Protein AF-A0A2V9PM78-F1 (afdb_monomer_lite)

Radius of gyration: 35.85 Å; chains: 1; bounding box: 99×99×58 Å

Sequence (639 aa):
MLAQASLWPNIEKPFFEDLTWLNQTCGPWDFIMFSGDLVQKGDPREFVKLNDTLKRLYEHLNSLGSDPVLLVVPGNHDLKRPASSDTLQRLQRFHEDKSVSTEFWDDRGSPLRQLIKTSFAPFVKWHKNHQFQKPRQFQQGILPGDFSATIEKGDIRVGFVGLNSTFLQLTDGDYTGKLALSTRQLISVCGEHFTDWFDRHTVCFLMTHHPPSWLASNSRAALHNDIALPGRFVTHLCGHMHEALQEASFTGGDLEARRVWQGRALFGLEFYGDSQQFERHHGYSSGVLDINNEAALVRVWPRQAVKLQSGKWRFLEDRSATLEPDFGTAPEKVSSRYEQDRIIPTEQQKYEILLLATDQDLGNARKIVAEHLRRSLGVTVSETHQLKDHKYDLAVLVQAWWWDEGNCAHAWESCDAPKAAFIIDEDAEWPPRKLVEFHADNAVREFRSSIPEARFFKNPAHLPELIGKAVTKLMHAHSGDLDIGLRDWERSYLESRLPAWRSGRTAKSRPHLFDAEQLDELYEPDLYVPMHGVSLDWEGGADGYPRKKKKKSRQRNTESLPTVEGAKRVSLAKWLAVPQIPRLALVGAPGGGKTIFLTRIAAALAHSCLGRHLDFEPELDVERLRYNSSLPIPIVLEA

Foldseek 3Di:
DVVQVVPCVQVVVQVLVVVLVCCVPFDDEAADEDLAPLAAALDLVRLVVSLVSVVVVQVSSVVSVHQYAYAYAYDLRNWHQDDDDPLLVLLLCCVVDVVSVCCCLPPLPDPNLVVQCNRNVSVLVSVVDRPGHHAPDKAAFSGRRFIWGWDDDPPAIEIETEDEQNSSSSDDDQQFQPTADAVNSQCRHQNPPNVVVLLSHFAYEYHHADDLRSHHPVRNCRCDPPNQDFQSHPAYEYEDVLDWDWDWDDPPPDPGTHIYTYHHAQDDPQADDPVSPDGRKHWGKDKDFDDDLPFTWIKIFTWTWDQDPVRRIHIDTDVVADADPSRMHPIDTGRTSSVVVVPPPPDDPAQEEEEEEADPVCVVLSVVLQLLCCLLVVHHYDPDLDDDVDAHQEYEYEYELADDPPSRVVSQVPHPHHYAYEYEDPPAPPPPPDCPDPVRNVVVVVVVVVDPHYHYDRDSVCCNVVVNVVVVVVVVVVVPPPPDDDDPVSVVVVVQPVPPPDDDDDDDDDDDDDDPPCPVVVPDDPDDDDDDDDPPFWDADPVGDIDGHDDDDDDDDDDDDDDDDDPDDDDPPPPRDPPRDDDDADDDDDDDPSVVVVVVVVVVVQCVSVVDDDDDDPDDPVVVVVVPDPDSHPHDDDD

Secondary structure (DSSP, 8-state):
-HHHHHHHHHHHHHHHHHHHHHHHHH-S-SEEEE-S--SSS--HHHHHHHHHHHHHHHHHHHHTT--PEEEE---TTSS-PPPP-HHHHHHHTTTT-HHHHHHHHH-TT-HHHHHHHHHTHHHHHHHHH--S---SEEEE-SSTT-EEEEEEETTEEEEEEE----TT--SSS--TTTB---HHHHHHHH-TTHHHHHHTSSEEEEE-SS-GGGB-HHHHHHIIIIIS-TTTSS-EEE-SS-S-EEEEE--TT-SSPEEEEEPPBSS--SEESTT--EEPPBEEEEEEEEE-SS-EEEEEEEEEEEE-TTS-EEEEE-TTS---TTSSPPPEEE--HHHHTT-PPTT----EEEEEES-GGGHHHHHHHHHHHHHHH--EEE--S---S---SEEEEEE-S---TTHHHHHHHH--S-EEEEEE-TT---S------THHHHHHHHHHHH-TTPEEES-GGGHHHHHHHHHHHHHHHHT-SS--S--HHHHHHHHHHGGG------------PPPTT-GGGS----S-PPP----TTEEE-TTS-EEEPPP--------PPPP---S-----------TTS----B---S-TTHHHHHHHHHHHHHHHHH-------SS--HHHHHHH---SS---B--

Structure (mmCIF, N/CA/C/O backbone):
data_AF-A0A2V9PM78-F1
#
_entry.id   AF-A0A2V9PM78-F1
#
loop_
_atom_site.group_PDB
_atom_site.id
_atom_site.type_symbol
_atom_site.label_atom_id
_atom_site.label_alt_id
_atom_site.label_comp_id
_atom_site.label_asym_id
_atom_site.label_entity_id
_atom_site.label_seq_id
_atom_site.pdbx_PDB_ins_code
_atom_site.Cartn_x
_atom_site.Cartn_y
_atom_site.Cartn_z
_atom_site.occupancy
_atom_site.B_iso_or_equiv
_atom_site.auth_seq_id
_atom_site.auth_comp_id
_atom_site.auth_asym_id
_atom_site.auth_atom_id
_atom_site.pdbx_PDB_model_num
ATOM 1 N N . MET A 1 1 ? 22.990 -21.154 -9.864 1.00 38.53 1 MET A N 1
ATOM 2 C CA . MET A 1 1 ? 21.850 -22.059 -10.160 1.00 38.53 1 MET A CA 1
ATOM 3 C C . MET A 1 1 ? 21.868 -23.350 -9.335 1.00 38.53 1 MET A C 1
ATOM 5 O O . MET A 1 1 ? 20.853 -23.623 -8.714 1.00 38.53 1 MET A O 1
ATOM 9 N N . LEU A 1 2 ? 22.971 -24.117 -9.260 1.00 37.44 2 LEU A N 1
ATOM 10 C CA . LEU A 1 2 ? 23.017 -25.362 -8.460 1.00 37.44 2 LEU A CA 1
ATOM 11 C C . LEU A 1 2 ? 22.807 -25.145 -6.945 1.00 37.44 2 LEU A C 1
ATOM 13 O O . LEU A 1 2 ? 22.035 -25.879 -6.342 1.00 37.44 2 LEU A O 1
ATOM 17 N N . ALA A 1 3 ? 23.397 -24.097 -6.356 1.00 48.84 3 ALA A N 1
ATOM 18 C CA . ALA A 1 3 ? 23.268 -23.804 -4.920 1.00 48.84 3 ALA A CA 1
ATOM 19 C C . ALA A 1 3 ? 21.822 -23.496 -4.466 1.00 48.84 3 ALA A C 1
ATOM 21 O O . ALA A 1 3 ? 21.401 -23.911 -3.391 1.00 48.84 3 ALA A O 1
ATOM 22 N N . GLN A 1 4 ? 21.026 -22.824 -5.308 1.00 51.78 4 GLN A N 1
ATOM 23 C CA . GLN A 1 4 ? 19.638 -22.457 -4.991 1.00 51.78 4 GLN A CA 1
ATOM 24 C C . GLN A 1 4 ? 18.680 -23.650 -5.113 1.00 51.78 4 GLN A C 1
ATOM 26 O O . GLN A 1 4 ? 17.751 -23.778 -4.319 1.00 51.78 4 GLN A O 1
ATOM 31 N N . ALA A 1 5 ? 18.936 -24.553 -6.069 1.00 57.53 5 ALA A N 1
ATOM 32 C CA . ALA A 1 5 ? 18.156 -25.779 -6.241 1.00 57.53 5 ALA A CA 1
ATOM 33 C C . ALA A 1 5 ? 18.265 -26.712 -5.022 1.00 57.53 5 ALA A C 1
ATOM 35 O O . ALA A 1 5 ? 17.300 -27.396 -4.694 1.00 57.53 5 ALA A O 1
ATOM 36 N N . SER A 1 6 ? 19.407 -26.710 -4.327 1.00 61.97 6 SER A N 1
ATOM 37 C CA . SER A 1 6 ? 19.583 -27.433 -3.063 1.00 61.97 6 SER A CA 1
ATOM 38 C C . SER A 1 6 ? 19.083 -26.673 -1.833 1.00 61.97 6 SER A C 1
ATOM 40 O O . SER A 1 6 ? 18.858 -27.298 -0.803 1.00 61.97 6 SER A O 1
ATOM 42 N N . LEU A 1 7 ? 18.920 -25.347 -1.896 1.00 73.88 7 LEU A N 1
ATOM 43 C CA . LEU A 1 7 ? 18.614 -24.539 -0.713 1.00 73.88 7 LEU A CA 1
ATOM 44 C C . LEU A 1 7 ? 17.138 -24.637 -0.302 1.00 73.88 7 LEU A C 1
ATOM 46 O O . LEU A 1 7 ? 16.860 -25.014 0.834 1.00 73.88 7 LEU A O 1
ATOM 50 N N . TRP A 1 8 ? 16.195 -24.361 -1.216 1.00 81.19 8 TRP A N 1
ATOM 51 C CA . TRP A 1 8 ? 14.757 -24.373 -0.892 1.00 81.19 8 TRP A CA 1
ATOM 52 C C . TRP A 1 8 ? 14.280 -25.700 -0.276 1.00 81.19 8 TRP A C 1
ATOM 54 O O . TRP A 1 8 ? 13.668 -25.647 0.788 1.00 81.19 8 TRP A O 1
ATOM 64 N N . PRO A 1 9 ? 14.629 -26.888 -0.818 1.00 82.25 9 PRO A N 1
ATOM 65 C CA . PRO A 1 9 ? 14.234 -28.160 -0.204 1.00 82.25 9 PRO A CA 1
ATOM 66 C C . PRO A 1 9 ? 14.711 -28.343 1.247 1.00 82.25 9 PRO A C 1
ATOM 68 O O . PRO A 1 9 ? 14.085 -29.075 2.008 1.00 82.25 9 PRO A O 1
ATOM 71 N N . ASN A 1 10 ? 15.805 -27.681 1.644 1.00 83.81 10 ASN A N 1
ATOM 72 C CA . ASN A 1 10 ? 16.340 -27.727 3.008 1.00 83.81 10 ASN A CA 1
ATOM 73 C C . ASN A 1 10 ? 15.736 -26.662 3.944 1.00 83.81 10 ASN A C 1
ATOM 75 O O . ASN A 1 10 ? 15.878 -26.789 5.160 1.00 83.81 10 ASN A O 1
ATOM 79 N N . ILE A 1 11 ? 15.085 -25.626 3.403 1.00 87.75 11 ILE A N 1
ATOM 80 C CA . ILE A 1 11 ? 14.470 -24.518 4.159 1.00 87.75 11 ILE A CA 1
ATOM 81 C C . ILE A 1 11 ? 12.950 -24.680 4.273 1.00 87.75 11 ILE A C 1
ATOM 83 O O . ILE A 1 11 ? 12.370 -24.306 5.288 1.00 87.75 11 ILE A O 1
ATOM 87 N N . GLU A 1 12 ? 12.305 -25.275 3.271 1.00 91.38 12 GLU A N 1
ATOM 88 C CA . GLU A 1 12 ? 10.848 -25.400 3.175 1.00 91.38 12 GLU A CA 1
ATOM 89 C C . GLU A 1 12 ? 10.231 -26.110 4.385 1.00 91.38 12 GLU A C 1
ATOM 91 O O . GLU A 1 12 ? 9.268 -25.621 4.970 1.00 91.38 12 GLU A O 1
ATOM 96 N N . LYS A 1 13 ? 10.807 -27.240 4.810 1.00 92.75 13 LYS A N 1
ATOM 97 C CA . LYS A 1 13 ? 10.301 -27.961 5.983 1.00 92.75 13 LYS A CA 1
ATOM 98 C C . LYS A 1 13 ? 10.435 -27.127 7.273 1.00 92.75 13 LYS A C 1
ATOM 100 O O . LYS A 1 13 ? 9.419 -26.960 7.942 1.00 92.75 13 LYS A O 1
ATOM 105 N N . PRO A 1 14 ? 11.611 -26.557 7.613 1.00 94.00 14 PRO A N 1
ATOM 106 C CA . PRO A 1 14 ? 11.727 -25.614 8.728 1.00 94.00 14 PRO A CA 1
ATOM 107 C C . PRO A 1 14 ? 10.767 -24.419 8.656 1.00 94.00 14 PRO A C 1
ATOM 109 O O . PRO A 1 14 ? 10.277 -23.976 9.688 1.00 94.00 14 PRO A O 1
ATOM 112 N N . PHE A 1 15 ? 10.490 -23.899 7.458 1.00 95.38 15 PHE A N 1
ATOM 113 C CA . PHE A 1 15 ? 9.519 -22.822 7.256 1.00 95.38 15 PHE A CA 1
ATOM 114 C C . PHE A 1 15 ? 8.099 -23.265 7.628 1.00 95.38 15 PHE A C 1
ATOM 116 O O . PHE A 1 15 ? 7.410 -22.574 8.371 1.00 95.38 15 PHE A O 1
ATOM 123 N N . PHE A 1 16 ? 7.668 -24.442 7.173 1.00 96.44 16 PHE A N 1
ATOM 124 C CA . PHE A 1 16 ? 6.344 -24.981 7.499 1.00 96.44 16 PHE A CA 1
ATOM 125 C C . PHE A 1 16 ? 6.203 -25.338 8.986 1.00 96.44 16 PHE A C 1
ATOM 127 O O . PHE A 1 16 ? 5.140 -25.128 9.577 1.00 96.44 16 PHE A O 1
ATOM 134 N N . GLU A 1 17 ? 7.268 -25.836 9.618 1.00 96.25 17 GLU A N 1
ATOM 135 C CA . GLU A 1 17 ? 7.312 -26.049 11.072 1.00 96.25 17 GLU A CA 1
ATOM 136 C C . GLU A 1 17 ? 7.122 -24.723 11.830 1.00 96.25 17 GLU A C 1
ATOM 138 O O . GLU A 1 17 ? 6.318 -24.661 12.759 1.00 96.25 17 GLU A O 1
ATOM 143 N N . ASP A 1 18 ? 7.784 -23.649 11.391 1.00 96.75 18 ASP A N 1
ATOM 144 C CA . ASP A 1 18 ? 7.655 -22.317 11.995 1.00 96.75 18 ASP A CA 1
ATOM 145 C C . ASP A 1 18 ? 6.257 -21.711 11.788 1.00 96.75 18 ASP A C 1
ATOM 147 O O . ASP A 1 18 ? 5.676 -21.182 12.732 1.00 96.75 18 ASP A O 1
ATOM 151 N N . LEU A 1 19 ? 5.656 -21.875 10.602 1.00 97.44 19 LEU A N 1
ATOM 152 C CA . LEU A 1 19 ? 4.253 -21.509 10.364 1.00 97.44 19 LEU A CA 1
ATOM 153 C C . LEU A 1 19 ? 3.294 -22.299 11.262 1.00 97.44 19 LEU A C 1
ATOM 155 O O . LEU A 1 19 ? 2.329 -21.744 11.772 1.00 97.44 19 LEU A O 1
ATOM 159 N N . THR A 1 20 ? 3.551 -23.587 11.495 1.00 97.38 20 THR A N 1
ATOM 160 C CA . THR A 1 20 ? 2.718 -24.396 12.405 1.00 97.38 20 THR A CA 1
ATOM 161 C C . THR A 1 20 ? 2.753 -23.834 13.823 1.00 97.38 20 THR A C 1
ATOM 163 O O . THR A 1 20 ? 1.719 -23.756 14.482 1.00 97.38 20 THR A O 1
ATOM 166 N N . TRP A 1 21 ? 3.932 -23.407 14.282 1.00 95.75 21 TRP A N 1
ATOM 167 C CA . TRP A 1 21 ? 4.082 -22.755 15.578 1.00 95.75 21 TRP A CA 1
ATOM 168 C C . TRP A 1 21 ? 3.386 -21.385 15.606 1.00 95.75 21 TRP A C 1
ATOM 170 O O . TRP A 1 21 ? 2.582 -21.132 16.499 1.00 95.75 21 TRP A O 1
ATOM 180 N N . LEU A 1 22 ? 3.607 -20.532 14.599 1.00 96.50 22 LEU A N 1
ATOM 181 C CA . LEU A 1 22 ? 2.986 -19.205 14.525 1.00 96.50 22 LEU A CA 1
ATOM 182 C C . LEU A 1 22 ? 1.463 -19.255 14.412 1.00 96.50 22 LEU A C 1
ATOM 184 O O . LEU A 1 22 ? 0.797 -18.360 14.920 1.00 96.50 22 LEU A O 1
ATOM 188 N N . ASN A 1 23 ? 0.893 -20.283 13.783 1.00 96.69 23 ASN A N 1
ATOM 189 C CA . ASN A 1 23 ? -0.556 -20.422 13.662 1.00 96.69 23 ASN A CA 1
ATOM 190 C C . ASN A 1 23 ? -1.251 -20.483 15.032 1.00 96.69 23 ASN A C 1
ATOM 192 O O . ASN A 1 23 ? -2.349 -19.955 15.172 1.00 96.69 23 ASN A O 1
ATOM 196 N N . GLN A 1 24 ? -0.585 -21.039 16.050 1.00 93.75 24 GLN A N 1
ATOM 197 C CA . GLN A 1 24 ? -1.094 -21.084 17.426 1.00 93.75 24 GLN A CA 1
ATOM 198 C C . GLN A 1 24 ? -1.115 -19.704 18.103 1.00 93.75 24 GLN A C 1
ATOM 200 O O . GLN A 1 24 ? -1.823 -19.524 19.091 1.00 93.75 24 GLN A O 1
ATOM 205 N N . THR A 1 25 ? -0.349 -18.742 17.580 1.00 91.00 25 THR A N 1
ATOM 206 C CA . THR A 1 25 ? -0.164 -17.407 18.166 1.00 91.00 25 THR A CA 1
ATOM 207 C C . THR A 1 25 ? -0.911 -16.324 17.388 1.00 91.00 25 THR A C 1
ATOM 209 O O . THR A 1 25 ? -1.543 -15.456 17.982 1.00 91.00 25 THR A O 1
ATOM 212 N N . CYS A 1 26 ? -0.821 -16.348 16.058 1.00 93.06 26 CYS A N 1
ATOM 213 C CA . CYS A 1 26 ? -1.308 -15.291 15.170 1.00 93.06 26 CYS A CA 1
ATOM 214 C C . CYS A 1 26 ? -2.027 -15.814 13.917 1.00 93.06 26 CYS A C 1
ATOM 216 O O . CYS A 1 26 ? -2.229 -15.056 12.971 1.00 93.06 26 CYS A O 1
ATOM 218 N N . GLY A 1 27 ? -2.394 -17.099 13.897 1.00 91.31 27 GLY A N 1
ATOM 219 C CA . GLY A 1 27 ? -3.277 -17.670 12.883 1.00 91.31 27 GLY A CA 1
ATOM 220 C C . GLY A 1 27 ? -4.742 -17.732 13.344 1.00 91.31 27 GLY A C 1
ATOM 221 O O . GLY A 1 27 ? -5.042 -17.454 14.506 1.00 91.31 27 GLY A O 1
ATOM 222 N N . PRO A 1 28 ? -5.668 -18.140 12.459 1.00 95.75 28 PRO A N 1
ATOM 223 C CA . PRO A 1 28 ? -5.475 -18.371 11.025 1.00 95.75 28 PRO A CA 1
ATOM 224 C C . PRO A 1 28 ? -5.270 -17.063 10.240 1.00 95.75 28 PRO A C 1
ATOM 226 O O . PRO A 1 28 ? -5.688 -15.995 10.678 1.00 95.75 28 PRO A O 1
ATOM 229 N N . TRP A 1 29 ? -4.641 -17.149 9.065 1.00 96.94 29 TRP A N 1
ATOM 230 C CA . TRP A 1 29 ? -4.323 -15.983 8.230 1.00 96.94 29 TRP A CA 1
ATOM 231 C C . TRP A 1 29 ? -5.331 -15.754 7.107 1.00 96.94 29 TRP A C 1
ATOM 233 O O . TRP A 1 29 ? -5.714 -16.690 6.405 1.00 96.94 29 TRP A O 1
ATOM 243 N N . ASP A 1 30 ? -5.686 -14.485 6.894 1.00 96.38 30 ASP A N 1
ATOM 244 C CA . ASP A 1 30 ? -6.670 -14.058 5.890 1.00 96.38 30 ASP A CA 1
ATOM 245 C C . ASP A 1 30 ? -6.046 -13.678 4.535 1.00 96.38 30 ASP A C 1
ATOM 247 O O . ASP A 1 30 ? -6.703 -13.753 3.494 1.00 96.38 30 ASP A O 1
ATOM 251 N N . PHE A 1 31 ? -4.776 -13.267 4.515 1.00 96.56 31 PHE A N 1
ATOM 252 C CA . PHE A 1 31 ? -4.075 -12.857 3.297 1.00 96.56 31 PHE A CA 1
ATOM 253 C C . PHE A 1 31 ? -2.564 -13.104 3.376 1.00 96.56 31 PHE A C 1
ATOM 255 O O . PHE A 1 31 ? -1.965 -13.082 4.450 1.00 96.56 31 PHE A O 1
ATOM 262 N N . ILE A 1 32 ? -1.948 -13.318 2.212 1.00 96.75 32 ILE A N 1
ATOM 263 C CA . ILE A 1 32 ? -0.497 -13.389 2.007 1.00 96.75 32 ILE A CA 1
ATOM 264 C C . ILE A 1 32 ? -0.108 -12.306 1.012 1.00 96.75 32 ILE A C 1
ATOM 266 O O . ILE A 1 32 ? -0.731 -12.154 -0.039 1.00 96.75 32 ILE A O 1
ATOM 270 N N . MET A 1 33 ? 0.962 -11.587 1.330 1.00 96.12 33 MET A N 1
ATOM 271 C CA . MET A 1 33 ? 1.469 -10.487 0.521 1.00 96.12 33 MET A CA 1
ATOM 272 C C . MET A 1 33 ? 2.897 -10.788 0.075 1.00 96.12 33 MET A C 1
ATOM 274 O O . MET A 1 33 ? 3.788 -10.924 0.912 1.00 96.12 33 MET A O 1
ATOM 278 N N . PHE A 1 34 ? 3.126 -10.852 -1.238 1.00 95.81 34 PHE A N 1
ATOM 279 C CA . PHE A 1 34 ? 4.475 -10.877 -1.804 1.00 95.81 34 PHE A CA 1
ATOM 280 C C . PHE A 1 34 ? 4.777 -9.559 -2.513 1.00 95.81 34 PHE A C 1
ATOM 282 O O . PHE A 1 34 ? 4.140 -9.198 -3.504 1.00 95.81 34 PHE A O 1
ATOM 289 N N . SER A 1 35 ? 5.787 -8.847 -2.023 1.00 95.38 35 SER A N 1
ATOM 290 C CA . SER A 1 35 ? 6.253 -7.577 -2.581 1.00 95.38 35 SER A CA 1
ATOM 291 C C . SER A 1 35 ? 7.235 -7.764 -3.746 1.00 95.38 35 SER A C 1
ATOM 293 O O . SER A 1 35 ? 8.148 -6.967 -3.900 1.00 95.38 35 SER A O 1
ATOM 295 N N . GLY A 1 36 ? 7.058 -8.790 -4.584 1.00 94.00 36 GLY A N 1
ATOM 296 C CA . GLY A 1 36 ? 7.859 -9.028 -5.794 1.00 94.00 36 GLY A CA 1
ATOM 297 C C . GLY A 1 36 ? 9.038 -9.986 -5.632 1.00 94.00 36 GLY A C 1
ATOM 298 O O . GLY A 1 36 ? 9.214 -10.599 -4.582 1.00 94.00 36 GLY A O 1
ATOM 299 N N . ASP A 1 37 ? 9.817 -10.118 -6.708 1.00 93.44 37 ASP A N 1
ATOM 300 C CA . ASP A 1 37 ? 10.947 -11.048 -6.862 1.00 93.44 37 ASP A CA 1
ATOM 301 C C . ASP A 1 37 ? 10.559 -12.506 -6.590 1.00 93.44 37 ASP A C 1
ATOM 303 O O . ASP A 1 37 ? 11.216 -13.260 -5.870 1.00 93.44 37 ASP A O 1
ATOM 307 N N . LEU A 1 38 ? 9.450 -12.906 -7.202 1.00 92.06 38 LEU A N 1
ATOM 308 C CA . LEU A 1 38 ? 8.881 -14.245 -7.092 1.00 92.06 38 LEU A CA 1
ATOM 309 C C . LEU A 1 38 ? 9.679 -15.264 -7.907 1.00 92.06 38 LEU A C 1
ATOM 311 O O . LEU A 1 38 ? 9.733 -16.450 -7.574 1.00 92.06 38 LEU A O 1
ATOM 315 N N . VAL A 1 39 ? 10.248 -14.805 -9.020 1.00 91.62 39 VAL A N 1
ATOM 316 C CA . VAL A 1 39 ? 11.094 -15.591 -9.921 1.00 91.62 39 VAL A CA 1
ATOM 317 C C . VAL A 1 39 ? 12.443 -14.901 -10.123 1.00 91.62 39 VAL A C 1
ATOM 319 O O . VAL A 1 39 ? 12.720 -13.881 -9.507 1.00 91.62 39 VAL A O 1
ATOM 322 N N . GLN A 1 40 ? 13.336 -15.480 -10.930 1.00 87.38 40 GLN A N 1
ATOM 323 C CA . GLN A 1 40 ? 14.716 -14.990 -11.055 1.00 87.38 40 GLN A CA 1
ATOM 324 C C . GLN A 1 40 ? 14.936 -14.111 -12.288 1.00 87.38 40 GLN A C 1
ATOM 326 O O . GLN A 1 40 ? 15.811 -13.244 -12.277 1.00 87.38 40 GLN A O 1
ATOM 331 N N . LYS A 1 41 ? 14.202 -14.355 -13.376 1.00 90.38 41 LYS A N 1
ATOM 332 C CA . LYS A 1 41 ? 14.405 -13.645 -14.655 1.00 90.38 41 LYS A CA 1
ATOM 333 C C . LYS A 1 41 ? 13.134 -13.507 -15.498 1.00 90.38 41 LYS A C 1
ATOM 335 O O . LYS A 1 41 ? 13.213 -13.403 -16.726 1.00 90.38 41 LYS A O 1
ATOM 340 N N . GLY A 1 42 ? 11.967 -13.623 -14.870 1.00 92.75 42 GLY A N 1
ATOM 341 C CA . GLY A 1 42 ? 10.676 -13.529 -15.548 1.00 92.75 42 GLY A CA 1
ATOM 342 C C . GLY A 1 42 ? 10.424 -14.619 -16.599 1.00 92.75 42 GLY A C 1
ATOM 343 O O . GLY A 1 42 ? 9.615 -14.417 -17.507 1.00 92.75 42 GLY A O 1
ATOM 344 N N . ASP A 1 43 ? 11.115 -15.766 -16.544 1.00 93.12 43 ASP A N 1
ATOM 345 C CA . ASP A 1 43 ? 10.883 -16.859 -17.498 1.00 93.12 43 ASP A CA 1
ATOM 346 C C . ASP A 1 43 ? 9.549 -17.554 -17.170 1.00 93.12 43 ASP A C 1
ATOM 348 O O . ASP A 1 43 ? 9.341 -17.952 -16.022 1.00 93.12 43 ASP A O 1
ATOM 352 N N . PRO A 1 44 ? 8.645 -17.774 -18.146 1.00 95.19 44 PRO A N 1
ATOM 353 C CA . PRO A 1 44 ? 7.376 -18.464 -17.905 1.00 95.19 44 PRO A CA 1
ATOM 354 C C . PRO A 1 44 ? 7.507 -19.809 -17.173 1.00 95.19 44 PRO A C 1
ATOM 356 O O . PRO A 1 44 ? 6.610 -20.187 -16.424 1.00 95.19 44 PRO A O 1
ATOM 359 N N . ARG A 1 45 ? 8.619 -20.533 -17.357 1.00 94.19 45 ARG A N 1
ATOM 360 C CA . ARG A 1 45 ? 8.879 -21.813 -16.674 1.00 94.19 45 ARG A CA 1
ATOM 361 C C . ARG A 1 45 ? 9.161 -21.643 -15.182 1.00 94.19 45 ARG A C 1
ATOM 363 O O . ARG A 1 45 ? 8.913 -22.569 -14.417 1.00 94.19 45 ARG A O 1
ATOM 370 N N . GLU A 1 46 ? 9.686 -20.495 -14.763 1.00 92.81 46 GLU A N 1
ATOM 371 C CA . GLU A 1 46 ? 9.924 -20.197 -13.346 1.00 92.81 46 GLU A CA 1
ATOM 372 C C . GLU A 1 46 ? 8.603 -19.953 -12.617 1.00 92.81 46 GLU A C 1
ATOM 374 O O . GLU A 1 46 ? 8.414 -20.476 -11.525 1.00 92.81 46 GLU A O 1
ATOM 379 N N . PHE A 1 47 ? 7.642 -19.291 -13.265 1.00 94.50 47 PHE A N 1
ATOM 380 C CA . PHE A 1 47 ? 6.290 -19.121 -12.724 1.00 94.50 47 PHE A CA 1
ATOM 381 C C . PHE A 1 47 ? 5.522 -20.446 -12.581 1.00 94.50 47 PHE A C 1
ATOM 383 O O . PHE A 1 47 ? 4.705 -20.595 -11.676 1.00 94.50 47 PHE A O 1
ATOM 390 N N . VAL A 1 48 ? 5.794 -21.437 -13.440 1.00 93.25 48 VAL A N 1
ATOM 391 C CA . VAL A 1 48 ? 5.247 -22.796 -13.264 1.00 93.25 48 VAL A CA 1
ATOM 392 C C . VAL A 1 48 ? 5.811 -23.441 -11.996 1.00 93.25 48 VAL A C 1
ATOM 394 O O . VAL A 1 48 ? 5.044 -23.952 -11.191 1.00 93.25 48 VAL A O 1
ATOM 397 N N . LYS A 1 49 ? 7.125 -23.349 -11.764 1.00 90.69 49 LYS A N 1
ATOM 398 C CA . LYS A 1 49 ? 7.744 -23.867 -10.530 1.00 90.69 49 LYS A CA 1
ATOM 399 C C . LYS A 1 49 ? 7.258 -23.131 -9.282 1.00 90.69 49 LYS A C 1
ATOM 401 O O . LYS A 1 49 ? 7.053 -23.754 -8.247 1.00 90.69 49 LYS A O 1
ATOM 406 N N . LEU A 1 50 ? 7.047 -21.819 -9.387 1.00 92.19 50 LEU A N 1
ATOM 407 C CA . LEU A 1 50 ? 6.452 -21.022 -8.320 1.00 92.19 50 LEU A CA 1
ATOM 408 C C . LEU A 1 50 ? 5.065 -21.557 -7.937 1.00 92.19 50 LEU A C 1
ATOM 410 O O . LEU A 1 50 ? 4.773 -21.654 -6.750 1.00 92.19 50 LEU A O 1
ATOM 414 N N . ASN A 1 51 ? 4.235 -21.962 -8.907 1.00 94.56 51 ASN A N 1
ATOM 415 C CA . ASN A 1 51 ? 2.943 -22.588 -8.607 1.00 94.56 51 ASN A CA 1
ATOM 416 C C . ASN A 1 51 ? 3.093 -23.881 -7.803 1.00 94.56 51 ASN A C 1
ATOM 418 O O . ASN A 1 51 ? 2.296 -24.104 -6.897 1.00 94.56 51 ASN A O 1
ATOM 422 N N . ASP A 1 52 ? 4.092 -24.711 -8.101 1.00 92.00 52 ASP A N 1
ATOM 423 C CA . ASP A 1 52 ? 4.324 -25.947 -7.348 1.00 92.00 52 ASP A CA 1
ATOM 424 C C . ASP A 1 52 ? 4.694 -25.640 -5.888 1.00 92.00 52 ASP A C 1
ATOM 426 O O . ASP A 1 52 ? 4.135 -26.234 -4.966 1.00 92.00 52 ASP A O 1
ATOM 430 N N . THR A 1 53 ? 5.575 -24.659 -5.664 1.00 91.69 53 THR A N 1
ATOM 431 C CA . THR A 1 53 ? 5.943 -24.199 -4.315 1.00 91.69 53 THR A CA 1
ATOM 432 C C . THR A 1 53 ? 4.747 -23.606 -3.570 1.00 91.69 53 THR A C 1
ATOM 434 O O . THR A 1 53 ? 4.480 -23.972 -2.426 1.00 91.69 53 THR A O 1
ATOM 437 N N . LEU A 1 54 ? 3.988 -22.718 -4.218 1.00 95.25 54 LEU A N 1
ATOM 438 C CA . LEU A 1 54 ? 2.806 -22.101 -3.619 1.00 95.25 54 LEU A CA 1
ATOM 439 C C . LEU A 1 54 ? 1.717 -23.133 -3.327 1.00 95.25 54 LEU A C 1
ATOM 441 O O . LEU A 1 54 ? 1.069 -23.038 -2.295 1.00 95.25 54 LEU A O 1
ATOM 445 N N . LYS A 1 55 ? 1.544 -24.158 -4.168 1.00 96.81 55 LYS A N 1
ATOM 446 C CA . LYS A 1 55 ? 0.600 -25.250 -3.903 1.00 96.81 55 LYS A CA 1
ATOM 447 C C . LYS A 1 55 ? 0.921 -25.953 -2.588 1.00 96.81 55 LYS A C 1
ATOM 449 O O . LYS A 1 55 ? 0.020 -26.135 -1.781 1.00 96.81 55 LYS A O 1
ATOM 454 N N . ARG A 1 56 ? 2.193 -26.271 -2.344 1.00 95.94 56 ARG A N 1
ATOM 455 C CA . ARG A 1 56 ? 2.633 -26.905 -1.091 1.00 95.94 56 ARG A CA 1
ATOM 456 C C . ARG A 1 56 ? 2.445 -25.990 0.117 1.00 95.94 56 ARG A C 1
ATOM 458 O O . ARG A 1 56 ? 2.032 -26.459 1.172 1.00 95.94 56 ARG A O 1
ATOM 465 N N . LEU A 1 57 ? 2.712 -24.691 -0.043 1.00 96.31 57 LEU A N 1
ATOM 466 C CA . LEU A 1 57 ? 2.443 -23.694 0.996 1.00 96.31 57 LEU A CA 1
ATOM 467 C C . LEU A 1 57 ? 0.945 -23.624 1.325 1.00 96.31 57 LEU A C 1
ATOM 469 O O . LEU A 1 57 ? 0.582 -23.707 2.491 1.00 96.31 57 LEU A O 1
ATOM 473 N N . TYR A 1 58 ? 0.078 -23.523 0.317 1.00 97.94 58 TYR A N 1
ATOM 474 C CA . TYR A 1 58 ? -1.374 -23.489 0.509 1.00 97.94 58 TYR A CA 1
ATOM 475 C C . TYR A 1 58 ? -1.914 -24.795 1.099 1.00 97.94 58 TYR A C 1
ATOM 477 O O . TYR A 1 58 ? -2.747 -24.747 1.990 1.00 97.94 58 TYR A O 1
ATOM 485 N N . GLU A 1 59 ? -1.422 -25.961 0.675 1.00 98.12 59 GLU A N 1
ATOM 486 C CA . GLU A 1 59 ? -1.777 -27.246 1.299 1.00 98.12 59 GLU A CA 1
ATOM 487 C C . GLU A 1 59 ? -1.442 -27.251 2.798 1.00 98.12 59 GLU A C 1
ATOM 489 O O . GLU A 1 59 ? -2.270 -27.659 3.615 1.00 98.12 59 GLU A O 1
ATOM 494 N N . HIS A 1 60 ? -0.261 -26.743 3.168 1.00 98.12 60 HIS A N 1
ATOM 495 C CA . HIS A 1 60 ? 0.151 -26.621 4.565 1.00 98.12 60 HIS A CA 1
ATOM 496 C C . HIS A 1 60 ? -0.721 -25.623 5.337 1.00 98.12 60 HIS A C 1
ATOM 498 O O . HIS A 1 60 ? -1.255 -25.967 6.387 1.00 98.12 60 HIS A O 1
ATOM 504 N N . LEU A 1 61 ? -0.944 -24.420 4.807 1.00 98.06 61 LEU A N 1
ATOM 505 C CA . LEU A 1 61 ? -1.782 -23.395 5.442 1.00 98.06 61 LEU A CA 1
ATOM 506 C C . LEU A 1 61 ? -3.238 -23.844 5.609 1.00 98.06 61 LEU A C 1
ATOM 508 O O . LEU A 1 61 ? -3.806 -23.672 6.689 1.00 98.06 61 LEU A O 1
ATOM 512 N N . ASN A 1 62 ? -3.808 -24.503 4.599 1.00 97.88 62 ASN A N 1
ATOM 513 C CA . ASN A 1 62 ? -5.163 -25.045 4.655 1.00 97.88 62 ASN A CA 1
ATOM 514 C C . ASN A 1 62 ? -5.278 -26.119 5.744 1.00 97.88 62 ASN A C 1
ATOM 516 O O . ASN A 1 62 ? -6.293 -26.181 6.438 1.00 97.88 62 ASN A O 1
ATOM 520 N N . SER A 1 63 ? -4.231 -26.930 5.950 1.00 98.00 63 SER A N 1
ATOM 521 C CA . SER A 1 63 ? -4.191 -27.906 7.049 1.00 98.00 63 SER A CA 1
ATOM 522 C C . SER A 1 63 ? -4.180 -27.257 8.441 1.00 98.00 63 SER A C 1
ATOM 524 O O . SER A 1 63 ? -4.634 -27.868 9.406 1.00 98.00 63 SER A O 1
ATOM 526 N N . LEU A 1 64 ? -3.725 -26.002 8.530 1.00 97.75 64 LEU A N 1
ATOM 527 C CA . LEU A 1 64 ? -3.747 -25.159 9.729 1.00 97.75 64 LEU A CA 1
ATOM 528 C C . LEU A 1 64 ? -5.020 -24.289 9.823 1.00 97.75 64 LEU A C 1
ATOM 530 O O . LEU A 1 64 ? -5.099 -23.386 10.656 1.00 97.75 64 LEU A O 1
ATOM 534 N N . GLY A 1 65 ? -6.005 -24.506 8.945 1.00 97.19 65 GLY A N 1
ATOM 535 C CA . GLY A 1 65 ? -7.260 -23.750 8.914 1.00 97.19 65 GLY A CA 1
ATOM 536 C C . GLY A 1 65 ? -7.164 -22.351 8.296 1.00 97.19 65 GLY A C 1
ATOM 537 O O . GLY A 1 65 ? -8.064 -21.542 8.506 1.00 97.19 65 GLY A O 1
ATOM 538 N N . SER A 1 66 ? -6.095 -22.043 7.556 1.00 97.06 66 SER A N 1
ATOM 539 C CA . SER A 1 66 ? -5.924 -20.766 6.843 1.00 97.06 66 SER A CA 1
ATOM 540 C C . SER A 1 66 ? -6.075 -20.966 5.336 1.00 97.06 66 SER A C 1
ATOM 542 O O . SER A 1 66 ? -5.341 -21.766 4.774 1.00 97.06 66 SER A O 1
ATOM 544 N N . ASP A 1 67 ? -6.948 -20.203 4.675 1.00 96.00 67 ASP A N 1
ATOM 545 C CA . ASP A 1 67 ? -7.080 -20.177 3.204 1.00 96.00 67 ASP A CA 1
ATOM 546 C C . ASP A 1 67 ? -6.931 -18.732 2.681 1.00 96.00 67 ASP A C 1
ATOM 548 O O . ASP A 1 67 ? -7.911 -18.090 2.291 1.00 96.00 67 ASP A O 1
ATOM 552 N N . PRO A 1 68 ? -5.717 -18.158 2.770 1.00 97.38 68 PRO A N 1
ATOM 553 C CA . PRO A 1 68 ? -5.517 -16.724 2.619 1.00 97.38 68 PRO A CA 1
ATOM 554 C C . PRO A 1 68 ? -5.557 -16.254 1.164 1.00 97.38 68 PRO A C 1
ATOM 556 O O . PRO A 1 68 ? -5.038 -16.911 0.258 1.00 97.38 68 PRO A O 1
ATOM 559 N N . VAL A 1 69 ? -6.061 -15.042 0.943 1.00 98.06 69 VAL A N 1
ATOM 560 C CA . VAL A 1 69 ? -5.999 -14.362 -0.360 1.00 98.06 69 VAL A CA 1
ATOM 561 C C . VAL A 1 69 ? -4.554 -14.008 -0.727 1.00 98.06 69 VAL A C 1
ATOM 563 O O . VAL A 1 69 ? -3.830 -13.424 0.077 1.00 98.06 69 VAL A O 1
ATOM 566 N N . LEU A 1 70 ? -4.145 -14.314 -1.961 1.00 98.00 70 LEU A N 1
ATOM 567 C CA . LEU A 1 70 ? -2.826 -13.967 -2.488 1.00 98.00 70 LEU A CA 1
ATOM 568 C C . LEU A 1 70 ? -2.828 -12.559 -3.100 1.00 98.00 70 LEU A C 1
ATOM 570 O O . LEU A 1 70 ? -3.577 -12.289 -4.041 1.00 98.00 70 LEU A O 1
ATOM 574 N N . LEU A 1 71 ? -1.951 -11.684 -2.610 1.00 98.19 71 LEU A N 1
ATOM 575 C CA . LEU A 1 71 ? -1.748 -10.322 -3.111 1.00 98.19 71 LEU A CA 1
ATOM 576 C C . LEU A 1 71 ? -0.286 -10.123 -3.509 1.00 98.19 71 LEU A C 1
ATOM 578 O O . LEU A 1 71 ? 0.626 -10.438 -2.741 1.00 98.19 71 LEU A O 1
ATOM 582 N N . VAL A 1 72 ? -0.048 -9.621 -4.723 1.00 97.25 72 VAL A N 1
ATOM 583 C CA . VAL A 1 72 ? 1.298 -9.615 -5.307 1.00 97.25 72 VAL A CA 1
ATOM 584 C C . VAL A 1 72 ? 1.540 -8.391 -6.181 1.00 97.25 72 VAL A C 1
ATOM 586 O O . VAL A 1 72 ? 0.763 -8.109 -7.090 1.00 97.25 72 VAL A O 1
ATOM 589 N N . VAL A 1 73 ? 2.671 -7.721 -5.964 1.00 98.12 73 VAL A N 1
ATOM 590 C CA . VAL A 1 73 ? 3.246 -6.736 -6.900 1.00 98.12 73 VAL A CA 1
ATOM 591 C C . VAL A 1 73 ? 4.531 -7.300 -7.513 1.00 98.12 73 VAL A C 1
ATOM 593 O O . VAL A 1 73 ? 5.177 -8.123 -6.870 1.00 98.12 73 VAL A O 1
ATOM 596 N N . PRO A 1 74 ? 4.922 -6.912 -8.739 1.00 97.81 74 PRO A N 1
ATOM 597 C CA . PRO A 1 74 ? 6.115 -7.462 -9.371 1.00 97.81 74 PRO A CA 1
ATOM 598 C C . PRO A 1 74 ? 7.404 -6.764 -8.911 1.00 97.81 74 PRO A C 1
ATOM 600 O O . PRO A 1 74 ? 7.465 -5.533 -8.818 1.00 97.81 74 PRO A O 1
ATOM 603 N N . GLY A 1 75 ? 8.457 -7.551 -8.713 1.00 95.94 75 GLY A N 1
ATOM 604 C CA . GLY A 1 75 ? 9.828 -7.088 -8.492 1.00 95.94 75 GLY A CA 1
ATOM 605 C C . GLY A 1 75 ? 10.673 -7.085 -9.761 1.00 95.94 75 GLY A C 1
ATOM 606 O O . GLY A 1 75 ? 10.207 -7.474 -10.841 1.00 95.94 75 GLY A O 1
ATOM 607 N N . ASN A 1 76 ? 11.911 -6.599 -9.663 1.00 94.69 76 ASN A N 1
ATOM 608 C CA . ASN A 1 76 ? 12.795 -6.419 -10.822 1.00 94.69 76 ASN A CA 1
ATOM 609 C C . ASN A 1 76 ? 13.235 -7.737 -11.464 1.00 94.69 76 ASN A C 1
ATOM 611 O O . ASN A 1 76 ? 13.637 -7.739 -12.630 1.00 94.69 76 ASN A O 1
ATOM 615 N N . HIS A 1 77 ? 13.098 -8.859 -10.761 1.00 93.44 77 HIS A N 1
ATOM 616 C CA . HIS A 1 77 ? 13.343 -10.190 -11.308 1.00 93.44 77 HIS A CA 1
ATOM 617 C C . HIS A 1 77 ? 12.114 -10.842 -11.963 1.00 93.44 77 HIS A C 1
ATOM 619 O O . HIS A 1 77 ? 12.253 -11.847 -12.666 1.00 93.44 77 HIS A O 1
ATOM 625 N N . ASP A 1 78 ? 10.919 -10.265 -11.806 1.00 96.06 78 ASP A N 1
ATOM 626 C CA . ASP A 1 78 ? 9.669 -10.826 -12.344 1.00 96.06 78 ASP A CA 1
ATOM 627 C C . ASP A 1 78 ? 9.402 -10.445 -13.809 1.00 96.06 78 ASP A C 1
ATOM 629 O O . ASP A 1 78 ? 8.438 -10.915 -14.422 1.00 96.06 78 ASP A O 1
ATOM 633 N N . LEU A 1 79 ? 10.264 -9.614 -14.397 1.00 95.94 79 LEU A N 1
ATOM 634 C CA . LEU A 1 79 ? 10.197 -9.215 -15.798 1.00 95.94 79 LEU A CA 1
ATOM 635 C C . LEU A 1 79 ? 11.215 -9.969 -16.652 1.00 95.94 79 LEU A C 1
ATOM 637 O O . LEU A 1 79 ? 12.334 -10.270 -16.234 1.00 95.94 79 LEU A O 1
ATOM 641 N N . LYS A 1 80 ? 10.847 -10.223 -17.906 1.00 96.31 80 LYS A N 1
ATOM 642 C CA . LYS A 1 80 ? 11.807 -10.655 -18.915 1.00 96.31 80 LYS A CA 1
ATOM 643 C C . LYS A 1 80 ? 12.525 -9.419 -19.442 1.00 96.31 80 LYS A C 1
ATOM 645 O O . LYS A 1 80 ? 11.919 -8.628 -20.164 1.00 96.31 80 LYS A O 1
ATOM 650 N N . ARG A 1 81 ? 13.803 -9.258 -19.083 1.00 94.75 81 ARG A N 1
ATOM 651 C CA . ARG A 1 81 ? 14.608 -8.103 -19.511 1.00 94.75 81 ARG A CA 1
ATOM 652 C C . ARG A 1 81 ? 14.581 -7.970 -21.044 1.00 94.75 81 ARG A C 1
ATOM 654 O O . ARG A 1 81 ? 14.859 -8.958 -21.735 1.00 94.75 81 ARG A O 1
ATOM 661 N N . PRO A 1 82 ? 14.207 -6.798 -21.589 1.00 95.75 82 PRO A N 1
ATOM 662 C CA . PRO A 1 82 ? 14.160 -6.596 -23.029 1.00 95.75 82 PRO A CA 1
ATOM 663 C C . PRO A 1 82 ? 15.572 -6.513 -23.621 1.00 95.75 82 PRO A C 1
ATOM 665 O O . PRO A 1 82 ? 16.530 -6.147 -22.943 1.00 95.75 82 PRO A O 1
ATOM 668 N N . ALA A 1 83 ? 15.695 -6.823 -24.912 1.00 94.25 83 ALA A N 1
ATOM 669 C CA . ALA A 1 83 ? 16.918 -6.534 -25.653 1.00 94.25 83 ALA A CA 1
ATOM 670 C C . ALA A 1 83 ? 17.130 -5.014 -25.780 1.00 94.25 83 ALA A C 1
ATOM 672 O O . ALA A 1 83 ? 16.173 -4.232 -25.733 1.00 94.25 83 ALA A O 1
ATOM 673 N N . SER A 1 84 ? 18.384 -4.605 -25.986 1.00 94.06 84 SER A N 1
ATOM 674 C CA . SER A 1 84 ? 18.708 -3.205 -26.269 1.00 94.06 84 SER A CA 1
ATOM 675 C C . SER A 1 84 ? 17.939 -2.708 -27.498 1.00 94.06 84 SER A C 1
ATOM 677 O O . SER A 1 84 ? 17.845 -3.407 -28.507 1.00 94.06 84 SER A O 1
ATOM 679 N N . SER A 1 85 ? 17.355 -1.516 -27.394 1.00 96.12 85 SER A N 1
ATOM 680 C CA . SER A 1 85 ? 16.580 -0.863 -28.452 1.00 96.12 85 SER A CA 1
ATOM 681 C C . SER A 1 85 ? 16.519 0.646 -28.219 1.00 96.12 85 SER A C 1
ATOM 683 O O . SER A 1 85 ? 16.669 1.101 -27.083 1.00 96.12 85 SER A O 1
ATOM 685 N N . ASP A 1 86 ? 16.209 1.419 -29.260 1.00 96.12 86 ASP A N 1
ATOM 686 C CA . ASP A 1 86 ? 16.026 2.873 -29.147 1.00 96.12 86 ASP A CA 1
ATOM 687 C C . ASP A 1 86 ? 14.913 3.234 -28.153 1.00 96.12 86 ASP A C 1
ATOM 689 O O . ASP A 1 86 ? 15.017 4.206 -27.411 1.00 96.12 86 ASP A O 1
ATOM 693 N N . THR A 1 87 ? 13.856 2.417 -28.080 1.00 97.00 87 THR A N 1
ATOM 694 C CA . THR A 1 87 ? 12.755 2.619 -27.121 1.00 97.00 87 THR A CA 1
ATOM 695 C C . THR A 1 87 ? 13.239 2.460 -25.680 1.00 97.00 87 THR A C 1
ATOM 697 O O . THR A 1 87 ? 12.883 3.268 -24.824 1.00 97.00 87 THR A O 1
ATOM 700 N N . LEU A 1 88 ? 14.086 1.460 -25.411 1.00 96.94 88 LEU A N 1
ATOM 701 C CA . LEU A 1 88 ? 14.689 1.263 -24.093 1.00 96.94 88 LEU A CA 1
ATOM 702 C C . LEU A 1 88 ? 15.619 2.429 -23.724 1.00 96.94 88 LEU A C 1
ATOM 704 O O . LEU A 1 88 ? 15.527 2.948 -22.615 1.00 96.94 88 LEU A O 1
ATOM 708 N N . GLN A 1 89 ? 16.460 2.879 -24.660 1.00 95.81 89 GLN A N 1
ATOM 709 C CA . GLN A 1 89 ? 17.362 4.018 -24.444 1.00 95.81 89 GLN A CA 1
ATOM 710 C C . GLN A 1 89 ? 16.596 5.324 -24.189 1.00 95.81 89 GLN A C 1
ATOM 712 O O . GLN A 1 89 ? 16.971 6.102 -23.315 1.00 95.81 89 GLN A O 1
ATOM 717 N N . ARG A 1 90 ? 15.485 5.558 -24.904 1.00 96.81 90 ARG A N 1
ATOM 718 C CA . ARG A 1 90 ? 14.586 6.694 -24.638 1.00 96.81 90 ARG A CA 1
ATOM 719 C C . ARG A 1 90 ? 13.993 6.610 -23.236 1.00 96.81 90 ARG A C 1
ATOM 721 O O . ARG A 1 90 ? 13.995 7.606 -22.522 1.00 96.81 90 ARG A O 1
ATOM 728 N N . LEU A 1 91 ? 13.527 5.430 -22.826 1.00 95.69 91 LEU A N 1
ATOM 729 C CA . LEU A 1 91 ? 12.931 5.237 -21.507 1.00 95.69 91 LEU A CA 1
ATOM 730 C C . LEU A 1 91 ? 13.933 5.463 -20.362 1.00 95.69 91 LEU A C 1
ATOM 732 O O . LEU A 1 91 ? 13.535 5.934 -19.306 1.00 95.69 91 LEU A O 1
ATOM 736 N N . GLN A 1 92 ? 15.230 5.213 -20.560 1.00 93.62 92 GLN A N 1
ATOM 737 C CA . GLN A 1 92 ? 16.258 5.535 -19.556 1.00 93.62 92 GLN A CA 1
ATOM 738 C C . GLN A 1 92 ? 16.345 7.040 -19.246 1.00 93.62 92 GLN A C 1
ATOM 740 O O . GLN A 1 92 ? 16.752 7.411 -18.150 1.00 93.62 92 GLN A O 1
ATOM 745 N N . ARG A 1 93 ? 15.883 7.905 -20.159 1.00 95.00 93 ARG A N 1
ATOM 746 C CA . ARG A 1 93 ? 15.806 9.363 -19.974 1.00 95.00 93 ARG A CA 1
ATOM 747 C C . ARG A 1 93 ? 14.480 9.826 -19.364 1.00 95.00 93 ARG A C 1
ATOM 749 O O . ARG A 1 93 ? 14.147 11.001 -19.458 1.00 95.00 93 ARG A O 1
ATOM 756 N N . PHE A 1 94 ? 13.707 8.931 -18.741 1.00 96.69 94 PHE A N 1
ATOM 757 C CA . PHE A 1 94 ? 12.361 9.217 -18.218 1.00 96.69 94 PHE A CA 1
ATOM 758 C C . PHE A 1 94 ? 12.282 10.471 -17.332 1.00 96.69 94 PHE A C 1
ATOM 760 O O . PHE A 1 94 ? 11.324 11.240 -17.427 1.00 96.69 94 PHE A O 1
ATOM 767 N N . HIS A 1 95 ? 13.285 10.668 -16.472 1.00 94.56 95 HIS A N 1
ATOM 768 C CA . HIS A 1 95 ? 13.365 11.811 -15.559 1.00 94.56 95 HIS A CA 1
ATOM 769 C C . HIS A 1 95 ? 14.047 13.041 -16.177 1.00 94.56 95 HIS A C 1
ATOM 771 O O . HIS A 1 95 ? 13.812 14.156 -15.718 1.00 94.56 95 HIS A O 1
ATOM 777 N N . GLU A 1 96 ? 14.871 12.847 -17.206 1.00 94.81 96 GLU A N 1
ATOM 778 C CA . GLU A 1 96 ? 15.665 13.898 -17.857 1.00 94.81 96 GLU A CA 1
ATOM 779 C C . GLU A 1 96 ? 14.874 14.603 -18.964 1.00 94.81 96 GLU A C 1
ATOM 781 O O . GLU A 1 96 ? 14.995 15.811 -19.158 1.00 94.81 96 GLU A O 1
ATOM 786 N N . ASP A 1 97 ? 14.033 13.852 -19.676 1.00 95.06 97 ASP A N 1
ATOM 787 C CA . ASP A 1 97 ? 13.230 14.336 -20.787 1.00 95.06 97 ASP A CA 1
ATOM 788 C C . ASP A 1 97 ? 11.737 14.259 -20.445 1.00 95.06 97 ASP A C 1
ATOM 790 O O . ASP A 1 97 ? 11.100 13.200 -20.446 1.00 95.06 97 ASP A O 1
ATOM 794 N N . LYS A 1 98 ? 11.146 15.428 -20.183 1.00 94.12 98 LYS A N 1
ATOM 795 C CA . LYS A 1 98 ? 9.719 15.552 -19.866 1.00 94.12 98 LYS A CA 1
ATOM 796 C C . LYS A 1 98 ? 8.820 15.038 -20.994 1.00 94.12 98 LYS A C 1
ATOM 798 O O . LYS A 1 98 ? 7.714 14.580 -20.709 1.00 94.12 98 LYS A O 1
ATOM 803 N N . SER A 1 99 ? 9.259 15.091 -22.253 1.00 96.69 99 SER A N 1
ATOM 804 C CA . SER A 1 99 ? 8.469 14.566 -23.373 1.00 96.69 99 SER A CA 1
ATOM 805 C C . SER A 1 99 ? 8.312 13.045 -23.287 1.00 96.69 99 SER A C 1
ATOM 807 O O . SER A 1 99 ? 7.221 12.540 -23.539 1.00 96.69 99 SER A O 1
ATOM 809 N N . VAL A 1 100 ? 9.342 12.331 -22.813 1.00 97.38 100 VAL A N 1
ATOM 810 C CA . VAL A 1 100 ? 9.324 10.872 -22.617 1.00 97.38 100 VAL A CA 1
ATOM 811 C C . VAL A 1 100 ? 8.330 10.479 -21.529 1.00 97.38 100 VAL A C 1
ATOM 813 O O . VAL A 1 100 ? 7.488 9.609 -21.748 1.00 97.38 100 VAL A O 1
ATOM 816 N N . SER A 1 101 ? 8.388 11.120 -20.359 1.00 95.94 101 SER A N 1
ATOM 817 C CA . SER A 1 101 ? 7.449 10.819 -19.268 1.00 95.94 101 SER A CA 1
ATOM 818 C C . SER A 1 101 ? 6.015 11.240 -19.600 1.00 95.94 101 SER A C 1
ATOM 820 O O . SER A 1 101 ? 5.076 10.523 -19.256 1.00 95.94 101 SER A O 1
ATOM 822 N N . THR A 1 102 ? 5.829 12.351 -20.318 1.00 96.12 102 THR A N 1
ATOM 823 C CA . THR A 1 102 ? 4.509 12.792 -20.802 1.00 96.12 102 THR A CA 1
ATOM 824 C C . THR A 1 102 ? 3.925 11.780 -21.791 1.00 96.12 102 THR A C 1
ATOM 826 O O . THR A 1 102 ? 2.821 11.291 -21.568 1.00 96.12 102 THR A O 1
ATOM 829 N N . GLU A 1 103 ? 4.682 11.371 -22.817 1.00 97.00 103 GLU A N 1
ATOM 830 C CA . GLU A 1 103 ? 4.275 10.316 -23.761 1.00 97.00 103 GLU A CA 1
ATOM 831 C C . GLU A 1 103 ? 3.934 9.014 -23.022 1.00 97.00 103 GLU A C 1
ATOM 833 O O . GLU A 1 103 ? 2.884 8.409 -23.257 1.00 97.00 103 GLU A O 1
ATOM 838 N N . PHE A 1 104 ? 4.789 8.597 -22.083 1.00 97.56 104 PHE A N 1
ATOM 839 C CA . PHE A 1 104 ? 4.572 7.382 -21.307 1.00 97.56 104 PHE A CA 1
ATOM 840 C C . PHE A 1 104 ? 3.260 7.420 -20.519 1.00 97.56 104 PHE A C 1
ATOM 842 O O . PHE A 1 104 ? 2.542 6.424 -20.513 1.00 97.56 104 PHE A O 1
ATOM 849 N N . TRP A 1 105 ? 2.920 8.534 -19.866 1.00 95.50 105 TRP A N 1
ATOM 850 C CA . TRP A 1 105 ? 1.715 8.617 -19.036 1.00 95.50 105 TRP A CA 1
ATOM 851 C C . TRP A 1 105 ? 0.439 8.970 -19.806 1.00 95.50 105 TRP A C 1
ATOM 853 O O . TRP A 1 105 ? -0.634 8.480 -19.430 1.00 95.50 105 TRP A O 1
ATOM 863 N N . ASP A 1 106 ? 0.524 9.739 -20.890 1.00 94.62 106 ASP A N 1
ATOM 864 C CA . ASP A 1 106 ? -0.640 10.239 -21.636 1.00 94.62 106 ASP A CA 1
ATOM 865 C C . ASP A 1 106 ? -1.043 9.311 -22.793 1.00 94.62 106 ASP A C 1
ATOM 867 O O . ASP A 1 106 ? -2.222 8.987 -22.935 1.00 94.62 106 ASP A O 1
ATOM 871 N N . ASP A 1 107 ? -0.084 8.766 -23.550 1.00 94.69 107 ASP A N 1
ATOM 872 C CA . ASP A 1 107 ? -0.384 7.893 -24.693 1.00 94.69 107 ASP A CA 1
ATOM 873 C C . ASP A 1 107 ? -0.390 6.403 -24.313 1.00 94.69 107 ASP A C 1
ATOM 875 O O . ASP A 1 107 ? 0.653 5.793 -24.050 1.00 94.69 107 ASP A O 1
ATOM 879 N N . ARG A 1 108 ? -1.588 5.800 -24.260 1.00 91.62 108 ARG A N 1
ATOM 880 C CA . ARG A 1 108 ? -1.800 4.373 -23.937 1.00 91.62 108 ARG A CA 1
ATOM 881 C C . ARG A 1 108 ? -1.170 3.425 -24.961 1.00 91.62 108 ARG A C 1
ATOM 883 O O . ARG A 1 108 ? -0.898 2.270 -24.609 1.00 91.62 108 ARG A O 1
ATOM 890 N N . GLY A 1 109 ? -0.989 3.894 -26.193 1.00 92.94 109 GLY A N 1
ATOM 891 C CA . GLY A 1 109 ? -0.398 3.170 -27.311 1.00 92.94 109 GLY A CA 1
ATOM 892 C C . GLY A 1 109 ? 1.111 3.358 -27.447 1.00 92.94 109 GLY A C 1
ATOM 893 O O . GLY A 1 109 ? 1.691 2.724 -28.328 1.00 92.94 109 GLY A O 1
ATOM 894 N N . SER A 1 110 ? 1.745 4.164 -26.585 1.00 96.19 110 SER A N 1
ATOM 895 C CA . SER A 1 110 ? 3.152 4.519 -26.757 1.00 96.19 110 SER A CA 1
ATOM 896 C C . SER A 1 110 ? 4.059 3.283 -26.811 1.00 96.19 110 SER A C 1
ATOM 898 O O . SER A 1 110 ? 3.873 2.330 -26.035 1.00 96.19 110 SER A O 1
ATOM 900 N N . PRO A 1 111 ? 5.089 3.283 -27.679 1.00 97.25 111 PRO A N 1
ATOM 901 C CA . PRO A 1 111 ? 6.090 2.219 -27.715 1.00 97.25 111 PRO A CA 1
ATOM 902 C C . PRO A 1 111 ? 6.741 1.981 -26.346 1.00 97.25 111 PRO A C 1
ATOM 904 O O . PRO A 1 111 ? 7.025 0.838 -25.987 1.00 97.25 111 PRO A O 1
ATOM 907 N N . LEU A 1 112 ? 6.896 3.045 -25.547 1.00 97.50 112 LEU A N 1
ATOM 908 C CA . LEU A 1 112 ? 7.400 2.984 -24.175 1.00 97.50 112 LEU A CA 1
ATOM 909 C C . LEU A 1 112 ? 6.502 2.103 -23.288 1.00 97.50 112 LEU A C 1
ATOM 911 O O . LEU A 1 112 ? 6.994 1.178 -22.641 1.00 97.50 112 LEU A O 1
ATOM 915 N N . ARG A 1 113 ? 5.174 2.316 -23.298 1.00 96.12 113 ARG A N 1
ATOM 916 C CA . ARG A 1 113 ? 4.231 1.467 -22.546 1.00 96.12 113 ARG A CA 1
ATOM 917 C C . ARG A 1 113 ? 4.162 0.043 -23.086 1.00 96.12 113 ARG A C 1
ATOM 919 O O . ARG A 1 113 ? 4.013 -0.893 -22.297 1.00 96.12 113 ARG A O 1
ATOM 926 N N . GLN A 1 114 ? 4.278 -0.146 -24.398 1.00 97.56 114 GLN A N 1
ATOM 927 C CA . GLN A 1 114 ? 4.287 -1.487 -24.989 1.00 97.56 114 GLN A CA 1
ATOM 928 C C . GLN A 1 114 ? 5.527 -2.295 -24.597 1.00 97.56 114 GLN A C 1
ATOM 930 O O . GLN A 1 114 ? 5.411 -3.494 -24.323 1.00 97.56 114 GLN A O 1
ATOM 935 N N . LEU A 1 115 ? 6.691 -1.649 -24.489 1.00 98.19 115 LEU A N 1
ATOM 936 C CA . LEU A 1 115 ? 7.907 -2.283 -23.982 1.00 98.19 115 LEU A CA 1
ATOM 937 C C . LEU A 1 115 ? 7.714 -2.797 -22.546 1.00 98.19 115 LEU A C 1
ATOM 939 O O . LEU A 1 115 ? 8.066 -3.943 -22.255 1.00 98.19 115 LEU A O 1
ATOM 943 N N . ILE A 1 116 ? 7.093 -1.999 -21.667 1.00 98.06 116 ILE A N 1
ATOM 944 C CA . ILE A 1 116 ? 6.772 -2.421 -20.291 1.00 98.06 116 ILE A CA 1
ATOM 945 C C . ILE A 1 116 ? 5.804 -3.601 -20.290 1.00 98.06 116 ILE A C 1
ATOM 947 O O . ILE A 1 116 ? 6.085 -4.634 -19.683 1.00 98.06 116 ILE A O 1
ATOM 951 N N . LYS A 1 117 ? 4.684 -3.490 -21.012 1.00 97.69 117 LYS A N 1
ATOM 952 C CA . LYS A 1 117 ? 3.683 -4.565 -21.099 1.00 97.69 117 LYS A CA 1
ATOM 953 C C . LYS A 1 117 ? 4.295 -5.878 -21.583 1.00 97.69 117 LYS A C 1
ATOM 955 O O . LYS A 1 117 ? 3.987 -6.930 -21.031 1.00 97.69 117 LYS A O 1
ATOM 960 N N . THR A 1 118 ? 5.181 -5.811 -22.573 1.00 97.88 118 THR A N 1
ATOM 961 C CA . THR A 1 118 ? 5.856 -6.990 -23.129 1.00 97.88 118 THR A CA 1
ATOM 962 C C . THR A 1 118 ? 6.829 -7.606 -22.124 1.00 97.88 118 THR A C 1
ATOM 964 O O . THR A 1 118 ? 6.812 -8.823 -21.935 1.00 97.88 118 THR A O 1
ATOM 967 N N . SER A 1 119 ? 7.627 -6.785 -21.434 1.00 98.12 119 SER A N 1
ATOM 968 C CA . SER A 1 119 ? 8.597 -7.252 -20.431 1.00 98.12 119 SER A CA 1
ATOM 969 C C . SER A 1 119 ? 7.922 -7.972 -19.255 1.00 98.12 119 SER A C 1
ATOM 971 O O . SER A 1 119 ? 8.407 -9.010 -18.809 1.00 98.12 119 SER A O 1
ATOM 973 N N . PHE A 1 120 ? 6.765 -7.484 -18.791 1.00 98.50 120 PHE A N 1
ATOM 974 C CA . PHE A 1 120 ? 6.000 -8.088 -17.687 1.00 98.50 120 PHE A CA 1
ATOM 975 C C . PHE A 1 120 ? 4.936 -9.105 -18.139 1.00 98.50 120 PHE A C 1
ATOM 977 O O . PHE A 1 120 ? 4.198 -9.633 -17.306 1.00 98.50 120 PHE A O 1
ATOM 984 N N . ALA A 1 121 ? 4.829 -9.417 -19.435 1.00 98.38 121 ALA A N 1
ATOM 985 C CA . ALA A 1 121 ? 3.798 -10.328 -19.941 1.00 98.38 121 ALA A CA 1
ATOM 986 C C . ALA A 1 121 ? 3.792 -11.714 -19.252 1.00 98.38 121 ALA A C 1
ATOM 988 O O . ALA A 1 121 ? 2.699 -12.210 -18.962 1.00 98.38 121 ALA A O 1
ATOM 989 N N . PRO A 1 122 ? 4.948 -12.342 -18.935 1.00 98.31 122 PRO A N 1
ATOM 990 C CA . PRO A 1 122 ? 4.978 -13.590 -18.170 1.00 98.31 122 PRO A CA 1
ATOM 991 C C . PRO A 1 122 ? 4.345 -13.461 -16.778 1.00 98.31 122 PRO A C 1
ATOM 993 O O . PRO A 1 122 ? 3.472 -14.261 -16.441 1.00 98.31 122 PRO A O 1
ATOM 996 N N . PHE A 1 123 ? 4.715 -12.420 -16.023 1.00 98.25 123 PHE A N 1
ATOM 997 C CA . PHE A 1 123 ? 4.147 -12.119 -14.708 1.00 98.25 123 PHE A CA 1
ATOM 998 C C . PHE A 1 123 ? 2.633 -11.900 -14.788 1.00 98.25 123 PHE A C 1
ATOM 1000 O O . PHE A 1 123 ? 1.879 -12.558 -14.078 1.00 98.25 123 PHE A O 1
ATOM 1007 N N . VAL A 1 124 ? 2.161 -11.047 -15.706 1.00 98.19 124 VAL A N 1
ATOM 1008 C CA . VAL A 1 124 ? 0.722 -10.759 -15.868 1.00 98.19 124 VAL A CA 1
ATOM 1009 C C . VAL A 1 124 ? -0.057 -12.022 -16.225 1.00 98.19 124 VAL A C 1
ATOM 1011 O O . VAL A 1 124 ? -1.147 -12.260 -15.695 1.00 98.19 124 VAL A O 1
ATOM 1014 N N . LYS A 1 125 ? 0.499 -12.860 -17.108 1.00 98.19 125 LYS A N 1
ATOM 1015 C CA . LYS A 1 125 ? -0.112 -14.137 -17.481 1.00 98.19 125 LYS A CA 1
ATOM 1016 C C . LYS A 1 125 ? -0.205 -15.076 -16.281 1.00 98.19 125 LYS A C 1
ATOM 1018 O O . LYS A 1 125 ? -1.239 -15.719 -16.119 1.00 98.19 125 LYS A O 1
ATOM 1023 N N . TRP A 1 126 ? 0.835 -15.172 -15.461 1.00 98.00 126 TRP A N 1
ATOM 1024 C CA . TRP A 1 126 ? 0.807 -15.983 -14.246 1.00 98.00 126 TRP A CA 1
ATOM 1025 C C . TRP A 1 126 ? -0.196 -15.433 -13.221 1.00 98.00 126 TRP A C 1
ATOM 1027 O O . TRP A 1 126 ? -1.097 -16.164 -12.809 1.00 98.00 126 TRP A O 1
ATOM 1037 N N . HIS A 1 127 ? -0.125 -14.137 -12.908 1.00 96.81 127 HIS A N 1
ATOM 1038 C CA . HIS A 1 127 ? -0.988 -13.466 -11.934 1.00 96.81 127 HIS A CA 1
ATOM 1039 C C . HIS A 1 127 ? -2.480 -13.638 -12.273 1.00 96.81 127 HIS A C 1
ATOM 1041 O O . HIS A 1 127 ? -3.307 -13.954 -11.423 1.00 96.81 127 HIS A O 1
ATOM 1047 N N . LYS A 1 128 ? -2.841 -13.538 -13.558 1.00 95.56 128 LYS A N 1
ATOM 1048 C CA . LYS A 1 128 ? -4.222 -13.769 -14.004 1.00 95.56 128 LYS A CA 1
ATOM 1049 C C . LYS A 1 128 ? -4.687 -15.217 -13.800 1.00 95.56 128 LYS A C 1
ATOM 1051 O O . LYS A 1 128 ? -5.857 -15.434 -13.485 1.00 95.56 128 LYS A O 1
ATOM 1056 N N . ASN A 1 129 ? -3.804 -16.198 -13.982 1.00 96.25 129 ASN A N 1
ATOM 1057 C CA . ASN A 1 129 ? -4.177 -17.606 -14.155 1.00 96.25 129 ASN A CA 1
ATOM 1058 C C . ASN A 1 129 ? -3.826 -18.524 -12.975 1.00 96.25 129 ASN A C 1
ATOM 1060 O O . ASN A 1 129 ? -4.184 -19.698 -13.027 1.00 96.25 129 ASN A O 1
ATOM 1064 N N . HIS A 1 130 ? -3.146 -18.046 -11.927 1.00 95.19 130 HIS A N 1
ATOM 1065 C CA . HIS A 1 130 ? -2.891 -18.885 -10.753 1.00 95.19 130 HIS A CA 1
ATOM 1066 C C . HIS A 1 130 ? -4.204 -19.355 -10.103 1.00 95.19 130 HIS A C 1
ATOM 1068 O O . HIS A 1 130 ? -5.239 -18.689 -10.214 1.00 95.19 130 HIS A O 1
ATOM 1074 N N . GLN A 1 131 ? -4.138 -20.495 -9.416 1.00 95.38 131 GLN A N 1
ATOM 1075 C CA . GLN A 1 131 ? -5.291 -21.183 -8.817 1.00 95.38 131 GLN A CA 1
ATOM 1076 C C . GLN A 1 131 ? -5.545 -20.828 -7.342 1.00 95.38 131 GLN A C 1
ATOM 1078 O O . GLN A 1 131 ? -6.556 -21.234 -6.786 1.00 95.38 131 GLN A O 1
ATOM 1083 N N . PHE A 1 132 ? -4.623 -20.098 -6.710 1.00 96.38 132 PHE A N 1
ATOM 1084 C CA . PHE A 1 132 ? -4.738 -19.652 -5.315 1.00 96.38 132 PHE A CA 1
ATOM 1085 C C . PHE A 1 132 ? -5.848 -18.617 -5.122 1.00 96.38 132 PHE A C 1
ATOM 1087 O O . PHE A 1 132 ? -6.241 -17.964 -6.095 1.00 96.38 132 PHE A O 1
ATOM 1094 N N . GLN A 1 133 ? -6.306 -18.451 -3.877 1.00 96.25 133 GLN A N 1
ATOM 1095 C CA . GLN A 1 133 ? -7.375 -17.515 -3.531 1.00 96.25 133 GLN A CA 1
ATOM 1096 C C . GLN A 1 133 ? -7.077 -16.103 -4.032 1.00 96.25 133 GLN A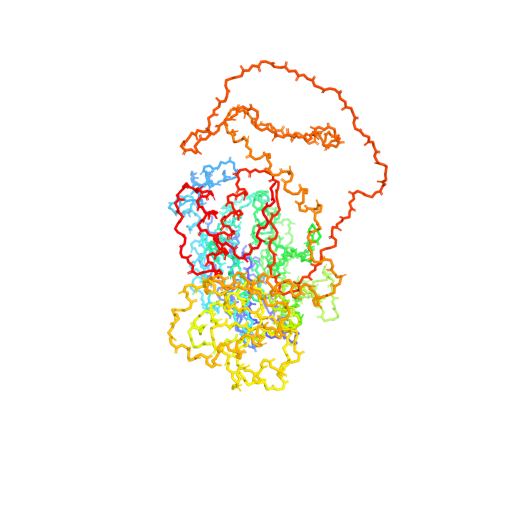 C 1
ATOM 1098 O O . GLN A 1 133 ? -5.971 -15.581 -3.875 1.00 96.25 133 GLN A O 1
ATOM 1103 N N . LYS A 1 134 ? -8.092 -15.486 -4.637 1.00 94.44 134 LYS A N 1
ATOM 1104 C CA . LYS A 1 134 ? -8.038 -14.136 -5.201 1.00 94.44 134 LYS A CA 1
ATOM 1105 C C . LYS A 1 134 ? -9.044 -13.242 -4.486 1.00 94.44 134 LYS A C 1
ATOM 1107 O O . LYS A 1 134 ? -10.103 -13.726 -4.080 1.00 94.44 134 LYS A O 1
ATOM 1112 N N . PRO A 1 135 ? -8.763 -11.938 -4.375 1.00 93.50 135 PRO A N 1
ATOM 1113 C CA . PRO A 1 135 ? -9.745 -11.000 -3.855 1.00 93.50 135 PRO A CA 1
ATOM 1114 C C . PRO A 1 135 ? -10.970 -10.959 -4.777 1.00 93.50 135 PRO A C 1
ATOM 1116 O O . PRO A 1 135 ? -10.846 -10.975 -6.004 1.00 93.50 135 PRO A O 1
ATOM 1119 N N . ARG A 1 136 ? -12.169 -10.902 -4.184 1.00 87.69 136 ARG A N 1
ATOM 1120 C CA . ARG A 1 136 ? -13.435 -10.843 -4.939 1.00 87.69 136 ARG A CA 1
ATOM 1121 C C . ARG A 1 136 ? -13.591 -9.524 -5.690 1.00 87.69 136 ARG A C 1
ATOM 1123 O O . ARG A 1 136 ? -14.091 -9.509 -6.810 1.00 87.69 136 ARG A O 1
ATOM 1130 N N . GLN A 1 137 ? -13.174 -8.429 -5.062 1.00 93.25 137 GLN A N 1
ATOM 1131 C CA . GLN A 1 137 ? -13.152 -7.095 -5.652 1.00 93.25 137 GLN A CA 1
ATOM 1132 C C . GLN A 1 137 ? -11.700 -6.774 -5.994 1.00 93.25 137 GLN A C 1
ATOM 1134 O O . GLN A 1 137 ? -10.865 -6.665 -5.098 1.00 93.25 137 GLN A O 1
ATOM 1139 N N . PHE A 1 138 ? -11.397 -6.681 -7.289 1.00 96.19 138 PHE A N 1
ATOM 1140 C CA . PHE A 1 138 ? -10.045 -6.476 -7.798 1.00 96.19 138 PHE A CA 1
ATOM 1141 C C . PHE A 1 138 ? -10.073 -5.601 -9.049 1.00 96.19 138 PHE A C 1
ATOM 1143 O O . PHE A 1 138 ? -10.750 -5.935 -10.023 1.00 96.19 138 PHE A O 1
ATOM 1150 N N . GLN A 1 139 ? -9.306 -4.516 -9.044 1.00 97.19 139 GLN A N 1
ATOM 1151 C CA . GLN A 1 139 ? -9.177 -3.595 -10.168 1.00 9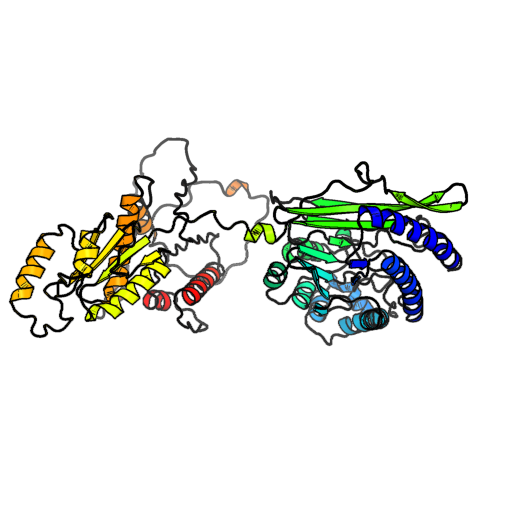7.19 139 GLN A CA 1
ATOM 1152 C C . GLN A 1 139 ? -7.714 -3.515 -10.589 1.00 97.19 139 GLN A C 1
ATOM 1154 O O . GLN A 1 139 ? -6.856 -3.204 -9.774 1.00 97.19 139 GLN A O 1
ATOM 1159 N N . GLN A 1 140 ? -7.425 -3.763 -11.867 1.00 97.38 140 GLN A N 1
ATOM 1160 C CA . GLN A 1 140 ? -6.082 -3.576 -12.429 1.00 97.38 140 GLN A CA 1
ATOM 1161 C C . GLN A 1 140 ? -5.848 -2.118 -12.826 1.00 97.38 140 GLN A C 1
ATOM 1163 O O . GLN A 1 140 ? -6.770 -1.442 -13.289 1.00 97.38 140 GLN A O 1
ATOM 1168 N N . GLY A 1 141 ? -4.610 -1.656 -12.675 1.00 96.75 141 GLY A N 1
ATOM 1169 C CA . GLY A 1 141 ? -4.207 -0.297 -13.022 1.00 96.75 141 GLY A CA 1
ATOM 1170 C C . GLY A 1 141 ? -3.586 -0.158 -14.409 1.00 96.75 141 GLY A C 1
ATOM 1171 O O . GLY A 1 141 ? -3.694 -1.027 -15.279 1.00 96.75 141 GLY A O 1
ATOM 1172 N N . ILE A 1 142 ? -2.926 0.980 -14.619 1.00 96.31 142 ILE A N 1
ATOM 1173 C CA . ILE A 1 142 ? -2.276 1.314 -15.893 1.00 96.31 142 ILE A CA 1
ATOM 1174 C C . ILE A 1 142 ? -1.011 0.498 -16.179 1.00 96.31 142 ILE A C 1
ATOM 1176 O O . ILE A 1 142 ? -0.741 0.230 -17.357 1.00 96.31 142 ILE A O 1
ATOM 1180 N N . LEU A 1 143 ? -0.230 0.128 -15.159 1.00 98.19 143 LEU A N 1
ATOM 1181 C CA . LEU A 1 143 ? 0.978 -0.679 -15.326 1.00 98.19 143 LEU A CA 1
ATOM 1182 C C . LEU A 1 143 ? 0.730 -2.151 -14.969 1.00 98.19 143 LEU A C 1
ATOM 1184 O O . LEU A 1 143 ? -0.111 -2.463 -14.126 1.00 98.19 143 LEU A O 1
ATOM 1188 N N . PRO A 1 144 ? 1.480 -3.085 -15.582 1.00 98.19 144 PRO A N 1
ATOM 1189 C CA . PRO A 1 144 ? 1.480 -4.486 -15.175 1.00 98.19 144 PRO A CA 1
ATOM 1190 C C . PRO A 1 144 ? 1.696 -4.645 -13.666 1.00 98.19 144 PRO A C 1
ATOM 1192 O O . PRO A 1 144 ? 2.734 -4.243 -13.156 1.00 98.19 144 PRO A O 1
ATOM 1195 N N . GLY A 1 145 ? 0.737 -5.247 -12.963 1.00 97.44 145 GLY A N 1
ATOM 1196 C CA . GLY A 1 145 ? 0.825 -5.454 -11.515 1.00 97.44 145 GLY A CA 1
ATOM 1197 C C . GLY A 1 145 ? 0.348 -4.287 -10.649 1.00 97.44 145 GLY A C 1
ATOM 1198 O O . GLY A 1 145 ? 0.310 -4.457 -9.437 1.00 97.44 145 GLY A O 1
ATOM 1199 N N . ASP A 1 146 ? -0.058 -3.153 -11.232 1.00 98.69 146 ASP A N 1
ATOM 1200 C CA . ASP A 1 146 ? -0.854 -2.173 -10.489 1.00 98.69 146 ASP A CA 1
ATOM 1201 C C . ASP A 1 146 ? -2.223 -2.784 -10.163 1.00 98.69 146 ASP A C 1
ATOM 1203 O O . ASP A 1 146 ? -2.883 -3.339 -11.055 1.00 98.69 146 ASP A O 1
ATOM 1207 N N . PHE A 1 147 ? -2.681 -2.647 -8.920 1.00 98.69 147 PHE A N 1
ATOM 1208 C CA . PHE A 1 147 ? -4.026 -3.047 -8.533 1.00 98.69 147 PHE A CA 1
ATOM 1209 C C . PHE A 1 147 ? -4.592 -2.286 -7.331 1.00 98.69 147 PHE A C 1
ATOM 1211 O O . PHE A 1 147 ? -3.854 -1.739 -6.512 1.00 98.69 147 PHE A O 1
ATOM 1218 N N . SER A 1 148 ? -5.916 -2.330 -7.195 1.00 98.62 148 SER A N 1
ATOM 1219 C CA . SER A 1 148 ? -6.607 -2.191 -5.915 1.00 98.62 148 SER A CA 1
ATOM 1220 C C . SER A 1 148 ? -7.435 -3.445 -5.640 1.00 98.62 148 SER A C 1
ATOM 1222 O O . SER A 1 148 ? -7.887 -4.125 -6.569 1.00 98.62 148 SER A O 1
ATOM 1224 N N . ALA A 1 149 ? -7.590 -3.796 -4.369 1.00 98.31 149 ALA A N 1
ATOM 1225 C CA . ALA A 1 149 ? -8.359 -4.956 -3.947 1.00 98.31 149 ALA A CA 1
ATOM 1226 C C . ALA A 1 149 ? -9.087 -4.697 -2.629 1.00 98.31 149 ALA A C 1
ATOM 1228 O O . ALA A 1 149 ? -8.574 -3.979 -1.772 1.00 98.31 149 ALA A O 1
ATOM 1229 N N . THR A 1 150 ? -10.239 -5.340 -2.455 1.00 97.06 150 THR A N 1
ATOM 1230 C CA . THR A 1 150 ? -10.984 -5.340 -1.190 1.00 97.06 150 THR A CA 1
ATOM 1231 C C . THR A 1 150 ? -11.141 -6.769 -0.694 1.00 97.06 150 THR A C 1
ATOM 1233 O O . THR A 1 150 ? -11.611 -7.646 -1.430 1.00 97.06 150 THR A O 1
ATOM 1236 N N . ILE A 1 151 ? -10.759 -6.993 0.562 1.00 95.25 151 ILE A N 1
ATOM 1237 C CA . ILE A 1 151 ? -11.016 -8.231 1.301 1.00 95.25 151 ILE A CA 1
ATOM 1238 C C . ILE A 1 151 ? -12.001 -7.906 2.422 1.00 95.25 151 ILE A C 1
ATOM 1240 O O . ILE A 1 151 ? -11.821 -6.932 3.150 1.00 95.25 151 ILE A O 1
ATOM 1244 N N . GLU A 1 152 ? -13.050 -8.714 2.539 1.00 91.88 152 GLU A N 1
ATOM 1245 C CA . GLU A 1 152 ? -14.133 -8.517 3.504 1.00 91.88 152 GLU A CA 1
ATOM 1246 C C . GLU A 1 152 ? -14.165 -9.692 4.484 1.00 91.88 152 GLU A C 1
ATOM 1248 O O . GLU A 1 152 ? -14.125 -10.853 4.063 1.00 91.88 152 GLU A O 1
ATOM 1253 N N . LYS A 1 153 ? -14.249 -9.391 5.782 1.00 86.94 153 LYS A N 1
ATOM 1254 C CA . LYS A 1 153 ? -14.396 -10.379 6.858 1.00 86.94 153 LYS A CA 1
ATOM 1255 C C . LYS A 1 153 ? -15.393 -9.849 7.886 1.00 86.94 153 LYS A C 1
ATOM 1257 O O . LYS A 1 153 ? -15.061 -8.994 8.701 1.00 86.94 153 LYS A O 1
ATOM 1262 N N . GLY A 1 154 ? -16.630 -10.343 7.817 1.00 84.69 154 GLY A N 1
ATOM 1263 C CA . GLY A 1 154 ? -17.748 -9.719 8.529 1.00 84.69 154 GLY A CA 1
ATOM 1264 C C . GLY A 1 154 ? -17.965 -8.292 8.021 1.00 84.69 154 GLY A C 1
ATOM 1265 O O . GLY A 1 154 ? -17.999 -8.079 6.811 1.00 84.69 154 GLY A O 1
ATOM 1266 N N . ASP A 1 155 ? -18.042 -7.331 8.939 1.00 82.75 155 ASP A N 1
ATOM 1267 C CA . ASP A 1 155 ? -18.225 -5.908 8.617 1.00 82.75 155 ASP A CA 1
ATOM 1268 C C . ASP A 1 155 ? -16.903 -5.171 8.323 1.00 82.75 155 ASP A C 1
ATOM 1270 O O . ASP A 1 155 ? -16.906 -4.015 7.900 1.00 82.75 155 ASP A O 1
ATOM 1274 N N . ILE A 1 156 ? -15.757 -5.836 8.509 1.00 89.25 156 ILE A N 1
ATOM 1275 C CA . ILE A 1 156 ? -14.439 -5.250 8.258 1.00 89.25 156 ILE A CA 1
ATOM 1276 C C . ILE A 1 156 ? -14.128 -5.322 6.764 1.00 89.25 156 ILE A C 1
ATOM 1278 O O . ILE A 1 156 ? -14.106 -6.407 6.170 1.00 89.25 156 ILE A O 1
ATOM 1282 N N . ARG A 1 157 ? -13.806 -4.168 6.167 1.00 92.56 157 ARG A N 1
ATOM 1283 C CA . ARG A 1 157 ? -13.361 -4.059 4.770 1.00 92.56 157 ARG A CA 1
ATOM 1284 C C . ARG A 1 157 ? -11.915 -3.586 4.732 1.00 92.56 157 ARG A C 1
ATOM 1286 O O . ARG A 1 157 ? -11.629 -2.434 5.052 1.00 92.56 157 ARG A O 1
ATOM 1293 N N . VAL A 1 158 ? -11.002 -4.459 4.322 1.00 96.19 158 VAL A N 1
ATOM 1294 C CA . VAL A 1 158 ? -9.572 -4.144 4.200 1.00 96.19 158 VAL A CA 1
ATOM 1295 C C . VAL A 1 158 ? -9.246 -3.832 2.745 1.00 96.19 158 VAL A C 1
ATOM 1297 O O . VAL A 1 158 ? -9.469 -4.661 1.858 1.00 96.19 158 VAL A O 1
ATOM 1300 N N . GLY A 1 159 ? -8.735 -2.627 2.506 1.00 97.69 159 GLY A N 1
ATOM 1301 C CA . GLY A 1 159 ? -8.284 -2.181 1.194 1.00 97.69 159 GLY A CA 1
ATOM 1302 C C . GLY A 1 159 ? -6.808 -2.497 0.965 1.00 97.69 159 GLY A C 1
ATOM 1303 O O . GLY A 1 159 ? -5.975 -2.358 1.858 1.00 97.69 159 GLY A O 1
ATOM 1304 N N . PHE A 1 160 ? -6.453 -2.876 -0.254 1.00 98.62 160 PHE A N 1
ATOM 1305 C CA . PHE A 1 160 ? -5.065 -3.051 -0.674 1.00 98.62 160 PHE A CA 1
ATOM 1306 C C . PHE A 1 160 ? -4.827 -2.278 -1.957 1.00 98.62 160 PHE A C 1
ATOM 1308 O O . PHE A 1 160 ? -5.623 -2.368 -2.888 1.00 98.62 160 PHE A O 1
ATOM 1315 N N . VAL A 1 161 ? -3.719 -1.551 -2.017 1.00 98.81 161 VAL A N 1
ATOM 1316 C CA . VAL A 1 161 ? -3.232 -0.883 -3.222 1.00 98.81 161 VAL A CA 1
ATOM 1317 C C . VAL A 1 161 ? -1.850 -1.438 -3.529 1.00 98.81 161 VAL A C 1
ATOM 1319 O O . VAL A 1 161 ? -0.936 -1.290 -2.725 1.00 98.81 161 VAL A O 1
ATOM 1322 N N . GLY A 1 162 ? -1.682 -2.069 -4.684 1.00 98.62 162 GLY A N 1
ATOM 1323 C CA . GLY A 1 162 ? -0.381 -2.486 -5.193 1.00 98.62 162 GLY A CA 1
ATOM 1324 C C . GLY A 1 162 ? 0.042 -1.599 -6.350 1.00 98.62 162 GLY A C 1
ATOM 1325 O O . GLY A 1 162 ? -0.718 -1.447 -7.301 1.00 98.62 162 GLY A O 1
ATOM 1326 N N . LEU A 1 163 ? 1.238 -1.016 -6.288 1.00 98.81 163 LEU A N 1
ATOM 1327 C CA . LEU A 1 163 ? 1.780 -0.180 -7.358 1.00 98.81 163 LEU A CA 1
ATOM 1328 C C . LEU A 1 163 ? 3.115 -0.749 -7.843 1.00 98.81 163 LEU A C 1
ATOM 1330 O O . LEU A 1 163 ? 4.039 -0.994 -7.060 1.00 98.81 163 LEU A O 1
ATOM 1334 N N . ASN A 1 164 ? 3.240 -0.930 -9.155 1.00 98.62 164 ASN A N 1
ATOM 1335 C CA . ASN A 1 164 ? 4.479 -1.353 -9.786 1.00 98.62 164 ASN A CA 1
ATOM 1336 C C . ASN A 1 164 ? 5.495 -0.200 -9.734 1.00 98.62 164 ASN A C 1
ATOM 1338 O O . ASN A 1 164 ? 5.412 0.742 -10.519 1.00 98.62 164 ASN A O 1
ATOM 1342 N N . SER A 1 165 ? 6.467 -0.290 -8.821 1.00 98.31 165 SER A N 1
ATOM 1343 C CA . SER A 1 165 ? 7.623 0.619 -8.737 1.00 98.31 165 SER A CA 1
ATOM 1344 C C . SER A 1 165 ? 8.817 0.167 -9.587 1.00 98.31 165 SER A C 1
ATOM 1346 O O . SER A 1 165 ? 9.848 0.829 -9.627 1.00 98.31 165 SER A O 1
ATOM 1348 N N . THR A 1 166 ? 8.692 -0.970 -10.264 1.00 97.12 166 THR A N 1
ATOM 1349 C CA . THR A 1 166 ? 9.761 -1.681 -10.972 1.00 97.12 166 THR A CA 1
ATOM 1350 C C . THR A 1 166 ? 9.836 -1.317 -12.453 1.00 97.12 166 THR A C 1
ATOM 1352 O O . THR A 1 166 ? 10.839 -1.576 -13.110 1.00 97.12 166 THR A O 1
ATOM 1355 N N . PHE A 1 167 ? 8.796 -0.705 -13.020 1.00 97.38 167 PHE A N 1
ATOM 1356 C CA . PHE A 1 167 ? 8.655 -0.564 -14.472 1.00 97.38 167 PHE A CA 1
ATOM 1357 C C . PHE A 1 167 ? 9.809 0.167 -15.189 1.00 97.38 167 PHE A C 1
ATOM 1359 O O . PHE A 1 167 ? 9.955 -0.015 -16.393 1.00 97.38 167 PHE A O 1
ATOM 1366 N N . LEU A 1 168 ? 10.642 0.951 -14.493 1.00 97.19 168 LEU A N 1
ATOM 1367 C CA . LEU A 1 168 ? 11.839 1.578 -15.076 1.00 97.19 168 LEU A CA 1
ATOM 1368 C C . LEU A 1 168 ? 13.128 0.741 -14.954 1.00 97.19 168 LEU A C 1
ATOM 1370 O O . LEU A 1 168 ? 14.087 1.000 -15.684 1.00 97.19 168 LEU A O 1
ATOM 1374 N N . GLN A 1 169 ? 13.169 -0.285 -14.100 1.00 96.12 169 GLN A N 1
ATOM 1375 C CA . GLN A 1 169 ? 14.349 -1.132 -13.888 1.00 96.12 169 GLN A CA 1
ATOM 1376 C C . GLN A 1 169 ? 14.415 -2.292 -14.890 1.00 96.12 169 GLN A C 1
ATOM 1378 O O . GLN A 1 169 ? 14.312 -3.470 -14.553 1.00 96.12 169 GLN A O 1
ATOM 1383 N N . LEU A 1 170 ? 14.569 -1.957 -16.168 1.00 94.69 170 LEU A N 1
ATOM 1384 C CA . LEU A 1 170 ? 14.572 -2.944 -17.252 1.00 94.69 170 LEU A CA 1
ATOM 1385 C C . LEU A 1 170 ? 15.954 -3.547 -17.524 1.00 94.69 170 LEU A C 1
ATOM 1387 O O . LEU A 1 170 ? 16.043 -4.647 -18.074 1.00 94.69 170 LEU A O 1
ATOM 1391 N N . THR A 1 171 ? 17.026 -2.870 -17.113 1.00 92.44 171 THR A N 1
ATOM 1392 C CA . THR A 1 171 ? 18.413 -3.330 -17.270 1.00 92.44 171 THR A CA 1
ATOM 1393 C C . THR A 1 171 ? 19.073 -3.566 -15.917 1.00 92.44 171 THR A C 1
ATOM 1395 O O . THR A 1 171 ? 18.492 -3.281 -14.866 1.00 92.44 171 THR A O 1
ATOM 1398 N N . ASP A 1 172 ? 20.267 -4.148 -15.940 1.00 86.81 172 ASP A N 1
ATOM 1399 C CA . ASP A 1 172 ? 21.128 -4.202 -14.762 1.00 86.81 172 ASP A CA 1
ATOM 1400 C C . ASP A 1 172 ? 21.689 -2.801 -14.446 1.00 86.81 172 ASP A C 1
ATOM 1402 O O . ASP A 1 172 ? 21.584 -1.877 -15.262 1.00 86.81 172 ASP A O 1
ATOM 1406 N N . GLY A 1 173 ? 22.262 -2.648 -13.252 1.00 86.31 173 GLY A N 1
ATOM 1407 C CA . GLY A 1 173 ? 22.818 -1.392 -12.746 1.00 86.31 173 GLY A CA 1
ATOM 1408 C C . GLY A 1 173 ? 22.085 -0.850 -11.518 1.00 86.31 173 GLY A C 1
ATOM 1409 O O . GLY A 1 173 ? 21.091 -1.412 -11.060 1.00 86.31 173 GLY A O 1
ATOM 1410 N N . ASP A 1 174 ? 22.605 0.254 -10.983 1.00 89.50 174 ASP A N 1
ATOM 1411 C CA . ASP A 1 174 ? 22.062 0.915 -9.797 1.00 89.50 174 ASP A CA 1
ATOM 1412 C C . ASP A 1 174 ? 20.935 1.893 -10.159 1.00 89.50 174 ASP A C 1
ATOM 1414 O O . ASP A 1 174 ? 21.132 2.856 -10.915 1.00 89.50 174 ASP A O 1
ATOM 1418 N N . TYR A 1 175 ? 19.762 1.649 -9.579 1.00 94.56 175 TYR A N 1
ATOM 1419 C CA . TYR A 1 175 ? 18.557 2.459 -9.738 1.00 94.56 175 TYR A CA 1
ATOM 1420 C C . TYR A 1 175 ? 18.151 3.199 -8.459 1.00 94.56 175 TYR A C 1
ATOM 1422 O O . TYR A 1 175 ? 17.072 3.794 -8.417 1.00 94.56 175 TYR A O 1
ATOM 1430 N N . THR A 1 176 ? 19.011 3.221 -7.440 1.00 95.56 176 THR A N 1
ATOM 1431 C CA . THR A 1 176 ? 18.783 3.995 -6.218 1.00 95.56 176 THR A CA 1
ATOM 1432 C C . THR A 1 176 ? 18.511 5.459 -6.570 1.00 95.56 176 THR A C 1
ATOM 1434 O O . THR A 1 176 ? 19.285 6.097 -7.284 1.00 95.56 176 THR A O 1
ATOM 1437 N N . GLY A 1 177 ? 17.380 5.993 -6.105 1.00 96.69 177 GLY A N 1
ATOM 1438 C CA . GLY A 1 177 ? 16.936 7.355 -6.403 1.00 96.69 177 GLY A CA 1
ATOM 1439 C C . GLY A 1 177 ? 16.544 7.621 -7.864 1.00 96.69 177 GLY A C 1
ATOM 1440 O O . GLY A 1 177 ? 16.509 8.785 -8.262 1.00 96.69 177 GLY A O 1
ATOM 1441 N N . LYS A 1 178 ? 16.276 6.592 -8.680 1.00 96.81 178 LYS A N 1
ATOM 1442 C CA . LYS A 1 178 ? 15.981 6.734 -10.125 1.00 96.81 178 LYS A CA 1
ATOM 1443 C C . LYS A 1 178 ? 14.652 6.122 -10.557 1.00 96.81 178 LYS A C 1
ATOM 1445 O O . LYS A 1 178 ? 14.295 6.232 -11.726 1.00 96.81 178 LYS A O 1
ATOM 1450 N N . LEU A 1 179 ? 13.939 5.442 -9.661 1.00 98.12 179 LEU A N 1
ATOM 1451 C CA . LEU A 1 179 ? 12.673 4.798 -10.000 1.00 98.12 179 LEU A CA 1
ATOM 1452 C C . LEU A 1 179 ? 11.501 5.769 -9.907 1.00 98.12 179 LEU A C 1
ATOM 1454 O O . LEU A 1 179 ? 11.519 6.740 -9.150 1.00 98.12 179 LEU A O 1
ATOM 1458 N N . ALA A 1 180 ? 10.455 5.480 -10.671 1.00 97.31 180 ALA A N 1
ATOM 1459 C CA . ALA A 1 180 ? 9.273 6.315 -10.724 1.00 97.31 180 ALA A CA 1
ATOM 1460 C C . ALA A 1 180 ? 8.089 5.667 -10.008 1.00 97.31 180 ALA A C 1
ATOM 1462 O O . ALA A 1 180 ? 7.908 4.451 -10.018 1.00 97.31 180 ALA A O 1
ATOM 1463 N N . LEU A 1 181 ? 7.262 6.524 -9.424 1.00 97.50 181 LEU A N 1
ATOM 1464 C CA . LEU A 1 181 ? 5.945 6.203 -8.897 1.00 97.50 181 LEU A CA 1
ATOM 1465 C C . LEU A 1 181 ? 5.053 7.417 -9.147 1.00 97.50 181 LEU A C 1
ATOM 1467 O O . LEU A 1 181 ? 5.507 8.555 -9.006 1.00 97.50 181 LEU A O 1
ATOM 1471 N N . SER A 1 182 ? 3.804 7.200 -9.551 1.00 96.50 182 SER A N 1
ATOM 1472 C CA . SER A 1 182 ? 2.905 8.296 -9.918 1.00 96.50 182 SER A CA 1
ATOM 1473 C C . SER A 1 182 ? 1.526 8.158 -9.292 1.00 96.50 182 SER A C 1
ATOM 1475 O O . SER A 1 182 ? 0.931 7.082 -9.308 1.00 96.50 182 SER A O 1
ATOM 1477 N N . THR A 1 183 ? 0.952 9.285 -8.868 1.00 96.06 183 THR A N 1
ATOM 1478 C CA . THR A 1 183 ? -0.456 9.412 -8.453 1.00 96.06 183 THR A CA 1
ATOM 1479 C C . THR A 1 183 ? -1.419 8.931 -9.543 1.00 96.06 183 THR A C 1
ATOM 1481 O O . THR A 1 183 ? -2.503 8.440 -9.245 1.00 96.06 183 THR A O 1
ATOM 1484 N N . ARG A 1 184 ? -1.005 8.966 -10.819 1.00 96.81 184 ARG A N 1
ATOM 1485 C CA . ARG A 1 184 ? -1.770 8.391 -11.939 1.00 96.81 184 ARG A CA 1
ATOM 1486 C C . ARG A 1 184 ? -1.988 6.882 -11.796 1.00 96.81 184 ARG A C 1
ATOM 1488 O O . ARG A 1 184 ? -3.036 6.396 -12.210 1.00 96.81 184 ARG A O 1
ATOM 1495 N N . GLN A 1 185 ? -1.036 6.148 -11.209 1.00 98.06 185 GLN A N 1
ATOM 1496 C CA . GLN A 1 185 ? -1.208 4.720 -10.923 1.00 98.06 185 GLN A CA 1
ATOM 1497 C C . GLN A 1 185 ? -2.300 4.523 -9.865 1.00 98.06 185 GLN A C 1
ATOM 1499 O O . GLN A 1 185 ? -3.220 3.743 -10.098 1.00 98.06 185 GLN A O 1
ATOM 1504 N N . LEU A 1 186 ? -2.273 5.302 -8.775 1.00 97.62 186 LEU A N 1
ATOM 1505 C CA . LEU A 1 186 ? -3.305 5.273 -7.730 1.00 97.62 186 LEU A CA 1
ATOM 1506 C C . LEU A 1 186 ? -4.700 5.608 -8.284 1.00 97.62 186 LEU A C 1
ATOM 1508 O O . LEU A 1 186 ? -5.640 4.841 -8.096 1.00 97.62 186 LEU A O 1
ATOM 1512 N N . ILE A 1 187 ? -4.824 6.713 -9.026 1.00 96.25 187 ILE A N 1
ATOM 1513 C CA . ILE A 1 187 ? -6.083 7.124 -9.670 1.00 96.25 187 ILE A CA 1
ATOM 1514 C C . ILE A 1 187 ? -6.614 6.013 -10.583 1.00 96.25 187 ILE A C 1
ATOM 1516 O O . ILE A 1 187 ? -7.814 5.768 -10.636 1.00 96.25 187 ILE A O 1
ATOM 1520 N N . SER A 1 188 ? -5.732 5.294 -11.282 1.00 96.75 188 SER A N 1
ATOM 1521 C CA . SER A 1 188 ? -6.161 4.231 -12.195 1.00 96.75 188 SER A CA 1
ATOM 1522 C C . SER A 1 188 ? -6.784 3.017 -11.509 1.00 96.75 188 SER A C 1
ATOM 1524 O O . SER A 1 188 ? -7.569 2.313 -12.141 1.00 96.75 188 SER A O 1
ATOM 1526 N N . VAL A 1 189 ? -6.444 2.774 -10.240 1.00 97.31 189 VAL A N 1
ATOM 1527 C CA . VAL A 1 189 ? -6.948 1.627 -9.475 1.00 97.31 189 VAL A CA 1
ATOM 1528 C C . VAL A 1 189 ? -8.049 2.005 -8.486 1.00 97.31 189 VAL A C 1
ATOM 1530 O O . VAL A 1 189 ? -8.877 1.158 -8.165 1.00 97.31 189 VAL A O 1
ATOM 1533 N N . CYS A 1 190 ? -8.099 3.260 -8.035 1.00 92.81 190 CYS A N 1
ATOM 1534 C CA . CYS A 1 190 ? -9.073 3.737 -7.045 1.00 92.81 190 CYS A CA 1
ATOM 1535 C C . CYS A 1 190 ? -10.105 4.736 -7.606 1.00 92.81 190 CYS A C 1
ATOM 1537 O O . CYS A 1 190 ? -11.090 5.025 -6.934 1.00 92.81 190 CYS A O 1
ATOM 1539 N N . GLY A 1 191 ? -9.915 5.247 -8.827 1.00 87.06 191 GLY A N 1
ATOM 1540 C CA . GLY A 1 191 ? -10.757 6.275 -9.453 1.00 87.06 191 GLY A CA 1
ATOM 1541 C C . GLY A 1 191 ? -10.239 7.706 -9.256 1.00 87.06 191 GLY A C 1
ATOM 1542 O O . GLY A 1 191 ? -9.316 7.955 -8.483 1.00 87.06 191 GLY A O 1
ATOM 1543 N N . GLU A 1 192 ? -10.832 8.671 -9.971 1.00 80.62 192 GLU A N 1
ATOM 1544 C CA . GLU A 1 192 ? -10.463 10.100 -9.874 1.00 80.62 192 GLU A CA 1
ATOM 1545 C C . GLU A 1 192 ? -10.733 10.676 -8.477 1.00 80.62 192 GLU A C 1
ATOM 1547 O O . GLU A 1 192 ? -9.948 11.476 -7.972 1.00 80.62 192 GLU A O 1
ATOM 1552 N N . HIS A 1 193 ? -11.786 10.188 -7.820 1.00 79.81 193 HIS A N 1
ATOM 1553 C CA . HIS A 1 193 ? -12.115 10.459 -6.421 1.00 79.81 193 HIS A CA 1
ATOM 1554 C C . HIS A 1 193 ? -11.600 9.331 -5.519 1.00 79.81 193 HIS A C 1
ATOM 1556 O O . HIS A 1 193 ? -12.355 8.712 -4.774 1.00 79.81 193 HIS A O 1
ATOM 1562 N N . PHE A 1 194 ? -10.307 9.008 -5.616 1.00 83.69 194 PHE A N 1
ATOM 1563 C CA . PHE A 1 194 ? -9.710 7.876 -4.893 1.00 83.69 194 PHE A CA 1
ATOM 1564 C C . PHE A 1 194 ? -9.869 7.958 -3.364 1.00 83.69 194 PHE A C 1
ATOM 1566 O O . PHE A 1 194 ? -9.763 6.936 -2.692 1.00 83.69 194 PHE A O 1
ATOM 1573 N N . THR A 1 195 ? -10.116 9.146 -2.803 1.00 85.56 195 THR A N 1
ATOM 1574 C CA . THR A 1 195 ? -10.445 9.334 -1.382 1.00 85.56 195 THR A CA 1
ATOM 1575 C C . THR A 1 195 ? -11.703 8.568 -0.995 1.00 85.56 195 THR A C 1
ATOM 1577 O O . THR A 1 195 ? -11.667 7.828 -0.021 1.00 85.56 195 THR A O 1
ATOM 1580 N N . ASP A 1 196 ? -12.742 8.600 -1.830 1.00 83.75 196 ASP A N 1
ATOM 1581 C CA . ASP A 1 196 ? -13.990 7.868 -1.599 1.00 83.75 196 ASP A CA 1
ATOM 1582 C C . ASP A 1 196 ? -13.754 6.354 -1.578 1.00 83.75 196 ASP A C 1
ATOM 1584 O O . ASP A 1 196 ? -14.472 5.608 -0.914 1.00 83.75 196 ASP A O 1
ATOM 1588 N N . TRP A 1 197 ? -12.757 5.869 -2.329 1.00 89.25 197 TRP A N 1
ATOM 1589 C CA . TRP A 1 197 ? -12.356 4.468 -2.265 1.00 89.25 197 TRP A CA 1
ATOM 1590 C C . TRP A 1 197 ? -11.731 4.155 -0.907 1.00 89.25 197 TRP A C 1
ATOM 1592 O O . TRP A 1 197 ? -12.111 3.159 -0.300 1.00 89.25 197 TRP A O 1
ATOM 1602 N N . PHE A 1 198 ? -10.834 5.003 -0.397 1.00 88.62 198 PHE A N 1
ATOM 1603 C CA . PHE A 1 198 ? -10.254 4.832 0.939 1.00 88.62 198 PHE A CA 1
ATOM 1604 C C . PHE A 1 198 ? -11.316 4.892 2.045 1.00 88.62 198 PHE A C 1
ATOM 1606 O O . PHE A 1 198 ? -11.283 4.060 2.946 1.00 88.62 198 PHE A O 1
ATOM 1613 N N . ASP A 1 199 ? -12.294 5.792 1.936 1.00 83.81 199 ASP A N 1
ATOM 1614 C CA . ASP A 1 199 ? -13.352 5.981 2.941 1.00 83.81 199 ASP A CA 1
ATOM 1615 C C . ASP A 1 199 ? -14.325 4.793 3.027 1.00 83.81 199 ASP A C 1
ATOM 1617 O O . ASP A 1 199 ? -14.985 4.585 4.039 1.00 83.81 199 ASP A O 1
ATOM 1621 N N . ARG A 1 200 ? -14.384 3.952 1.988 1.00 86.75 200 ARG A N 1
ATOM 1622 C CA . ARG A 1 200 ? -15.176 2.706 1.977 1.00 86.75 200 ARG A CA 1
ATOM 1623 C C . ARG A 1 200 ? -14.475 1.518 2.638 1.00 86.75 200 ARG A C 1
ATOM 1625 O O . ARG A 1 200 ? -15.044 0.420 2.637 1.00 86.75 200 ARG A O 1
ATOM 1632 N N . HIS A 1 201 ? -13.254 1.709 3.131 1.00 91.38 201 HIS A N 1
ATOM 1633 C CA . HIS A 1 201 ? -12.454 0.683 3.786 1.00 91.38 201 HIS A CA 1
ATOM 1634 C C . HIS A 1 201 ? -12.158 1.077 5.225 1.00 91.38 201 HIS A C 1
ATOM 1636 O O . HIS A 1 201 ? -11.827 2.217 5.534 1.00 91.38 201 HIS A O 1
ATOM 1642 N N . THR A 1 202 ? -12.205 0.091 6.109 1.00 91.94 202 THR A N 1
ATOM 1643 C CA . THR A 1 202 ? -11.848 0.253 7.514 1.00 91.94 202 THR A CA 1
ATOM 1644 C C . THR A 1 202 ? -10.392 0.686 7.667 1.00 91.94 202 THR A C 1
ATOM 1646 O O . THR A 1 202 ? -10.077 1.561 8.471 1.00 91.94 202 THR A O 1
ATOM 1649 N N . VAL A 1 203 ? -9.514 0.055 6.891 1.00 94.50 203 VAL A N 1
ATOM 1650 C CA . VAL A 1 203 ? -8.059 0.228 6.880 1.00 94.50 203 VAL A CA 1
ATOM 1651 C C . VAL A 1 203 ? -7.527 -0.151 5.502 1.00 94.50 203 VAL A C 1
ATOM 1653 O O . VAL A 1 203 ? -8.138 -0.964 4.803 1.00 94.50 203 VAL A O 1
ATOM 1656 N N . CYS A 1 204 ? -6.384 0.413 5.113 1.00 97.19 204 CYS A N 1
ATOM 1657 C CA . CYS A 1 204 ? -5.759 0.129 3.824 1.00 97.19 204 CYS A CA 1
ATOM 1658 C C . CYS A 1 204 ? -4.272 -0.226 3.949 1.00 97.19 204 CYS A C 1
ATOM 1660 O O . CYS A 1 204 ? -3.581 0.290 4.821 1.00 97.19 204 CYS A O 1
ATOM 1662 N N . PHE A 1 205 ? -3.751 -1.032 3.025 1.00 98.12 205 PHE A N 1
ATOM 1663 C CA . PHE A 1 205 ? -2.319 -1.308 2.858 1.00 98.12 205 PHE A CA 1
ATOM 1664 C C . PHE A 1 205 ? -1.817 -0.818 1.499 1.00 98.12 205 PHE A C 1
ATOM 1666 O O . PHE A 1 205 ? -2.539 -0.892 0.501 1.00 98.12 205 PHE A O 1
ATOM 1673 N N . LEU A 1 206 ? -0.567 -0.357 1.454 1.00 98.69 206 LEU A N 1
ATOM 1674 C CA . LEU A 1 206 ? 0.143 -0.043 0.213 1.00 98.69 206 LEU A CA 1
ATOM 1675 C C . LEU A 1 206 ? 1.243 -1.078 -0.020 1.00 98.69 206 LEU A C 1
ATOM 1677 O O . LEU A 1 206 ? 1.992 -1.387 0.899 1.00 98.69 206 LEU A O 1
ATOM 1681 N N . MET A 1 207 ? 1.381 -1.574 -1.246 1.00 98.62 207 MET A N 1
ATOM 1682 C CA . MET A 1 207 ? 2.428 -2.509 -1.650 1.00 98.62 207 MET A CA 1
ATOM 1683 C C . MET A 1 207 ? 3.231 -1.946 -2.823 1.00 98.62 207 MET A C 1
ATOM 1685 O O . MET A 1 207 ? 2.666 -1.549 -3.843 1.00 98.62 207 MET A O 1
ATOM 1689 N N . THR A 1 208 ? 4.555 -1.975 -2.707 1.00 98.56 208 THR A N 1
ATOM 1690 C CA . THR A 1 208 ? 5.496 -1.796 -3.825 1.00 98.56 208 THR A CA 1
ATOM 1691 C C . THR A 1 208 ? 6.613 -2.826 -3.703 1.00 98.56 208 THR A C 1
ATOM 1693 O O . THR A 1 208 ? 6.757 -3.461 -2.663 1.00 98.56 208 THR A O 1
ATOM 1696 N N . HIS A 1 209 ? 7.429 -3.004 -4.743 1.00 97.62 209 HIS A N 1
ATOM 1697 C CA . HIS A 1 209 ? 8.645 -3.804 -4.590 1.00 97.62 209 HIS A CA 1
ATOM 1698 C C . HIS A 1 209 ? 9.752 -3.000 -3.905 1.00 97.62 209 HIS A C 1
ATOM 1700 O O . HIS A 1 209 ? 10.239 -3.364 -2.839 1.00 97.62 209 HIS A O 1
ATOM 1706 N N . HIS A 1 210 ? 10.103 -1.856 -4.486 1.00 97.00 210 HIS A N 1
ATOM 1707 C CA . HIS A 1 210 ? 11.173 -0.999 -3.981 1.00 97.00 210 HIS A CA 1
ATOM 1708 C C . HIS A 1 210 ? 10.746 -0.119 -2.799 1.00 97.00 210 HIS A C 1
ATOM 1710 O O . HIS A 1 210 ? 9.607 0.368 -2.806 1.00 97.00 210 HIS A O 1
ATOM 1716 N N . PRO A 1 211 ? 11.653 0.155 -1.841 1.00 95.88 211 PRO A N 1
ATOM 1717 C CA . PRO A 1 211 ? 11.416 1.114 -0.768 1.00 95.88 211 PRO A CA 1
ATOM 1718 C C . PRO A 1 211 ? 11.486 2.571 -1.268 1.00 95.88 211 PRO A C 1
ATOM 1720 O O . PRO A 1 211 ? 12.034 2.844 -2.343 1.00 95.88 211 PRO A O 1
ATOM 1723 N N . PRO A 1 212 ? 10.994 3.550 -0.480 1.00 96.00 212 PRO A N 1
ATOM 1724 C CA . PRO A 1 212 ? 10.985 4.964 -0.871 1.00 96.00 212 PRO A CA 1
ATOM 1725 C C . PRO A 1 212 ? 12.359 5.568 -1.203 1.00 96.00 212 PRO A C 1
ATOM 1727 O O . PRO A 1 212 ? 12.426 6.581 -1.897 1.00 96.00 212 PRO A O 1
ATOM 1730 N N . SER A 1 213 ? 13.464 5.001 -0.713 1.00 95.31 213 SER A N 1
ATOM 1731 C CA . SER A 1 213 ? 14.829 5.465 -1.016 1.00 95.31 213 SER A CA 1
ATOM 1732 C C . SER A 1 213 ? 15.245 5.232 -2.475 1.00 95.31 213 SER A C 1
ATOM 1734 O O . SER A 1 213 ? 16.110 5.940 -2.984 1.00 95.31 213 SER A O 1
ATOM 1736 N N . TRP A 1 214 ? 14.604 4.295 -3.179 1.00 97.12 214 TRP A N 1
ATOM 1737 C CA . TRP A 1 214 ? 14.892 3.991 -4.586 1.00 97.12 214 TRP A CA 1
ATOM 1738 C C . TRP A 1 214 ? 14.139 4.882 -5.574 1.00 97.12 214 TRP A C 1
ATOM 1740 O O . TRP A 1 214 ? 14.478 4.947 -6.756 1.00 97.12 214 TRP A O 1
ATOM 1750 N N . LEU A 1 215 ? 13.117 5.585 -5.095 1.00 98.00 215 LEU A N 1
ATOM 1751 C CA . LEU A 1 215 ? 12.329 6.487 -5.915 1.00 98.00 215 LEU A CA 1
ATOM 1752 C C . LEU A 1 215 ? 13.096 7.793 -6.169 1.00 98.00 215 LEU A C 1
ATOM 1754 O O . LEU A 1 215 ? 13.713 8.357 -5.263 1.00 98.00 215 LEU A O 1
ATOM 1758 N N . ALA A 1 216 ? 13.002 8.315 -7.389 1.00 97.62 216 ALA A N 1
ATOM 1759 C CA . ALA A 1 216 ? 13.457 9.656 -7.729 1.00 97.62 216 ALA A CA 1
ATOM 1760 C C . ALA A 1 216 ? 12.760 10.710 -6.860 1.00 97.62 216 ALA A C 1
ATOM 1762 O O . ALA A 1 216 ? 11.633 10.513 -6.402 1.00 97.62 216 ALA A O 1
ATOM 1763 N N . SER A 1 217 ? 13.411 11.855 -6.645 1.00 96.31 217 SER A N 1
ATOM 1764 C CA . SER A 1 217 ? 12.943 12.898 -5.718 1.00 96.31 217 SER A CA 1
ATOM 1765 C C . SER A 1 217 ? 11.496 13.343 -5.971 1.00 96.31 217 SER A C 1
ATOM 1767 O O . SER A 1 217 ? 10.707 13.448 -5.034 1.00 96.31 217 SER A O 1
ATOM 1769 N N . ASN A 1 218 ? 11.111 13.522 -7.236 1.00 93.69 218 ASN A N 1
ATOM 1770 C CA . ASN A 1 218 ? 9.744 13.865 -7.629 1.00 93.69 218 ASN A CA 1
ATOM 1771 C C . ASN A 1 218 ? 8.733 12.740 -7.336 1.00 93.69 218 ASN A C 1
ATOM 1773 O O . ASN A 1 218 ? 7.593 13.008 -6.968 1.00 93.69 218 ASN A O 1
ATOM 1777 N N . SER A 1 219 ? 9.151 11.483 -7.469 1.00 97.06 219 SER A N 1
ATOM 1778 C CA . SER A 1 219 ? 8.315 10.307 -7.211 1.00 97.06 219 SER A CA 1
ATOM 1779 C C . SER A 1 219 ? 8.179 10.028 -5.716 1.00 97.06 219 SER A C 1
ATOM 1781 O O . SER A 1 219 ? 7.105 9.649 -5.260 1.00 97.06 219 SER A O 1
ATOM 1783 N N . ARG A 1 220 ? 9.227 10.298 -4.929 1.00 96.12 220 ARG A N 1
ATOM 1784 C CA . ARG A 1 220 ? 9.152 10.351 -3.461 1.00 96.12 220 ARG A CA 1
ATOM 1785 C C . ARG A 1 220 ? 8.177 11.423 -2.997 1.00 96.12 220 ARG A C 1
ATOM 1787 O O . ARG A 1 220 ? 7.377 11.162 -2.108 1.00 96.12 220 ARG A O 1
ATOM 1794 N N . ALA A 1 221 ? 8.217 12.606 -3.611 1.00 93.00 221 ALA A N 1
ATOM 1795 C CA . ALA A 1 221 ? 7.266 13.670 -3.310 1.00 93.00 221 ALA A CA 1
ATOM 1796 C C . ALA A 1 221 ? 5.827 13.240 -3.635 1.00 93.00 221 ALA A C 1
ATOM 1798 O O . ALA A 1 221 ? 4.961 13.391 -2.784 1.00 93.00 221 ALA A O 1
ATOM 1799 N N . ALA A 1 222 ? 5.579 12.621 -4.795 1.00 94.06 222 ALA A N 1
ATOM 1800 C CA . ALA A 1 222 ? 4.260 12.071 -5.129 1.00 94.06 222 ALA A CA 1
ATOM 1801 C C . ALA A 1 222 ? 3.814 10.986 -4.130 1.00 94.06 222 ALA A C 1
ATOM 1803 O O . ALA A 1 222 ? 2.682 11.005 -3.647 1.00 94.06 222 ALA A O 1
ATOM 1804 N N . LEU A 1 223 ? 4.716 10.069 -3.754 1.00 96.56 223 LEU A N 1
ATOM 1805 C CA . LEU A 1 223 ? 4.438 9.068 -2.724 1.00 96.56 223 LEU A CA 1
ATOM 1806 C C . LEU A 1 223 ? 4.014 9.734 -1.413 1.00 96.56 223 LEU A C 1
ATOM 1808 O O . LEU A 1 223 ? 3.020 9.337 -0.823 1.00 96.56 223 LEU A O 1
ATOM 1812 N N . HIS A 1 224 ? 4.756 10.733 -0.953 1.00 92.31 224 HIS A N 1
ATOM 1813 C CA . HIS A 1 224 ? 4.552 11.338 0.358 1.00 92.31 224 HIS A CA 1
ATOM 1814 C C . HIS A 1 224 ? 3.398 12.339 0.421 1.00 92.31 224 HIS A C 1
ATOM 1816 O O . HIS A 1 224 ? 2.741 12.410 1.454 1.00 92.31 224 HIS A O 1
ATOM 1822 N N . ASN A 1 225 ? 3.156 13.086 -0.655 1.00 88.38 225 ASN A N 1
ATOM 1823 C CA . ASN A 1 225 ? 2.189 14.183 -0.677 1.00 88.38 225 ASN A CA 1
ATOM 1824 C C . ASN A 1 225 ? 0.829 13.756 -1.235 1.00 88.38 225 ASN A C 1
ATOM 1826 O O . ASN A 1 225 ? -0.182 14.345 -0.868 1.00 88.38 225 ASN A O 1
ATOM 1830 N N . ASP A 1 226 ? 0.793 12.734 -2.097 1.00 89.00 226 ASP A N 1
ATOM 1831 C CA . ASP A 1 226 ? -0.428 12.382 -2.823 1.00 89.00 226 ASP A CA 1
ATOM 1832 C C . ASP A 1 226 ? -0.886 10.948 -2.576 1.00 89.00 226 ASP A C 1
ATOM 1834 O O . ASP A 1 226 ? -2.091 10.704 -2.568 1.00 89.00 226 ASP A O 1
ATOM 1838 N N . ILE A 1 227 ? 0.035 9.991 -2.404 1.00 95.88 227 ILE A N 1
ATOM 1839 C CA . ILE A 1 227 ? -0.299 8.558 -2.350 1.00 95.88 227 ILE A CA 1
ATOM 1840 C C . ILE A 1 227 ? -0.423 8.071 -0.910 1.00 95.88 227 ILE A C 1
ATOM 1842 O O . ILE A 1 227 ? -1.493 7.612 -0.533 1.00 95.88 227 ILE A O 1
ATOM 1846 N N . ALA A 1 228 ? 0.638 8.175 -0.115 1.00 95.00 228 ALA A N 1
ATOM 1847 C CA . ALA A 1 228 ? 0.781 7.642 1.236 1.00 95.00 228 ALA A CA 1
ATOM 1848 C C . ALA A 1 228 ? 0.850 8.775 2.266 1.00 95.00 228 ALA A C 1
ATOM 1850 O O . ALA A 1 228 ? 1.862 8.957 2.948 1.00 95.00 228 ALA A O 1
ATOM 1851 N N . LEU A 1 229 ? -0.240 9.542 2.354 1.00 90.81 229 LEU A N 1
ATOM 1852 C CA . LEU A 1 229 ? -0.432 10.499 3.442 1.00 90.81 229 LEU A CA 1
ATOM 1853 C C . LEU A 1 229 ? -0.408 9.784 4.806 1.00 90.81 229 LEU A C 1
ATOM 1855 O O . LEU A 1 229 ? -0.773 8.601 4.869 1.00 90.81 229 LEU A O 1
ATOM 1859 N N . PRO A 1 230 ? -0.006 10.479 5.887 1.00 89.94 230 PRO A N 1
ATOM 1860 C CA . PRO A 1 230 ? -0.138 9.959 7.245 1.00 89.94 230 PRO A CA 1
ATOM 1861 C C . PRO A 1 230 ? -1.533 9.371 7.509 1.00 89.94 230 PRO A C 1
ATOM 1863 O O . PRO A 1 230 ? -2.530 9.894 7.015 1.00 89.94 230 PRO A O 1
ATOM 1866 N N . GLY A 1 231 ? -1.573 8.203 8.162 1.00 88.50 231 GLY A N 1
ATOM 1867 C CA . GLY A 1 231 ? -2.803 7.484 8.534 1.00 88.50 231 GLY A CA 1
ATOM 1868 C C . GLY A 1 231 ? -3.700 6.969 7.402 1.00 88.50 231 GLY A C 1
ATOM 1869 O O . GLY A 1 231 ? -4.706 6.308 7.663 1.00 88.50 231 GLY A O 1
ATOM 1870 N N . ARG A 1 232 ? -3.347 7.189 6.129 1.00 91.62 232 ARG A N 1
ATOM 1871 C CA . ARG A 1 232 ? -4.087 6.608 4.995 1.00 91.62 232 ARG A CA 1
ATOM 1872 C C . ARG A 1 232 ? -3.889 5.100 4.871 1.00 91.62 232 ARG A C 1
ATOM 1874 O O . ARG A 1 232 ? -4.803 4.388 4.463 1.00 91.62 232 ARG A O 1
ATOM 1881 N N . PHE A 1 233 ? -2.691 4.626 5.192 1.00 96.12 233 PHE A N 1
ATOM 1882 C CA . PHE A 1 233 ? -2.352 3.212 5.166 1.00 96.12 233 PHE A CA 1
ATOM 1883 C C . PHE A 1 233 ? -1.889 2.760 6.547 1.00 96.12 233 PHE A C 1
ATOM 1885 O O . PHE A 1 233 ? -1.148 3.479 7.215 1.00 96.12 233 PHE A O 1
ATOM 1892 N N . VAL A 1 234 ? -2.260 1.535 6.925 1.00 95.69 234 VAL A N 1
ATOM 1893 C CA . VAL A 1 234 ? -1.682 0.811 8.067 1.00 95.69 234 VAL A CA 1
ATOM 1894 C C . VAL A 1 234 ? -0.167 0.815 7.929 1.00 95.69 234 VAL A C 1
ATOM 1896 O O . VAL A 1 234 ? 0.544 1.194 8.852 1.00 95.69 234 VAL A O 1
ATOM 1899 N N . THR A 1 235 ? 0.319 0.441 6.745 1.00 96.06 235 THR A N 1
ATOM 1900 C CA . THR A 1 235 ? 1.731 0.509 6.386 1.00 96.06 235 THR A CA 1
ATOM 1901 C C . THR A 1 235 ? 1.920 0.446 4.870 1.00 96.06 235 THR A C 1
ATOM 1903 O O . THR A 1 235 ? 1.063 -0.050 4.126 1.00 96.06 235 THR A O 1
ATOM 1906 N N . HIS A 1 236 ? 3.069 0.937 4.420 1.00 97.69 236 HIS A N 1
ATOM 1907 C CA . HIS A 1 236 ? 3.637 0.680 3.107 1.00 97.69 236 HIS A CA 1
ATOM 1908 C C . HIS A 1 236 ? 4.577 -0.532 3.185 1.00 97.69 236 HIS A C 1
ATOM 1910 O O . HIS A 1 236 ? 5.654 -0.466 3.769 1.00 97.69 236 HIS A O 1
ATOM 1916 N N . LEU A 1 237 ? 4.163 -1.639 2.574 1.00 96.75 237 LEU A N 1
ATOM 1917 C CA . LEU A 1 237 ? 4.914 -2.885 2.464 1.00 96.75 237 LEU A CA 1
ATOM 1918 C C . LEU A 1 237 ? 5.828 -2.859 1.235 1.00 96.75 237 LEU A C 1
ATOM 1920 O O . LEU A 1 237 ? 5.356 -2.692 0.105 1.00 96.75 237 LEU A O 1
ATOM 1924 N N . CYS A 1 238 ? 7.123 -3.080 1.447 1.00 96.25 238 CYS A N 1
ATOM 1925 C CA . CYS A 1 238 ? 8.116 -3.194 0.378 1.00 96.25 238 CYS A CA 1
ATOM 1926 C C . CYS A 1 238 ? 9.170 -4.275 0.662 1.00 96.25 238 CYS A C 1
ATOM 1928 O O . CYS A 1 238 ? 9.123 -4.966 1.679 1.00 96.25 238 CYS A O 1
ATOM 1930 N N . GLY A 1 239 ? 10.093 -4.483 -0.273 1.00 90.94 239 GLY A N 1
ATOM 1931 C CA . GLY A 1 239 ? 11.165 -5.475 -0.195 1.00 90.94 239 GLY A CA 1
ATOM 1932 C C . GLY A 1 239 ? 12.452 -4.949 -0.828 1.00 90.94 239 GLY A C 1
ATOM 1933 O O . GLY A 1 239 ? 12.932 -3.882 -0.450 1.00 90.94 239 GLY A O 1
ATOM 1934 N N . HIS A 1 240 ? 12.999 -5.699 -1.789 1.00 88.25 240 HIS A N 1
ATOM 1935 C CA . HIS A 1 240 ? 14.185 -5.378 -2.601 1.00 88.25 240 HIS A CA 1
ATOM 1936 C C . HIS A 1 240 ? 15.541 -5.323 -1.875 1.00 88.25 240 HIS A C 1
ATOM 1938 O O . HIS A 1 240 ? 16.531 -5.828 -2.387 1.00 88.25 240 HIS A O 1
ATOM 1944 N N . MET A 1 241 ? 15.624 -4.744 -0.677 1.00 82.12 241 MET A N 1
ATOM 1945 C CA . MET A 1 241 ? 16.905 -4.613 0.038 1.00 82.12 241 MET A CA 1
ATOM 1946 C C . MET A 1 241 ? 17.341 -5.906 0.736 1.00 82.12 241 MET A C 1
ATOM 1948 O O . MET A 1 241 ? 18.495 -6.032 1.121 1.00 82.12 241 MET A O 1
ATOM 1952 N N . HIS A 1 242 ? 16.426 -6.869 0.906 1.00 73.25 242 HIS A N 1
ATOM 1953 C CA . HIS A 1 242 ? 16.649 -8.137 1.622 1.00 73.25 242 HIS A CA 1
ATOM 1954 C C . HIS A 1 242 ? 17.033 -7.986 3.106 1.00 73.25 242 HIS A C 1
ATOM 1956 O O . HIS A 1 242 ? 17.403 -8.963 3.754 1.00 73.25 242 HIS A O 1
ATOM 1962 N N . GLU A 1 243 ? 16.850 -6.789 3.655 1.00 80.69 243 GLU A N 1
ATOM 1963 C CA . GLU A 1 243 ? 17.022 -6.446 5.063 1.00 80.69 243 GLU A CA 1
ATOM 1964 C C . GLU A 1 243 ? 15.665 -6.087 5.672 1.00 80.69 243 GLU A C 1
ATOM 1966 O O . GLU A 1 243 ? 14.823 -5.463 5.015 1.00 80.69 243 GLU A O 1
ATOM 1971 N N . ALA A 1 244 ? 15.455 -6.474 6.931 1.00 83.81 244 ALA A N 1
ATOM 1972 C CA . ALA A 1 244 ? 14.264 -6.079 7.669 1.00 83.81 244 ALA A CA 1
ATOM 1973 C C . ALA A 1 244 ? 14.395 -4.621 8.129 1.00 83.81 244 ALA A C 1
ATOM 1975 O O . ALA A 1 244 ? 15.375 -4.259 8.775 1.00 83.81 244 ALA A O 1
ATOM 1976 N N . LEU A 1 245 ? 13.385 -3.805 7.834 1.00 87.88 245 LEU A N 1
ATOM 1977 C CA . LEU A 1 245 ? 13.261 -2.443 8.352 1.00 87.88 245 LEU A CA 1
ATOM 1978 C C . LEU A 1 245 ? 11.802 -2.182 8.715 1.00 87.88 245 LEU A C 1
ATOM 1980 O O . LEU A 1 245 ? 10.899 -2.503 7.943 1.00 87.88 245 LEU A O 1
ATOM 1984 N N . GLN A 1 246 ? 11.579 -1.571 9.873 1.00 89.19 246 GLN A N 1
ATOM 1985 C CA . GLN A 1 246 ? 10.293 -0.992 10.240 1.00 89.19 246 GLN A CA 1
ATOM 1986 C C . GLN A 1 246 ? 10.530 0.462 10.634 1.00 89.19 246 GLN A C 1
ATOM 1988 O O . GLN A 1 246 ? 11.321 0.742 11.532 1.00 89.19 246 GLN A O 1
ATOM 1993 N N . GLU A 1 247 ? 9.870 1.379 9.936 1.00 90.88 247 GLU A N 1
ATOM 1994 C CA . GLU A 1 247 ? 10.000 2.816 10.155 1.00 90.88 247 GLU A CA 1
ATOM 1995 C C . GLU A 1 247 ? 8.614 3.441 10.317 1.00 90.88 247 GLU A C 1
ATOM 1997 O O . GLU A 1 247 ? 7.695 3.140 9.553 1.00 90.88 247 GLU A O 1
ATOM 2002 N N . ALA A 1 248 ? 8.481 4.338 11.292 1.00 91.06 248 ALA A N 1
ATOM 2003 C CA . ALA A 1 248 ? 7.322 5.200 11.469 1.00 91.06 248 ALA A CA 1
ATOM 2004 C C . ALA A 1 248 ? 7.792 6.658 11.507 1.00 91.06 248 ALA A C 1
ATOM 2006 O O . ALA A 1 248 ? 8.674 7.014 12.288 1.00 91.06 248 ALA A O 1
ATOM 2007 N N . SER A 1 249 ? 7.198 7.505 10.667 1.00 89.19 249 SER A N 1
ATOM 2008 C CA . SER A 1 249 ? 7.534 8.927 10.575 1.00 89.19 249 SER A CA 1
ATOM 2009 C C . SER A 1 249 ? 6.311 9.802 10.840 1.00 89.19 249 SER A C 1
ATOM 2011 O O . SER A 1 249 ? 5.272 9.658 10.193 1.00 89.19 249 SER A O 1
ATOM 2013 N N . PHE A 1 250 ? 6.458 10.734 11.781 1.00 85.94 250 PHE A N 1
ATOM 2014 C CA . PHE A 1 250 ? 5.492 11.791 12.082 1.00 85.94 250 PHE A CA 1
ATOM 2015 C C . PHE A 1 250 ? 6.010 13.096 11.479 1.00 85.94 250 PHE A C 1
ATOM 2017 O O . PHE A 1 250 ? 7.214 13.363 11.491 1.00 85.94 250 PHE A O 1
ATOM 2024 N N . THR A 1 251 ? 5.144 13.904 10.878 1.00 77.88 251 THR A N 1
ATOM 2025 C CA . THR A 1 251 ? 5.569 15.111 10.152 1.00 77.88 251 THR A CA 1
ATOM 2026 C C . THR A 1 251 ? 4.597 16.247 10.427 1.00 77.88 251 THR A C 1
ATOM 2028 O O . THR A 1 251 ? 3.393 16.038 10.418 1.00 77.88 251 THR A O 1
ATOM 2031 N N . GLY A 1 252 ? 5.109 17.453 10.687 1.00 72.81 252 GLY A N 1
ATOM 2032 C CA . GLY A 1 252 ? 4.267 18.647 10.846 1.00 72.81 252 GLY A CA 1
ATOM 2033 C C . GLY A 1 252 ? 3.337 18.640 12.066 1.00 72.81 252 GLY A C 1
ATOM 2034 O O . GLY A 1 252 ? 2.377 19.400 12.081 1.00 72.81 252 GLY A O 1
ATOM 2035 N N . GLY A 1 253 ? 3.606 17.799 13.071 1.00 75.12 253 GLY A N 1
ATOM 2036 C CA . GLY A 1 253 ? 2.741 17.643 14.247 1.00 75.12 253 GLY A CA 1
ATOM 2037 C C . GLY A 1 253 ? 1.515 16.755 14.017 1.00 75.12 253 GLY A C 1
ATOM 2038 O O . GLY A 1 253 ? 0.653 16.703 14.890 1.00 75.12 253 GLY A O 1
ATOM 2039 N N . ASP A 1 254 ? 1.438 16.067 12.873 1.00 74.56 254 ASP A N 1
ATOM 2040 C CA . ASP A 1 254 ? 0.403 15.067 12.619 1.00 74.56 254 ASP A CA 1
ATOM 2041 C C . ASP A 1 254 ? 0.464 13.952 13.677 1.00 74.56 254 ASP A C 1
ATOM 2043 O O . ASP A 1 254 ? 1.548 13.483 14.041 1.00 74.56 254 ASP A O 1
ATOM 2047 N N . LEU A 1 255 ? -0.704 13.565 14.190 1.00 80.75 255 LEU A N 1
ATOM 2048 C CA . LEU A 1 255 ? -0.850 12.493 15.176 1.00 80.75 255 LEU A CA 1
ATOM 2049 C C . LEU A 1 255 ? -0.775 11.113 14.517 1.00 80.75 255 LEU A C 1
ATOM 2051 O O . LEU A 1 255 ? -0.558 10.113 15.203 1.00 80.75 255 LEU A O 1
ATOM 2055 N N . GLU A 1 256 ? -0.948 11.050 13.198 1.00 87.56 256 GLU A N 1
ATOM 2056 C CA . GLU A 1 256 ? -0.851 9.825 12.424 1.00 87.56 256 GLU A CA 1
ATOM 2057 C C . GLU A 1 256 ? 0.558 9.679 11.832 1.00 87.56 256 GLU A C 1
ATOM 2059 O O . GLU A 1 256 ? 1.190 10.635 11.380 1.00 87.56 256 GLU A O 1
ATOM 2064 N N . ALA A 1 257 ? 1.078 8.452 11.833 1.00 90.00 257 ALA A N 1
ATOM 2065 C CA . ALA A 1 257 ? 2.374 8.148 11.239 1.00 90.00 257 ALA A CA 1
ATOM 2066 C C . ALA A 1 257 ? 2.226 7.696 9.784 1.00 90.00 257 ALA A C 1
ATOM 2068 O O . ALA A 1 257 ? 1.255 7.028 9.411 1.00 90.00 257 ALA A O 1
ATOM 2069 N N . ARG A 1 258 ? 3.260 7.950 8.981 1.00 93.00 258 ARG A N 1
ATOM 2070 C CA . ARG A 1 258 ? 3.539 7.147 7.783 1.00 93.00 258 ARG A CA 1
ATOM 2071 C C . ARG A 1 258 ? 4.446 5.996 8.178 1.00 93.00 258 ARG A C 1
ATOM 2073 O O . ARG A 1 258 ? 5.535 6.237 8.700 1.00 93.00 258 ARG A O 1
ATOM 2080 N N . ARG A 1 259 ? 4.001 4.768 7.916 1.00 94.00 259 ARG A N 1
ATOM 2081 C CA . ARG A 1 259 ? 4.748 3.545 8.228 1.00 94.00 259 ARG A CA 1
ATOM 2082 C C . ARG A 1 259 ? 5.281 2.888 6.965 1.00 94.00 259 ARG A C 1
ATOM 2084 O O . ARG A 1 259 ? 4.568 2.824 5.964 1.00 94.00 259 ARG A O 1
ATOM 2091 N N . VAL A 1 260 ? 6.510 2.392 7.032 1.00 95.44 260 VAL A N 1
ATOM 2092 C CA . VAL A 1 260 ? 7.148 1.586 5.987 1.00 95.44 260 VAL A CA 1
ATOM 2093 C C . VAL A 1 260 ? 7.682 0.316 6.625 1.00 95.44 260 VAL A C 1
ATOM 2095 O O . VAL A 1 260 ? 8.489 0.381 7.553 1.00 95.44 260 VAL A O 1
ATOM 2098 N N . TRP A 1 261 ? 7.249 -0.835 6.119 1.00 94.25 261 TRP A N 1
ATOM 2099 C CA . TRP A 1 261 ? 7.762 -2.140 6.519 1.00 94.25 261 TRP A CA 1
ATOM 2100 C C . TRP A 1 261 ? 8.421 -2.818 5.325 1.00 94.25 261 TRP A C 1
ATOM 2102 O O . TRP A 1 261 ? 7.771 -3.185 4.344 1.00 94.25 261 TRP A O 1
ATOM 2112 N N . GLN A 1 262 ? 9.730 -2.996 5.432 1.00 92.50 262 GLN A N 1
ATOM 2113 C CA . GLN A 1 262 ? 10.546 -3.672 4.444 1.00 92.50 262 GLN A CA 1
ATOM 2114 C C . GLN A 1 262 ? 10.789 -5.116 4.877 1.00 92.50 262 GLN A C 1
ATOM 2116 O O . GLN A 1 262 ? 11.362 -5.375 5.938 1.00 92.50 262 GLN A O 1
ATOM 2121 N N . GLY A 1 263 ? 10.340 -6.054 4.049 1.00 86.38 263 GLY A N 1
ATOM 2122 C CA . GLY A 1 263 ? 10.524 -7.481 4.269 1.00 86.38 263 GLY A CA 1
ATOM 2123 C C . GLY A 1 263 ? 11.857 -8.000 3.731 1.00 86.38 263 GLY A C 1
ATOM 2124 O O . GLY A 1 263 ? 12.359 -7.551 2.696 1.00 86.38 263 GLY A O 1
ATOM 2125 N N . ARG A 1 264 ? 12.392 -9.024 4.404 1.00 86.81 264 ARG A N 1
ATOM 2126 C CA . ARG A 1 264 ? 13.450 -9.883 3.855 1.00 86.81 264 ARG A CA 1
ATOM 2127 C C . ARG A 1 264 ? 12.874 -10.752 2.734 1.00 86.81 264 ARG A C 1
ATOM 2129 O O . ARG A 1 264 ? 11.671 -11.003 2.684 1.00 86.81 264 ARG A O 1
ATOM 2136 N N . ALA A 1 265 ? 13.732 -11.262 1.852 1.00 84.06 265 ALA A N 1
ATOM 2137 C CA . ALA A 1 265 ? 13.278 -12.299 0.926 1.00 84.06 265 ALA A CA 1
ATOM 2138 C C . ALA A 1 265 ? 13.061 -13.610 1.683 1.00 84.06 265 ALA A C 1
ATOM 2140 O O . ALA A 1 265 ? 13.968 -14.069 2.380 1.00 84.06 265 ALA A O 1
ATOM 2141 N N . LEU A 1 266 ? 11.908 -14.250 1.471 1.00 81.25 266 LEU A N 1
ATOM 2142 C CA . LEU A 1 266 ? 11.619 -15.568 2.042 1.00 81.25 266 LEU A CA 1
ATOM 2143 C C . LEU A 1 266 ? 12.697 -16.588 1.652 1.00 81.25 266 LEU A C 1
ATOM 2145 O O . LEU A 1 266 ? 13.158 -17.359 2.491 1.00 81.25 266 LEU A O 1
ATOM 2149 N N . PHE A 1 267 ? 13.128 -16.559 0.389 1.00 71.31 267 PHE A N 1
ATOM 2150 C CA . PHE A 1 267 ? 14.268 -17.317 -0.119 1.00 71.31 267 PHE A CA 1
ATOM 2151 C C . PHE A 1 267 ? 14.810 -16.681 -1.411 1.00 71.31 267 PHE A C 1
ATOM 2153 O O . PHE A 1 267 ? 14.094 -15.983 -2.123 1.00 71.31 267 PHE A O 1
ATOM 2160 N N . GLY A 1 268 ? 16.087 -16.908 -1.725 1.00 61.09 268 GLY A N 1
ATOM 2161 C CA . GLY A 1 268 ? 16.782 -16.299 -2.866 1.00 61.09 268 GLY A CA 1
ATOM 2162 C C . GLY A 1 268 ? 18.185 -16.883 -3.048 1.00 61.09 268 GLY A C 1
ATOM 2163 O O . GLY A 1 268 ? 18.525 -17.868 -2.401 1.00 61.09 268 GLY A O 1
ATOM 2164 N N . LEU A 1 269 ? 19.004 -16.319 -3.939 1.00 54.50 269 LEU A N 1
ATOM 2165 C CA . LEU A 1 269 ? 20.423 -16.695 -4.021 1.00 54.50 269 LEU A CA 1
ATOM 2166 C C . LEU A 1 269 ? 21.134 -16.297 -2.719 1.00 54.50 269 LEU A C 1
ATOM 2168 O O . LEU A 1 269 ? 21.011 -15.150 -2.325 1.00 54.50 269 LEU A O 1
ATOM 2172 N N . GLU A 1 270 ? 21.896 -17.201 -2.093 1.00 49.47 270 GLU A N 1
ATOM 2173 C CA . GLU A 1 270 ? 22.626 -16.950 -0.825 1.00 49.47 270 GLU A CA 1
ATOM 2174 C C . GLU A 1 270 ? 23.566 -15.732 -0.915 1.00 49.47 270 GLU A C 1
ATOM 2176 O O . GLU A 1 270 ? 23.836 -15.096 0.095 1.00 49.47 270 GLU A O 1
ATOM 2181 N N . PHE A 1 271 ? 23.976 -15.348 -2.134 1.00 49.62 271 PHE A N 1
ATOM 2182 C CA . PHE A 1 271 ? 24.779 -14.159 -2.405 1.00 49.62 271 PHE A CA 1
ATOM 2183 C C . PHE A 1 271 ? 24.177 -13.257 -3.492 1.00 49.62 271 PHE A C 1
ATOM 2185 O O . PHE A 1 271 ? 23.496 -13.738 -4.408 1.00 49.62 271 PHE A O 1
ATOM 2192 N N . TYR A 1 272 ? 24.448 -11.951 -3.418 1.00 55.69 272 TYR A N 1
ATOM 2193 C CA . TYR A 1 272 ? 24.042 -10.961 -4.426 1.00 55.69 272 TYR A CA 1
ATOM 2194 C C . TYR A 1 272 ? 25.104 -9.893 -4.715 1.00 55.69 272 TYR A C 1
ATOM 2196 O O . TYR A 1 272 ? 26.133 -9.822 -4.044 1.00 55.69 272 TYR A O 1
ATOM 2204 N N . GLY A 1 273 ? 24.852 -9.102 -5.763 1.00 48.84 273 GLY A N 1
ATOM 2205 C CA . GLY A 1 273 ? 25.813 -8.173 -6.363 1.00 48.84 273 GLY A CA 1
ATOM 2206 C C . GLY A 1 273 ? 26.680 -8.833 -7.440 1.00 48.84 273 GLY A C 1
ATOM 2207 O O . GLY A 1 273 ? 26.797 -10.061 -7.491 1.00 48.84 273 GLY A O 1
ATOM 2208 N N . ASP A 1 274 ? 27.306 -8.013 -8.288 1.00 46.28 274 ASP A N 1
ATOM 2209 C CA . ASP A 1 274 ? 28.127 -8.458 -9.431 1.00 46.28 274 ASP A CA 1
ATOM 2210 C C . ASP A 1 274 ? 29.299 -9.371 -9.019 1.00 46.28 274 ASP A C 1
ATOM 2212 O O . ASP A 1 274 ? 29.809 -10.155 -9.817 1.00 46.28 274 ASP A O 1
ATOM 2216 N N . SER A 1 275 ? 29.695 -9.302 -7.747 1.00 47.84 275 SER A N 1
ATOM 2217 C CA . SER A 1 275 ? 30.801 -10.038 -7.136 1.00 47.84 275 SER A CA 1
ATOM 2218 C C . SER A 1 275 ? 30.374 -11.130 -6.142 1.00 47.84 275 SER A C 1
ATOM 2220 O O . SER A 1 275 ? 31.251 -11.744 -5.537 1.00 47.84 275 SER A O 1
ATOM 2222 N N . GLN A 1 276 ? 29.068 -11.385 -5.945 1.00 54.38 276 GLN A N 1
ATOM 2223 C CA . GLN A 1 276 ? 28.544 -12.302 -4.908 1.00 54.38 276 GLN A CA 1
ATOM 2224 C C . GLN A 1 276 ? 29.090 -12.014 -3.492 1.00 54.38 276 GLN A C 1
ATOM 2226 O O . GLN A 1 276 ? 29.260 -12.922 -2.684 1.00 54.38 276 GLN A O 1
ATOM 2231 N N . GLN A 1 277 ? 29.396 -10.752 -3.188 1.00 46.56 277 GLN A N 1
ATOM 2232 C CA . GLN A 1 277 ? 30.049 -10.371 -1.930 1.00 46.56 277 GLN A CA 1
ATOM 2233 C C . GLN A 1 277 ? 29.092 -10.246 -0.742 1.00 46.56 277 GLN A C 1
ATOM 2235 O O . GLN A 1 277 ? 29.549 -10.269 0.397 1.00 46.56 277 GLN A O 1
ATOM 2240 N N . PHE A 1 278 ? 27.787 -10.120 -0.984 1.00 53.09 278 PHE A N 1
ATOM 2241 C CA . PHE A 1 278 ? 26.811 -9.856 0.071 1.00 53.09 278 PHE A CA 1
ATOM 2242 C C . PHE A 1 278 ? 25.982 -11.098 0.371 1.00 53.09 278 PHE A C 1
ATOM 2244 O O . PHE A 1 278 ? 25.324 -11.622 -0.527 1.00 53.09 278 PHE A O 1
ATOM 2251 N N . GLU A 1 279 ? 26.018 -11.557 1.623 1.00 59.75 279 GLU A N 1
ATOM 2252 C CA . GLU A 1 279 ? 25.189 -12.657 2.120 1.00 59.75 279 GLU A CA 1
ATOM 2253 C C . GLU A 1 279 ? 23.727 -12.200 2.209 1.00 59.75 279 GLU A C 1
ATOM 2255 O O . GLU A 1 279 ? 23.416 -11.165 2.801 1.00 59.75 279 GLU A O 1
ATOM 2260 N N . ARG A 1 280 ? 22.804 -12.952 1.602 1.00 66.12 280 ARG A N 1
ATOM 2261 C CA . ARG A 1 280 ? 21.371 -12.670 1.718 1.00 66.12 280 ARG A CA 1
ATOM 2262 C C . ARG A 1 280 ? 20.838 -13.214 3.025 1.00 66.12 280 ARG A C 1
ATOM 2264 O O . ARG A 1 280 ? 20.834 -14.420 3.262 1.00 66.12 280 ARG A O 1
ATOM 2271 N N . HIS A 1 281 ? 20.247 -12.331 3.813 1.00 75.62 281 HIS A N 1
ATOM 2272 C CA . HIS A 1 281 ? 19.463 -12.753 4.953 1.00 75.62 281 HIS A CA 1
ATOM 2273 C C . HIS A 1 281 ? 18.035 -13.120 4.530 1.00 75.62 281 HIS A C 1
ATOM 2275 O O . HIS A 1 281 ? 17.311 -12.316 3.941 1.00 75.62 281 HIS A O 1
ATOM 2281 N N . HIS A 1 282 ? 17.616 -14.347 4.842 1.00 87.12 282 HIS A N 1
ATOM 2282 C CA . HIS A 1 282 ? 16.269 -14.832 4.542 1.00 87.12 282 HIS A CA 1
ATOM 2283 C C . HIS A 1 282 ? 15.328 -14.665 5.735 1.00 87.12 282 HIS A C 1
ATOM 2285 O O . HIS A 1 282 ? 15.758 -14.722 6.890 1.00 87.12 282 HIS A O 1
ATOM 2291 N N . GLY A 1 283 ? 14.042 -14.467 5.464 1.00 91.25 283 GLY A N 1
ATOM 2292 C CA . GLY A 1 283 ? 13.047 -14.271 6.510 1.00 91.25 283 GLY A CA 1
ATOM 2293 C C . GLY A 1 283 ? 11.669 -13.922 5.975 1.00 91.25 283 GLY A C 1
ATOM 2294 O O . GLY A 1 283 ? 11.475 -13.764 4.772 1.00 91.25 283 GLY A O 1
ATOM 2295 N N . TYR A 1 284 ? 10.716 -13.805 6.887 1.00 93.88 284 TYR A N 1
ATOM 2296 C CA . TYR A 1 284 ? 9.349 -13.380 6.604 1.00 93.88 284 TYR A CA 1
ATOM 2297 C C . TYR A 1 284 ? 8.733 -12.781 7.866 1.00 93.88 284 TYR A C 1
ATOM 2299 O O . TYR A 1 284 ? 9.283 -12.926 8.954 1.00 93.88 284 TYR A O 1
ATOM 2307 N N . SER A 1 285 ? 7.583 -12.132 7.731 1.00 94.19 285 SER A N 1
ATOM 2308 C CA . SER A 1 285 ? 6.812 -11.658 8.877 1.00 94.19 285 SER A CA 1
ATOM 2309 C C . SER A 1 285 ? 5.410 -12.239 8.816 1.00 94.19 285 SER A C 1
ATOM 2311 O O . SER A 1 285 ? 4.806 -12.303 7.746 1.00 94.19 285 SER A O 1
ATOM 2313 N N . SER A 1 286 ? 4.899 -12.640 9.973 1.00 95.19 286 SER A N 1
ATOM 2314 C CA . SER A 1 286 ? 3.479 -12.915 10.192 1.00 95.19 286 SER A CA 1
ATOM 2315 C C . SER A 1 286 ? 2.880 -11.769 11.000 1.00 95.19 286 SER A C 1
ATOM 2317 O O . SER A 1 286 ? 3.604 -11.135 11.764 1.00 95.19 286 SER A O 1
ATOM 2319 N N . GLY A 1 287 ? 1.592 -11.472 10.863 1.00 93.44 287 GLY A N 1
ATOM 2320 C CA . GLY A 1 287 ? 0.987 -10.376 11.612 1.00 93.44 287 GLY A CA 1
ATOM 2321 C C . GLY A 1 287 ? -0.505 -10.528 11.831 1.00 93.44 287 GLY A C 1
ATOM 2322 O O . GLY A 1 287 ? -1.176 -11.275 11.123 1.00 93.44 287 GLY A O 1
ATOM 2323 N N . VAL A 1 288 ? -0.994 -9.787 12.821 1.00 94.62 288 VAL A N 1
ATOM 2324 C CA . VAL A 1 288 ? -2.412 -9.662 13.162 1.00 94.62 288 VAL A CA 1
ATOM 2325 C C . VAL A 1 288 ? -2.798 -8.200 13.040 1.00 94.62 288 VAL A C 1
ATOM 2327 O O . VAL A 1 288 ? -2.081 -7.313 13.508 1.00 94.62 288 VAL A O 1
ATOM 2330 N N . LEU A 1 289 ? -3.942 -7.970 12.409 1.00 93.88 289 LEU A N 1
ATOM 2331 C CA . LEU A 1 289 ? -4.655 -6.707 12.454 1.00 93.88 289 LEU A CA 1
ATOM 2332 C C . LEU A 1 289 ? -5.930 -6.947 13.258 1.00 93.88 289 LEU A C 1
ATOM 2334 O O . LEU A 1 289 ? -6.894 -7.508 12.741 1.00 93.88 289 LEU A O 1
ATOM 2338 N N . ASP A 1 290 ? -5.886 -6.584 14.534 1.00 91.56 290 ASP A N 1
ATOM 2339 C CA . ASP A 1 290 ? -7.021 -6.695 15.440 1.00 91.56 290 ASP A CA 1
ATOM 2340 C C . ASP A 1 290 ? -7.821 -5.399 15.366 1.00 91.56 290 ASP A C 1
ATOM 2342 O O . ASP A 1 290 ? -7.334 -4.327 15.730 1.00 91.56 290 ASP A O 1
ATOM 2346 N N . ILE A 1 291 ? -9.029 -5.490 14.820 1.00 88.94 291 ILE A N 1
ATOM 2347 C CA . ILE A 1 291 ? -9.934 -4.355 14.698 1.00 88.94 291 ILE A CA 1
ATOM 2348 C C . ILE A 1 291 ? -11.138 -4.654 15.558 1.00 88.94 291 ILE A C 1
ATOM 2350 O O . ILE A 1 291 ? -11.927 -5.556 15.269 1.00 88.94 291 ILE A O 1
ATOM 2354 N N . ASN A 1 292 ? -11.293 -3.846 16.592 1.00 79.31 292 ASN A N 1
ATOM 2355 C CA . ASN A 1 292 ? -12.490 -3.828 17.395 1.00 79.31 292 ASN A CA 1
ATOM 2356 C C . ASN A 1 292 ? -13.115 -2.433 17.345 1.00 79.31 292 ASN A C 1
ATOM 2358 O O . ASN A 1 292 ? -12.675 -1.523 16.647 1.00 79.31 292 ASN A O 1
ATOM 2362 N N . ASN A 1 293 ? -14.192 -2.292 18.096 1.00 66.06 293 ASN A N 1
ATOM 2363 C CA . ASN A 1 293 ? -14.939 -1.056 18.211 1.00 66.06 293 ASN A CA 1
ATOM 2364 C C . ASN A 1 293 ? -14.089 0.124 18.732 1.00 66.06 293 ASN A C 1
ATOM 2366 O O . ASN A 1 293 ? -14.358 1.270 18.390 1.00 66.06 293 ASN A O 1
ATOM 2370 N N . GLU A 1 294 ? -13.091 -0.124 19.573 1.00 69.88 294 GLU A N 1
ATOM 2371 C CA . GLU A 1 294 ? -12.311 0.907 20.265 1.00 69.88 294 GLU A CA 1
ATOM 2372 C C . GLU A 1 294 ? -11.030 1.308 19.533 1.00 69.88 294 GLU A C 1
ATOM 2374 O O . GLU A 1 294 ? -10.619 2.460 19.649 1.00 69.88 294 GLU A O 1
ATOM 2379 N N . ALA A 1 295 ? -10.394 0.380 18.816 1.00 81.56 295 ALA A N 1
ATOM 2380 C CA . ALA A 1 295 ? -9.145 0.625 18.108 1.00 81.56 295 ALA A CA 1
ATOM 2381 C C . ALA A 1 295 ? -8.905 -0.393 16.983 1.00 81.56 295 ALA A C 1
ATOM 2383 O O . ALA A 1 295 ? -9.383 -1.529 17.023 1.00 81.56 295 ALA A O 1
ATOM 2384 N N . ALA A 1 296 ? -8.067 0.003 16.024 1.00 91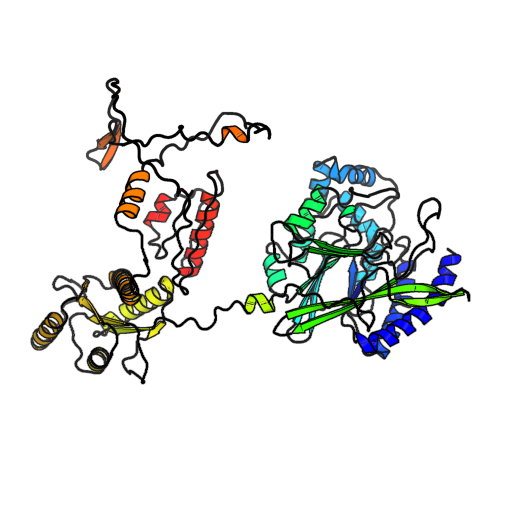.31 296 ALA A N 1
ATOM 2385 C CA . ALA A 1 296 ? -7.340 -0.929 15.173 1.00 91.31 296 ALA A CA 1
ATOM 2386 C C . ALA A 1 296 ? -5.893 -1.033 15.663 1.00 91.31 296 ALA A C 1
ATOM 2388 O O . ALA A 1 296 ? -5.177 -0.030 15.746 1.00 91.31 296 ALA A O 1
ATOM 2389 N N . LEU A 1 297 ? -5.469 -2.249 15.990 1.00 93.88 297 LEU A N 1
ATOM 2390 C CA . LEU A 1 297 ? -4.127 -2.567 16.453 1.00 93.88 297 LEU A CA 1
ATOM 2391 C C . LEU A 1 297 ? -3.455 -3.491 15.448 1.00 93.88 297 LEU A C 1
ATOM 2393 O O . LEU A 1 297 ? -4.015 -4.512 15.051 1.00 93.88 297 LEU A O 1
ATOM 2397 N N . VAL A 1 298 ? -2.236 -3.151 15.051 1.00 94.19 298 VAL A N 1
ATOM 2398 C CA . VAL A 1 298 ? -1.416 -4.000 14.193 1.00 94.19 298 VAL A CA 1
ATOM 2399 C C . VAL A 1 298 ? -0.232 -4.543 14.975 1.00 94.19 298 VAL A C 1
ATOM 2401 O O . VAL A 1 298 ? 0.364 -3.849 15.800 1.00 94.19 298 VAL A O 1
ATOM 2404 N N . ARG A 1 299 ? 0.108 -5.803 14.725 1.00 93.94 299 ARG A N 1
ATOM 2405 C CA . ARG A 1 299 ? 1.205 -6.489 15.403 1.00 93.94 299 ARG A CA 1
ATOM 2406 C C . ARG A 1 299 ? 1.887 -7.471 14.467 1.00 93.94 299 ARG A C 1
ATOM 2408 O O . ARG A 1 299 ? 1.204 -8.126 13.679 1.00 93.94 299 ARG A O 1
ATOM 2415 N N . VAL A 1 300 ? 3.210 -7.599 14.558 1.00 95.00 300 VAL A N 1
ATOM 2416 C CA . VAL A 1 300 ? 3.989 -8.484 13.680 1.00 95.00 300 VAL A CA 1
ATOM 2417 C C . VAL A 1 300 ? 4.954 -9.378 14.457 1.00 95.00 300 VAL A C 1
ATOM 2419 O O . VAL A 1 300 ? 5.534 -8.976 15.457 1.00 95.00 300 VAL A O 1
ATOM 2422 N N . TRP A 1 301 ? 5.154 -10.596 13.965 1.00 95.94 301 TRP A N 1
ATOM 2423 C CA . TRP A 1 301 ? 6.142 -11.573 14.416 1.00 95.94 301 TRP A CA 1
ATOM 2424 C C . TRP A 1 301 ? 7.189 -11.731 13.311 1.00 95.94 301 TRP A C 1
ATOM 2426 O O . TRP A 1 301 ? 6.987 -12.529 12.386 1.00 95.94 301 TRP A O 1
ATOM 2436 N N . PRO A 1 302 ? 8.281 -10.948 13.345 1.00 94.62 302 PRO A N 1
ATOM 2437 C CA . PRO A 1 302 ? 9.320 -11.023 12.330 1.00 94.62 302 PRO A CA 1
ATOM 2438 C C . PRO A 1 302 ? 10.176 -12.279 12.544 1.00 94.62 302 PRO A C 1
ATOM 2440 O O . PRO A 1 302 ? 10.571 -12.608 13.667 1.00 94.62 302 PRO A O 1
ATOM 2443 N N . ARG A 1 303 ? 10.447 -13.005 11.460 1.00 94.94 303 ARG A N 1
ATOM 2444 C CA . ARG A 1 303 ? 11.170 -14.281 11.453 1.00 94.94 303 ARG A CA 1
ATOM 2445 C C . ARG A 1 303 ? 12.397 -14.192 10.559 1.00 94.94 303 ARG A C 1
ATOM 2447 O O . ARG A 1 303 ? 12.323 -13.713 9.427 1.00 94.94 303 ARG A O 1
ATOM 2454 N N . GLN A 1 304 ? 13.507 -14.743 11.029 1.00 92.56 304 GLN A N 1
ATOM 2455 C CA . GLN A 1 304 ? 14.755 -14.864 10.286 1.00 92.56 304 GLN A CA 1
ATOM 2456 C C . GLN A 1 304 ? 15.139 -16.336 10.131 1.00 92.56 304 GLN A C 1
ATOM 2458 O O . GLN A 1 304 ? 15.106 -17.106 11.091 1.00 92.56 304 GLN A O 1
ATOM 2463 N N . ALA A 1 305 ? 15.569 -16.723 8.931 1.00 91.19 305 ALA A N 1
ATOM 2464 C CA . ALA A 1 305 ? 16.205 -18.014 8.719 1.00 91.19 305 ALA A CA 1
ATOM 2465 C C . ALA A 1 305 ? 17.649 -17.978 9.241 1.00 91.19 305 ALA A C 1
ATOM 2467 O O . ALA A 1 305 ? 18.446 -17.119 8.859 1.00 91.19 305 ALA A O 1
ATOM 2468 N N . VAL A 1 306 ? 17.996 -18.941 10.089 1.00 90.38 306 VAL A N 1
ATOM 2469 C CA . VAL A 1 306 ? 19.319 -19.096 10.692 1.00 90.38 306 VAL A CA 1
ATOM 2470 C C . VAL A 1 306 ? 19.854 -20.486 10.373 1.00 90.38 306 VAL A C 1
ATOM 2472 O O . VAL A 1 306 ? 19.188 -21.503 10.596 1.00 90.38 306 VAL A O 1
ATOM 2475 N N . LYS A 1 307 ? 21.086 -20.532 9.868 1.00 88.94 307 LYS A N 1
ATOM 2476 C CA . LYS A 1 307 ? 21.828 -21.773 9.655 1.00 88.94 307 LYS A CA 1
ATOM 2477 C C . LYS A 1 307 ? 22.562 -22.133 10.942 1.00 88.94 307 LYS A C 1
ATOM 2479 O O . LYS A 1 307 ? 23.446 -21.410 11.393 1.00 88.94 307 LYS A O 1
ATOM 2484 N N . LEU A 1 308 ? 22.177 -23.243 11.561 1.00 89.38 308 LEU A N 1
ATOM 2485 C CA . LEU A 1 308 ? 22.815 -23.736 12.780 1.00 89.38 308 LEU A CA 1
ATOM 2486 C C . LEU A 1 308 ? 24.206 -24.304 12.473 1.00 89.38 308 LEU A C 1
ATOM 2488 O O . LEU A 1 308 ? 24.486 -24.702 11.344 1.00 89.38 308 LEU A O 1
ATOM 2492 N N . GLN A 1 309 ? 25.041 -24.474 13.504 1.00 89.44 309 GLN A N 1
ATOM 2493 C CA . GLN A 1 309 ? 26.364 -25.113 13.377 1.00 89.44 309 GLN A CA 1
ATOM 2494 C C . GLN A 1 309 ? 26.306 -26.523 12.757 1.00 89.44 309 GLN A C 1
ATOM 2496 O O . GLN A 1 309 ? 27.257 -26.965 12.126 1.00 89.44 309 GLN A O 1
ATOM 2501 N N . SER A 1 310 ? 25.170 -27.218 12.893 1.00 89.62 310 SER A N 1
ATOM 2502 C CA . SER A 1 310 ? 24.926 -28.523 12.258 1.00 89.62 310 SER A CA 1
ATOM 2503 C C . SER A 1 310 ? 24.653 -28.454 10.748 1.00 89.62 310 SER A C 1
ATOM 2505 O O . SER A 1 310 ? 24.430 -29.486 10.122 1.00 89.62 310 SER A O 1
ATOM 2507 N N . GLY A 1 311 ? 24.588 -27.255 10.164 1.00 86.06 311 GLY A N 1
ATOM 2508 C CA . GLY A 1 311 ? 24.190 -27.014 8.777 1.00 86.06 311 GLY A CA 1
ATOM 2509 C C . GLY A 1 311 ? 22.676 -27.023 8.539 1.00 86.06 311 GLY A C 1
ATOM 2510 O O . GLY A 1 311 ? 22.239 -26.674 7.444 1.00 86.06 311 GLY A O 1
ATOM 2511 N N . LYS A 1 312 ? 21.865 -27.388 9.544 1.00 88.06 312 LYS A N 1
ATOM 2512 C CA . LYS A 1 312 ? 20.397 -27.332 9.466 1.00 88.06 312 LYS A CA 1
ATOM 2513 C C . LYS A 1 312 ? 19.898 -25.892 9.525 1.00 88.06 312 LYS A C 1
ATOM 2515 O O . LYS A 1 312 ? 20.403 -25.093 10.311 1.00 88.06 312 LYS A O 1
ATOM 2520 N N . TRP A 1 313 ? 18.852 -25.606 8.760 1.00 90.19 313 TRP A N 1
ATOM 2521 C CA . TRP A 1 313 ? 18.132 -24.339 8.821 1.00 90.19 313 TRP A CA 1
ATOM 2522 C C . TRP A 1 313 ? 17.018 -24.382 9.866 1.00 90.19 313 TRP A C 1
ATOM 2524 O O . TRP A 1 313 ? 16.383 -25.420 10.065 1.00 90.19 313 TRP A O 1
ATOM 2534 N N . ARG A 1 314 ? 16.778 -23.245 10.517 1.00 93.19 314 ARG A N 1
ATOM 2535 C CA . ARG A 1 314 ? 15.585 -22.966 11.325 1.00 93.19 314 ARG A CA 1
ATOM 2536 C C . ARG A 1 314 ? 15.125 -21.541 11.084 1.00 93.19 314 ARG A C 1
ATOM 2538 O O . ARG A 1 314 ? 15.960 -20.680 10.833 1.00 93.19 314 ARG A O 1
ATOM 2545 N N . PHE A 1 315 ? 13.828 -21.296 11.210 1.00 94.31 315 PHE A N 1
ATOM 2546 C CA . PHE A 1 315 ? 13.324 -19.941 11.383 1.00 94.31 315 PHE A CA 1
ATOM 2547 C C . PHE A 1 315 ? 13.237 -19.646 12.874 1.00 94.31 315 PHE A C 1
ATOM 2549 O O . PHE A 1 315 ? 12.742 -20.464 13.647 1.00 94.31 315 PHE A O 1
ATOM 2556 N N . LEU A 1 316 ? 13.804 -18.514 13.268 1.00 94.69 316 LEU A N 1
ATOM 2557 C CA . LEU A 1 316 ? 13.811 -18.000 14.631 1.00 94.69 316 LEU A CA 1
ATOM 2558 C C . LEU A 1 316 ? 13.263 -16.574 14.614 1.00 94.69 316 LEU A C 1
ATOM 2560 O O . LEU A 1 316 ? 13.113 -15.968 13.552 1.00 94.69 316 LEU A O 1
ATOM 2564 N N . GLU A 1 317 ? 12.957 -16.035 15.784 1.00 94.19 317 GLU A N 1
ATOM 2565 C CA . GLU A 1 317 ? 12.552 -14.644 15.936 1.00 94.19 317 GLU A CA 1
ATOM 2566 C C . GLU A 1 317 ? 13.658 -13.685 15.482 1.00 94.19 317 GLU A C 1
ATOM 2568 O O . GLU A 1 317 ? 14.838 -13.870 15.795 1.00 94.19 317 GLU A O 1
ATOM 2573 N N . ASP A 1 318 ? 13.279 -12.654 14.730 1.00 92.31 318 ASP A N 1
ATOM 2574 C CA . ASP A 1 318 ? 14.214 -11.623 14.297 1.00 92.31 318 ASP A CA 1
ATOM 2575 C C . ASP A 1 318 ? 14.459 -10.625 15.436 1.00 92.31 318 ASP A C 1
ATOM 2577 O O . ASP A 1 318 ? 13.718 -9.658 15.630 1.00 92.31 318 ASP A O 1
ATOM 2581 N N . ARG A 1 319 ? 15.514 -10.877 16.215 1.00 89.81 319 ARG A N 1
ATOM 2582 C CA . ARG A 1 319 ? 15.895 -10.053 17.374 1.00 89.81 319 ARG A CA 1
ATOM 2583 C C . ARG A 1 319 ? 16.535 -8.712 17.004 1.00 89.81 319 ARG A C 1
ATOM 2585 O O . ARG A 1 319 ? 16.993 -8.008 17.902 1.00 89.81 319 ARG A O 1
ATOM 2592 N N . SER A 1 320 ? 16.587 -8.341 15.721 1.00 87.44 320 SER A N 1
ATOM 2593 C CA . SER A 1 320 ? 16.876 -6.951 15.349 1.00 87.44 320 SER A CA 1
ATOM 2594 C C . SER A 1 320 ? 15.708 -6.015 15.683 1.00 87.44 320 SER A C 1
ATOM 2596 O O . SER A 1 320 ? 15.908 -4.805 15.758 1.00 87.44 320 SER A O 1
ATOM 2598 N N . ALA A 1 321 ? 14.502 -6.558 15.887 1.00 87.12 321 ALA A N 1
ATOM 2599 C CA . ALA A 1 321 ? 13.344 -5.834 16.397 1.00 87.12 321 ALA A CA 1
ATOM 2600 C C . ALA A 1 321 ? 13.221 -5.967 17.926 1.00 87.12 321 ALA A C 1
ATOM 2602 O O . ALA A 1 321 ? 13.660 -6.951 18.524 1.00 87.12 321 ALA A O 1
ATOM 2603 N N . THR A 1 322 ? 12.575 -4.990 18.562 1.00 91.50 322 THR A N 1
ATOM 2604 C CA . THR A 1 322 ? 12.130 -5.113 19.956 1.00 91.50 322 THR A CA 1
ATOM 2605 C C . THR A 1 322 ? 10.901 -6.018 20.012 1.00 91.50 322 THR A C 1
ATOM 2607 O O . THR A 1 322 ? 9.898 -5.735 19.357 1.00 91.50 322 THR A O 1
ATOM 2610 N N . LEU A 1 323 ? 10.992 -7.106 20.781 1.00 94.69 323 LEU A N 1
ATOM 2611 C CA . LEU A 1 323 ? 9.964 -8.143 20.862 1.00 94.69 323 LEU A CA 1
ATOM 2612 C C . LEU A 1 323 ? 9.448 -8.312 22.295 1.00 94.69 323 LEU A C 1
ATOM 2614 O O . LEU A 1 323 ? 10.214 -8.243 23.257 1.00 94.69 323 LEU A O 1
ATOM 2618 N N . GLU A 1 324 ? 8.156 -8.590 22.399 1.00 95.81 324 GLU A N 1
ATOM 2619 C CA . GLU A 1 324 ? 7.446 -9.014 23.603 1.00 95.81 324 GLU A CA 1
ATOM 2620 C C . GLU A 1 324 ? 7.743 -10.496 23.938 1.00 95.81 324 GLU A C 1
ATOM 2622 O O . GLU A 1 324 ? 8.344 -11.210 23.125 1.00 95.81 324 GLU A O 1
ATOM 2627 N N . PRO A 1 325 ? 7.328 -11.012 25.116 1.00 94.12 325 PRO A N 1
ATOM 2628 C CA . PRO A 1 325 ? 7.630 -12.386 25.544 1.00 94.12 325 PRO A CA 1
ATOM 2629 C C . PRO A 1 325 ? 7.132 -13.509 24.620 1.00 94.12 325 PRO A C 1
ATOM 2631 O O . PRO A 1 325 ? 7.668 -14.614 24.658 1.00 94.12 325 PRO A O 1
ATOM 2634 N N . ASP A 1 326 ? 6.118 -13.248 23.797 1.00 93.25 326 ASP A N 1
ATOM 2635 C CA . ASP A 1 326 ? 5.590 -14.165 22.776 1.00 93.25 326 ASP A CA 1
ATOM 2636 C C . ASP A 1 326 ? 6.255 -13.975 21.395 1.00 93.25 326 ASP A C 1
ATOM 2638 O O . ASP A 1 326 ? 5.773 -14.498 20.386 1.00 93.25 326 ASP A O 1
ATOM 2642 N N . PHE A 1 327 ? 7.360 -13.225 21.347 1.00 95.31 327 PHE A N 1
ATOM 2643 C CA . PHE A 1 327 ? 8.185 -12.945 20.172 1.00 95.31 327 PHE A CA 1
ATOM 2644 C C . PHE A 1 327 ? 7.522 -12.088 19.081 1.00 95.31 327 PHE A C 1
ATOM 2646 O O . PHE A 1 327 ? 8.034 -12.026 17.960 1.00 95.31 327 PHE A O 1
ATOM 2653 N N . GLY A 1 328 ? 6.402 -11.430 19.388 1.00 94.75 328 GLY A N 1
ATOM 2654 C CA . GLY A 1 328 ? 5.797 -10.408 18.530 1.00 94.75 328 GLY A CA 1
ATOM 2655 C C . GLY A 1 328 ? 6.264 -9.007 18.916 1.00 94.75 328 GLY A C 1
ATOM 2656 O O . GLY A 1 328 ? 6.693 -8.789 20.044 1.00 94.75 328 GLY A O 1
ATOM 2657 N N . THR A 1 329 ? 6.152 -8.028 18.022 1.00 94.69 329 THR A N 1
ATOM 2658 C CA . THR A 1 329 ? 6.324 -6.607 18.375 1.00 94.69 329 THR A CA 1
ATOM 2659 C C . THR A 1 329 ? 5.263 -6.170 19.382 1.00 94.69 329 THR A C 1
ATOM 2661 O O . THR A 1 329 ? 4.260 -6.859 19.561 1.00 94.69 329 THR A O 1
ATOM 2664 N N . ALA A 1 330 ? 5.418 -5.016 20.027 1.00 93.88 330 ALA A N 1
ATOM 2665 C CA . ALA A 1 330 ? 4.301 -4.425 20.761 1.00 93.88 330 ALA A CA 1
ATOM 2666 C C . ALA A 1 330 ? 3.116 -4.147 19.802 1.00 93.88 330 ALA A C 1
ATOM 2668 O O . ALA A 1 330 ? 3.351 -3.848 18.624 1.00 93.88 330 ALA A O 1
ATOM 2669 N N . PRO A 1 331 ? 1.851 -4.256 20.254 1.00 93.00 331 PRO A N 1
ATOM 2670 C CA . PRO A 1 331 ? 0.707 -3.817 19.461 1.00 93.00 331 PRO A CA 1
ATOM 2671 C C . PRO A 1 331 ? 0.798 -2.313 19.176 1.00 93.00 331 PRO A C 1
ATOM 2673 O O . PRO A 1 331 ? 0.924 -1.505 20.097 1.00 93.00 331 PRO A O 1
ATOM 2676 N N . GLU A 1 332 ? 0.693 -1.929 17.909 1.00 91.88 332 GLU A N 1
ATOM 2677 C CA . GLU A 1 332 ? 0.689 -0.531 17.489 1.00 91.88 332 GLU A CA 1
ATOM 2678 C C . GLU A 1 332 ? -0.708 -0.090 17.075 1.00 91.88 332 GLU A C 1
ATOM 2680 O O . GLU A 1 332 ? -1.353 -0.725 16.239 1.00 91.88 332 GLU A O 1
ATOM 2685 N N . LYS A 1 333 ? -1.156 1.053 17.598 1.00 90.81 333 LYS A N 1
ATOM 2686 C CA . LYS A 1 333 ? -2.404 1.667 17.153 1.00 90.81 333 LYS A CA 1
ATOM 2687 C C . LYS A 1 333 ? -2.258 2.233 15.743 1.00 90.81 333 LYS A C 1
ATOM 2689 O O . LYS A 1 333 ? -1.334 3.003 15.455 1.00 90.81 333 LYS A O 1
ATOM 2694 N N . VAL A 1 334 ? -3.199 1.883 14.876 1.00 91.12 334 VAL A N 1
ATOM 2695 C CA . VAL A 1 334 ? -3.296 2.401 13.513 1.00 91.12 334 VAL A CA 1
ATOM 2696 C C . VAL A 1 334 ? -4.633 3.082 13.298 1.00 91.12 334 VAL A C 1
ATOM 2698 O O . VAL A 1 334 ? -5.646 2.724 13.895 1.00 91.12 334 VAL A O 1
ATOM 2701 N N . SER A 1 335 ? -4.616 4.081 12.428 1.00 86.06 335 SER A N 1
ATOM 2702 C CA . SER A 1 335 ? -5.805 4.802 12.012 1.00 86.06 335 SER A CA 1
ATOM 2703 C C . SER A 1 335 ? -6.793 3.841 11.369 1.00 86.06 335 SER A C 1
ATOM 2705 O O . SER A 1 335 ? -6.444 3.113 10.437 1.00 86.06 335 SER A O 1
ATOM 2707 N N . SER A 1 336 ? -8.031 3.856 11.849 1.00 82.62 336 SER A N 1
ATOM 2708 C CA . SER A 1 336 ? -9.131 3.134 11.219 1.00 82.62 336 SER A CA 1
ATOM 2709 C C . SER A 1 336 ? -10.329 4.045 11.039 1.00 82.62 336 SER A C 1
ATOM 2711 O O . SER A 1 336 ? -10.562 4.969 11.819 1.00 82.62 336 SER A O 1
ATOM 2713 N N . ARG A 1 337 ? -11.110 3.791 9.994 1.00 73.00 337 ARG A N 1
ATOM 2714 C CA . ARG A 1 337 ? -12.307 4.585 9.709 1.00 73.00 337 ARG A CA 1
ATOM 2715 C C . ARG A 1 337 ? -13.468 4.293 10.672 1.00 73.00 337 ARG A C 1
ATOM 2717 O O . ARG A 1 337 ? -14.305 5.166 10.852 1.00 73.00 337 ARG A O 1
ATOM 2724 N N . TYR A 1 338 ? -13.428 3.180 11.422 1.00 55.59 338 TYR A N 1
ATOM 2725 C CA . TYR A 1 338 ? -14.320 2.960 12.576 1.00 55.59 338 TYR A CA 1
ATOM 2726 C C . TYR A 1 338 ? -14.183 4.052 13.651 1.00 55.59 338 TYR A C 1
ATOM 2728 O O . TYR A 1 338 ? -15.169 4.393 14.300 1.00 55.59 338 TYR A O 1
ATOM 2736 N N . GLU A 1 339 ? -12.988 4.621 13.845 1.00 47.88 339 GLU A N 1
ATOM 2737 C CA . GLU A 1 339 ? -12.782 5.719 14.799 1.00 47.88 339 GLU A CA 1
ATOM 2738 C C . GLU A 1 339 ? -13.296 7.062 14.267 1.00 47.88 339 GLU A C 1
ATOM 2740 O O . GLU A 1 339 ? -13.752 7.895 15.048 1.00 47.88 339 GLU A O 1
ATOM 2745 N N . GLN A 1 340 ? -13.274 7.270 12.948 1.00 42.94 340 GLN A N 1
ATOM 2746 C CA . GLN A 1 340 ? -13.765 8.506 12.333 1.00 42.94 340 GLN A CA 1
ATOM 2747 C C . GLN A 1 340 ? -15.298 8.562 12.318 1.00 42.94 340 GLN A C 1
ATOM 2749 O O . GLN A 1 340 ? -15.859 9.607 12.640 1.00 42.94 340 GLN A O 1
ATOM 2754 N N . ASP A 1 341 ? -15.968 7.424 12.109 1.00 39.41 341 ASP A N 1
ATOM 2755 C CA . ASP A 1 341 ? -17.422 7.290 12.292 1.00 39.41 341 ASP A CA 1
ATOM 2756 C C . ASP A 1 341 ? -17.850 7.322 13.774 1.00 39.41 341 ASP A C 1
ATOM 2758 O O . ASP A 1 341 ? -19.034 7.455 14.075 1.00 39.41 341 ASP A O 1
ATOM 2762 N N . ARG A 1 342 ? -16.904 7.224 14.722 1.00 34.91 342 ARG A N 1
ATOM 2763 C CA . ARG A 1 342 ? -17.140 7.408 16.168 1.00 34.91 342 ARG A CA 1
ATOM 2764 C C . ARG A 1 342 ? -16.928 8.834 16.656 1.00 34.91 342 ARG A C 1
ATOM 2766 O O . ARG A 1 342 ? -17.345 9.136 17.773 1.00 34.91 342 ARG A O 1
ATOM 2773 N N . ILE A 1 343 ? -16.406 9.741 15.827 1.00 32.53 343 ILE A N 1
ATOM 2774 C CA . ILE A 1 343 ? -16.557 11.184 16.064 1.00 32.53 343 ILE A CA 1
ATOM 2775 C C . ILE A 1 343 ? -17.955 11.601 15.574 1.00 32.53 343 ILE A C 1
ATOM 2777 O O . ILE A 1 343 ? -18.136 12.496 14.755 1.00 32.53 343 ILE A O 1
ATOM 2781 N N . ILE A 1 344 ? -18.980 10.926 16.088 1.00 32.19 344 ILE A N 1
ATOM 2782 C CA . ILE A 1 344 ? -20.323 11.482 16.168 1.00 32.19 344 ILE A CA 1
ATOM 2783 C C . ILE A 1 344 ? -20.310 12.264 17.480 1.00 32.19 344 ILE A C 1
ATOM 2785 O O . ILE A 1 344 ? -20.079 11.652 18.525 1.00 32.19 344 ILE A O 1
ATOM 2789 N N . PRO A 1 345 ? -20.510 13.593 17.472 1.00 29.48 345 PRO A N 1
ATOM 2790 C CA . PRO A 1 345 ? -20.685 14.336 18.708 1.00 29.48 345 PRO A CA 1
ATOM 2791 C C . PRO A 1 345 ? -21.775 13.652 19.534 1.00 29.48 345 PRO A C 1
ATOM 2793 O O . PRO A 1 345 ? -22.913 13.510 19.081 1.00 29.48 345 PRO A O 1
ATOM 2796 N N . THR A 1 346 ? -21.390 13.181 20.715 1.00 30.00 346 THR A N 1
ATOM 2797 C CA . THR A 1 346 ? -22.268 12.611 21.731 1.00 30.00 346 THR A CA 1
ATOM 2798 C C . THR A 1 346 ? -23.471 13.532 21.925 1.00 30.00 346 THR A C 1
ATOM 2800 O O . THR A 1 346 ? -23.294 14.717 22.187 1.00 30.00 346 THR A O 1
ATOM 2803 N N . GLU A 1 347 ? -24.669 12.974 21.717 1.00 36.81 347 GLU A N 1
ATOM 2804 C CA . GLU A 1 347 ? -25.992 13.579 21.934 1.00 36.81 347 GLU A CA 1
ATOM 2805 C C . GLU A 1 347 ? -26.063 15.102 21.709 1.00 36.81 347 GLU A C 1
ATOM 2807 O O . GLU A 1 347 ? -26.038 15.904 22.642 1.00 36.81 347 GLU A O 1
ATOM 2812 N N . GLN A 1 348 ? -26.231 15.520 20.448 1.00 39.62 348 GLN A N 1
ATOM 2813 C CA . GLN A 1 348 ? -26.741 16.862 20.162 1.00 39.62 348 GLN A CA 1
ATOM 2814 C C . GLN A 1 348 ? -28.120 17.012 20.816 1.00 39.62 348 GLN A C 1
ATOM 2816 O O . GLN A 1 348 ? -29.102 16.422 20.364 1.00 39.62 348 GLN A O 1
ATOM 2821 N N . GLN A 1 349 ? -28.194 17.810 21.878 1.00 43.38 349 GLN A N 1
ATOM 2822 C CA . GLN A 1 349 ? -29.448 18.245 22.481 1.00 43.38 349 GLN A CA 1
ATOM 2823 C C . GLN A 1 349 ? -30.182 19.139 21.467 1.00 43.38 349 GLN A C 1
ATOM 2825 O O . GLN A 1 349 ? -29.906 20.332 21.374 1.00 43.38 349 GLN A O 1
ATOM 2830 N N . LYS A 1 350 ? -31.021 18.554 20.608 1.00 56.97 350 LYS A N 1
ATOM 2831 C CA . LYS A 1 350 ? -31.651 19.277 19.496 1.00 56.97 350 LYS A CA 1
ATOM 2832 C C . LYS A 1 350 ? -32.619 20.326 20.038 1.00 56.97 350 LYS A C 1
ATOM 2834 O O . LYS A 1 350 ? -33.578 19.958 20.701 1.00 56.97 350 LYS A O 1
ATOM 2839 N N . TYR A 1 351 ? -32.385 21.596 19.706 1.00 63.44 351 TYR A N 1
ATOM 2840 C CA . TYR A 1 351 ? -33.313 22.687 20.017 1.00 63.44 351 TYR A CA 1
ATOM 2841 C C . TYR A 1 351 ? -34.647 22.425 19.306 1.00 63.44 351 TYR A C 1
ATOM 2843 O O . TYR A 1 351 ? -34.677 22.331 18.069 1.00 63.44 351 TYR A O 1
ATOM 2851 N N . GLU A 1 352 ? -35.727 22.248 20.063 1.00 80.62 352 GLU A N 1
ATOM 2852 C CA . GLU A 1 352 ? -37.021 21.815 19.539 1.00 80.62 352 GLU A CA 1
ATOM 2853 C C . GLU A 1 352 ? -38.065 22.933 19.561 1.00 80.62 352 GLU A C 1
ATOM 2855 O O . GLU A 1 352 ? -38.381 23.525 20.595 1.00 80.62 352 GLU A O 1
ATOM 2860 N N . ILE A 1 353 ? -38.628 23.205 18.383 1.00 82.56 353 ILE A N 1
ATOM 2861 C CA . ILE A 1 353 ? -39.602 24.266 18.154 1.00 82.56 353 ILE A CA 1
ATOM 2862 C C . ILE A 1 353 ? -40.976 23.659 17.894 1.00 82.56 353 ILE A C 1
ATOM 2864 O O . ILE A 1 353 ? -41.156 22.873 16.961 1.00 82.56 353 ILE A O 1
ATOM 2868 N N . LEU A 1 354 ? -41.969 24.095 18.661 1.00 89.62 354 LEU A N 1
ATOM 2869 C CA . LEU A 1 354 ? -43.373 23.869 18.348 1.00 89.62 354 LEU A CA 1
ATOM 2870 C C . LEU A 1 354 ? -43.848 24.959 17.382 1.00 89.62 354 LEU A C 1
ATOM 2872 O O . LEU A 1 354 ? -43.891 26.128 17.754 1.00 89.62 354 LEU A O 1
ATOM 2876 N N . LEU A 1 355 ? -44.201 24.599 16.148 1.00 90.06 355 LEU A N 1
ATOM 2877 C CA . LEU A 1 355 ? -44.695 25.533 15.137 1.00 90.06 355 LEU A CA 1
ATOM 2878 C C . LEU A 1 355 ? -46.194 25.329 14.894 1.00 90.06 355 LEU A C 1
ATOM 2880 O O . LEU A 1 355 ? -46.622 24.339 14.296 1.00 90.06 355 LEU A O 1
ATOM 2884 N N . LEU A 1 356 ? -46.983 26.311 15.313 1.00 88.62 356 LEU A N 1
ATOM 2885 C CA . LEU A 1 356 ? -48.437 26.334 15.225 1.00 88.62 356 LEU A CA 1
ATOM 2886 C C . LEU A 1 356 ? -48.905 27.321 14.151 1.00 88.62 356 LEU A C 1
ATOM 2888 O O . LEU A 1 356 ? -48.265 28.343 13.901 1.00 88.62 356 LEU A O 1
ATOM 2892 N N . ALA A 1 357 ? -50.037 27.017 13.517 1.00 87.38 357 ALA A N 1
ATOM 2893 C CA . ALA A 1 357 ? -50.736 27.972 12.665 1.00 87.38 357 ALA A CA 1
ATOM 2894 C C . ALA A 1 357 ? -52.244 27.812 12.824 1.00 87.38 357 ALA A C 1
ATOM 2896 O O . ALA A 1 357 ? -52.733 26.682 12.801 1.00 87.38 357 ALA A O 1
ATOM 2897 N N . THR A 1 358 ? -52.951 28.929 12.978 1.00 74.56 358 THR A N 1
ATOM 2898 C CA . THR A 1 358 ? -54.394 28.947 13.260 1.00 74.56 358 THR A CA 1
ATOM 2899 C C . THR A 1 358 ? -55.227 28.672 12.016 1.00 74.56 358 THR A C 1
ATOM 2901 O O . THR A 1 358 ? -56.205 27.943 12.081 1.00 74.56 358 THR A O 1
ATOM 2904 N N . ASP A 1 359 ? -54.830 29.200 10.860 1.00 71.56 359 ASP A N 1
ATOM 2905 C CA . ASP A 1 359 ? -55.622 29.127 9.631 1.00 71.56 359 ASP A CA 1
ATOM 2906 C C . ASP A 1 359 ? -55.227 27.943 8.732 1.00 71.56 359 ASP A C 1
ATOM 2908 O O . ASP A 1 359 ? -54.041 27.675 8.512 1.00 71.56 359 ASP A O 1
ATOM 2912 N N . GLN A 1 360 ? -56.212 27.293 8.096 1.00 66.12 360 GLN A N 1
ATOM 2913 C CA . GLN A 1 360 ? -55.943 26.295 7.044 1.00 66.12 360 GLN A CA 1
ATOM 2914 C C . GLN A 1 360 ? -55.145 26.892 5.874 1.00 66.12 360 GLN A C 1
ATOM 2916 O O . GLN A 1 360 ? -54.257 26.228 5.335 1.00 66.12 360 GLN A O 1
ATOM 2921 N N . ASP A 1 361 ? -55.406 28.157 5.527 1.00 68.88 361 ASP A N 1
ATOM 2922 C CA . ASP A 1 361 ? -54.729 28.873 4.438 1.00 68.88 361 ASP A CA 1
ATOM 2923 C C . ASP A 1 361 ? -53.227 29.092 4.711 1.00 68.88 361 ASP A C 1
ATOM 2925 O O . ASP A 1 361 ? -52.435 29.265 3.781 1.00 68.88 361 ASP A O 1
ATOM 2929 N N . LEU A 1 362 ? -52.800 29.012 5.977 1.00 77.69 362 LEU A N 1
ATOM 2930 C CA . LEU A 1 362 ? -51.392 29.061 6.376 1.00 77.69 362 LEU A CA 1
ATOM 2931 C C . LEU A 1 362 ? -50.719 27.685 6.384 1.00 77.69 362 LEU A C 1
ATOM 2933 O O . LEU A 1 362 ? -49.505 27.612 6.572 1.00 77.69 362 LEU A O 1
ATOM 2937 N N . GLY A 1 363 ? -51.443 26.592 6.128 1.00 75.12 363 GLY A N 1
ATOM 2938 C CA . GLY A 1 363 ? -50.901 25.233 6.201 1.00 75.12 363 GLY A CA 1
ATOM 2939 C C . GLY A 1 363 ? -49.694 25.001 5.285 1.00 75.12 363 GLY A C 1
ATOM 2940 O O . GLY A 1 363 ? -48.727 24.351 5.685 1.00 75.12 363 GLY A O 1
ATOM 2941 N N . ASN A 1 364 ? -49.700 25.569 4.073 1.00 76.44 364 ASN A N 1
ATOM 2942 C CA . ASN A 1 364 ? -48.550 25.480 3.168 1.00 76.44 364 ASN A CA 1
ATOM 2943 C C . ASN A 1 364 ? -47.387 26.375 3.626 1.00 76.44 364 ASN A C 1
ATOM 2945 O O . ASN A 1 364 ? -46.237 25.944 3.634 1.00 76.44 364 ASN A O 1
ATOM 2949 N N . ALA A 1 365 ? -47.684 27.600 4.066 1.00 79.81 365 ALA A N 1
ATOM 2950 C CA . ALA A 1 365 ? -46.672 28.523 4.570 1.00 79.81 365 ALA A CA 1
ATOM 2951 C C . ALA A 1 365 ? -45.972 27.966 5.819 1.00 79.81 365 ALA A C 1
ATOM 2953 O O . ALA A 1 365 ? -44.748 28.023 5.911 1.00 79.81 365 ALA A O 1
ATOM 2954 N N . ARG A 1 366 ? -46.724 27.339 6.731 1.00 86.06 366 ARG A N 1
ATOM 2955 C CA . ARG A 1 366 ? -46.198 26.664 7.922 1.00 86.06 366 ARG A CA 1
ATOM 2956 C C . ARG A 1 366 ? -45.216 25.554 7.561 1.00 86.06 366 ARG A C 1
ATOM 2958 O O . ARG A 1 366 ? -44.139 25.504 8.142 1.00 86.06 366 ARG A O 1
ATOM 2965 N N . LYS A 1 367 ? -45.538 24.713 6.572 1.00 79.81 367 LYS A N 1
ATOM 2966 C CA . LYS A 1 367 ? -44.622 23.662 6.091 1.00 79.81 367 LYS A CA 1
ATOM 2967 C C . LYS A 1 367 ? -43.332 24.247 5.518 1.00 79.81 367 LYS A C 1
ATOM 2969 O O . LYS A 1 367 ? -42.254 23.759 5.845 1.00 79.81 367 LYS A O 1
ATOM 2974 N N . ILE A 1 368 ? -43.437 25.313 4.719 1.00 73.00 368 ILE A N 1
ATOM 2975 C CA . ILE A 1 368 ? -42.275 26.011 4.143 1.00 73.00 368 ILE A CA 1
ATOM 2976 C C . ILE A 1 368 ? -41.403 26.611 5.252 1.00 73.00 368 ILE A C 1
ATOM 2978 O O . ILE A 1 368 ? -40.182 26.486 5.211 1.00 73.00 368 ILE A O 1
ATOM 2982 N N . VAL A 1 369 ? -42.011 27.225 6.269 1.00 74.12 369 VAL A N 1
ATOM 2983 C CA . VAL A 1 369 ? -41.299 27.748 7.444 1.00 74.12 369 VAL A CA 1
ATOM 2984 C C . VAL A 1 369 ? -40.628 26.615 8.217 1.00 74.12 369 VAL A C 1
ATOM 2986 O O . VAL A 1 369 ? -39.449 26.721 8.535 1.00 74.12 369 VAL A O 1
ATOM 2989 N N . ALA A 1 370 ? -41.338 25.521 8.493 1.00 74.19 370 ALA A N 1
ATOM 2990 C CA . ALA A 1 370 ? -40.792 24.377 9.215 1.00 74.19 370 ALA A CA 1
ATOM 2991 C C . ALA A 1 370 ? -39.578 23.791 8.485 1.00 74.19 370 ALA A C 1
ATOM 2993 O O . ALA A 1 370 ? -38.542 23.533 9.091 1.00 74.19 370 ALA A O 1
ATOM 2994 N N . GLU A 1 371 ? -39.680 23.619 7.169 1.00 59.72 371 GLU A N 1
ATOM 2995 C CA . GLU A 1 371 ? -38.575 23.165 6.334 1.00 59.72 371 GLU A CA 1
ATOM 2996 C C . GLU A 1 371 ? -37.419 24.171 6.303 1.00 59.72 371 GLU A C 1
ATOM 2998 O O . GLU A 1 371 ? -36.261 23.771 6.424 1.00 59.72 371 GLU A O 1
ATOM 3003 N N . HIS A 1 372 ? -37.711 25.470 6.223 1.00 57.75 372 HIS A N 1
ATOM 3004 C CA . HIS A 1 372 ? -36.700 26.521 6.292 1.00 57.75 372 HIS A CA 1
ATOM 3005 C C . HIS A 1 372 ? -35.947 26.515 7.627 1.00 57.75 372 HIS A C 1
ATOM 3007 O O . HIS A 1 372 ? -34.723 26.612 7.617 1.00 57.75 372 HIS A O 1
ATOM 3013 N N . LEU A 1 373 ? -36.641 26.361 8.758 1.00 54.28 373 LEU A N 1
ATOM 3014 C CA . LEU A 1 373 ? -36.027 26.291 10.087 1.00 54.28 373 LEU A CA 1
ATOM 3015 C C . LEU A 1 373 ? -35.179 25.020 10.236 1.00 54.28 373 LEU A C 1
ATOM 3017 O O . LEU A 1 373 ? -34.019 25.113 10.636 1.00 54.28 373 LEU A O 1
ATOM 3021 N N . ARG A 1 374 ? -35.703 23.855 9.826 1.00 58.16 374 ARG A N 1
ATOM 3022 C CA . ARG A 1 374 ? -34.955 22.583 9.832 1.00 58.16 374 ARG A CA 1
ATOM 3023 C C . ARG A 1 374 ? -33.676 22.678 8.994 1.00 58.16 374 ARG A C 1
ATOM 3025 O O . ARG A 1 374 ? -32.614 22.276 9.455 1.00 58.16 374 ARG A O 1
ATOM 3032 N N . ARG A 1 375 ? -33.760 23.230 7.777 1.00 45.44 375 ARG A N 1
ATOM 3033 C CA . ARG A 1 375 ? -32.622 23.316 6.844 1.00 45.44 375 ARG A CA 1
ATOM 3034 C C . ARG A 1 375 ? -31.619 24.412 7.203 1.00 45.44 375 ARG A C 1
ATOM 3036 O O . ARG A 1 375 ? -30.422 24.184 7.088 1.00 45.44 375 ARG A O 1
ATOM 3043 N N . SER A 1 376 ? -32.093 25.594 7.594 1.00 45.31 376 SER A N 1
ATOM 3044 C CA . SER A 1 376 ? -31.233 26.775 7.780 1.00 45.31 376 SER A CA 1
ATOM 3045 C C . SER A 1 376 ? -30.641 26.859 9.184 1.00 45.31 376 SER A C 1
ATOM 3047 O O . SER A 1 376 ? -29.540 27.375 9.344 1.00 45.31 376 SER A O 1
ATOM 3049 N N . LEU A 1 377 ? -31.360 26.364 10.198 1.00 48.62 377 LEU A N 1
ATOM 3050 C CA . LEU A 1 377 ? -30.953 26.463 11.604 1.00 48.62 377 LEU A CA 1
ATOM 3051 C C . LEU A 1 377 ? -30.629 25.105 12.244 1.00 48.62 377 LEU A C 1
ATOM 3053 O O . LEU A 1 377 ? -30.116 25.084 13.357 1.00 48.62 377 LEU A O 1
ATOM 3057 N N . GLY A 1 378 ? -30.915 23.983 11.570 1.00 49.28 378 GLY A N 1
ATOM 3058 C CA . GLY A 1 378 ? -30.629 22.639 12.090 1.00 49.28 378 GLY A CA 1
ATOM 3059 C C . GLY A 1 378 ? -31.499 22.221 13.282 1.00 49.28 378 GLY A C 1
ATOM 3060 O O . GLY A 1 378 ? -31.157 21.275 13.985 1.00 49.28 378 GLY A O 1
ATOM 3061 N N . VAL A 1 379 ? -32.609 22.924 13.524 1.00 57.75 379 VAL A N 1
ATOM 3062 C CA . VAL A 1 379 ? -33.514 22.698 14.664 1.00 57.75 379 VAL A CA 1
ATOM 3063 C C . VAL A 1 379 ? -34.560 21.625 14.363 1.00 57.75 379 VAL A C 1
ATOM 3065 O O . VAL A 1 379 ? -34.937 21.404 13.206 1.00 57.75 379 VAL A O 1
ATOM 3068 N N . THR A 1 380 ? -35.087 20.986 15.406 1.00 74.31 380 THR A N 1
ATOM 3069 C CA . THR A 1 380 ? -36.248 20.095 15.273 1.00 74.31 380 THR A CA 1
ATOM 3070 C C . THR A 1 380 ? -37.516 20.942 15.283 1.00 74.31 380 THR A C 1
ATOM 3072 O O . THR A 1 380 ? -37.653 21.846 16.101 1.00 74.31 380 THR A O 1
ATOM 3075 N N . VAL A 1 381 ? -38.452 20.674 14.369 1.00 79.81 381 VAL A N 1
ATOM 3076 C CA . VAL A 1 381 ? -39.732 21.398 14.306 1.00 79.81 381 VAL A CA 1
ATOM 3077 C C . VAL A 1 381 ? -40.884 20.409 14.384 1.00 79.81 381 VAL A C 1
ATOM 3079 O O . VAL A 1 381 ? -41.027 19.566 13.490 1.00 79.81 381 VAL A O 1
ATOM 3082 N N . SER A 1 382 ? -41.707 20.545 15.419 1.00 85.44 382 SER A N 1
ATOM 3083 C CA . SER A 1 382 ? -42.952 19.808 15.623 1.00 85.44 382 SER A CA 1
ATOM 3084 C C . SER A 1 382 ? -44.145 20.665 15.201 1.00 85.44 382 SER A C 1
ATOM 3086 O O . SER A 1 382 ? -44.240 21.833 15.562 1.00 85.44 382 SER A O 1
ATOM 3088 N N . GLU A 1 383 ? -45.069 20.087 14.437 1.00 85.06 383 GLU A N 1
ATOM 3089 C CA . GLU A 1 383 ? -46.275 20.765 13.926 1.00 85.06 383 GLU A CA 1
ATOM 3090 C C . GLU A 1 383 ? -47.568 20.157 14.517 1.00 85.06 383 GLU A C 1
ATOM 3092 O O . GLU A 1 383 ? -48.638 20.223 13.905 1.00 85.06 383 GLU A O 1
ATOM 3097 N N . THR A 1 384 ? -47.458 19.487 15.673 1.00 77.12 384 THR A N 1
ATOM 3098 C CA . THR A 1 384 ? -48.569 18.809 16.366 1.00 77.12 384 THR A CA 1
ATOM 3099 C C . THR A 1 384 ? -49.357 19.763 17.261 1.00 77.12 384 THR A C 1
ATOM 3101 O O . THR A 1 384 ? -48.792 20.673 17.854 1.00 77.12 384 THR A O 1
ATOM 3104 N N . HIS A 1 385 ? -50.654 19.503 17.430 1.00 74.94 385 HIS A N 1
ATOM 3105 C CA . HIS A 1 385 ? -51.473 20.167 18.454 1.00 74.94 385 HIS A CA 1
ATOM 3106 C C . HIS A 1 385 ? -51.575 19.346 19.755 1.00 74.94 385 HIS A C 1
ATOM 3108 O O . HIS A 1 385 ? -52.173 19.791 20.726 1.00 74.94 385 HIS A O 1
ATOM 3114 N N . GLN A 1 386 ? -51.017 18.129 19.787 1.00 76.56 386 GLN A N 1
ATOM 3115 C CA . GLN A 1 386 ? -51.013 17.261 20.969 1.00 76.56 386 GLN A CA 1
ATOM 3116 C C . GLN A 1 386 ? -49.666 17.353 21.690 1.00 76.56 386 GLN A C 1
ATOM 3118 O O . GLN A 1 386 ? -48.677 16.784 21.224 1.00 76.56 386 GLN A O 1
ATOM 3123 N N . LEU A 1 387 ? -49.640 18.040 22.831 1.00 73.31 387 LEU A N 1
ATOM 3124 C CA . LEU A 1 387 ? -48.470 18.135 23.704 1.00 73.31 387 LEU A CA 1
ATOM 3125 C C . LEU A 1 387 ? -48.351 16.836 24.527 1.00 73.31 387 LEU A C 1
ATOM 3127 O O . LEU A 1 387 ? -49.034 16.664 25.529 1.00 73.31 387 LEU A O 1
ATOM 3131 N N . LYS A 1 388 ? -47.544 15.870 24.074 1.00 60.03 388 LYS A N 1
ATOM 3132 C CA . LYS A 1 388 ? -47.345 14.577 24.761 1.00 60.03 388 LYS A CA 1
ATOM 3133 C C . LYS A 1 388 ? -46.197 14.654 25.775 1.00 60.03 388 LYS A C 1
ATOM 3135 O O . LYS A 1 388 ? -45.104 14.254 25.403 1.00 60.03 388 LYS A O 1
ATOM 3140 N N . ASP A 1 389 ? -46.388 15.189 26.985 1.00 61.28 389 ASP A N 1
ATOM 3141 C CA . ASP A 1 389 ? -45.338 15.327 28.034 1.00 61.28 389 ASP A CA 1
ATOM 3142 C C . ASP A 1 389 ? -43.961 15.813 27.513 1.00 61.28 389 ASP A C 1
ATOM 3144 O O . ASP A 1 389 ? -42.905 15.534 28.083 1.00 61.28 389 ASP A O 1
ATOM 3148 N N . HIS A 1 390 ? -43.964 16.524 26.384 1.00 69.56 390 HIS A N 1
ATOM 3149 C CA . HIS A 1 390 ? -42.780 16.808 25.593 1.00 69.56 390 HIS A CA 1
ATOM 3150 C C . HIS A 1 390 ? -42.396 18.265 25.797 1.00 69.56 390 HIS A C 1
ATOM 3152 O O . HIS A 1 390 ? -43.242 19.155 25.674 1.00 69.56 390 HIS A O 1
ATOM 3158 N N . LYS A 1 391 ? -41.129 18.509 26.131 1.00 76.94 391 LYS A N 1
ATOM 3159 C CA . LYS A 1 391 ? -40.640 19.852 26.428 1.00 76.94 391 LYS A CA 1
ATOM 3160 C C . LYS A 1 391 ? -40.127 20.507 25.149 1.00 76.94 391 LYS A C 1
ATOM 3162 O O . LYS A 1 391 ? -39.238 19.971 24.504 1.00 76.94 391 LYS A O 1
ATOM 3167 N N . TYR A 1 392 ? -40.686 21.667 24.825 1.00 84.00 392 TYR A N 1
ATOM 3168 C CA . TYR A 1 392 ? -40.245 22.510 23.716 1.00 84.00 392 TYR A CA 1
ATOM 3169 C C . TYR A 1 392 ? -39.351 23.637 24.232 1.00 84.00 392 TYR A C 1
ATOM 3171 O O . TYR A 1 392 ? -39.565 24.140 25.336 1.00 84.00 392 TYR A O 1
ATOM 3179 N N . ASP A 1 393 ? -38.383 24.060 23.422 1.00 78.06 393 ASP A N 1
ATOM 3180 C CA . ASP A 1 393 ? -37.497 25.185 23.741 1.00 78.06 393 ASP A CA 1
ATOM 3181 C C . ASP A 1 393 ? -38.065 26.526 23.254 1.00 78.06 393 ASP A C 1
ATOM 3183 O O . ASP A 1 393 ? -37.721 27.585 23.780 1.00 78.06 393 ASP A O 1
ATOM 3187 N N . LEU A 1 394 ? -38.950 26.491 22.251 1.00 83.62 394 LEU A N 1
ATOM 3188 C CA . LEU A 1 394 ? -39.662 27.658 21.732 1.00 83.62 394 LEU A CA 1
ATOM 3189 C C . LEU A 1 394 ? -41.000 27.252 21.100 1.00 83.62 394 LEU A C 1
ATOM 3191 O O . LEU A 1 394 ? -41.063 26.307 20.314 1.00 83.62 394 LEU A O 1
ATOM 3195 N N . ALA A 1 395 ? -42.054 28.019 21.365 1.00 88.31 395 ALA A N 1
ATOM 3196 C CA . ALA A 1 395 ? -43.315 27.938 20.639 1.00 88.31 395 ALA A CA 1
ATOM 3197 C C . ALA A 1 395 ? -43.454 29.124 19.673 1.00 88.31 395 ALA A C 1
ATOM 3199 O O . ALA A 1 395 ? -43.374 30.292 20.063 1.00 88.31 395 ALA A O 1
ATOM 3200 N N . VAL A 1 396 ? -43.687 28.826 18.398 1.00 89.50 396 VAL A N 1
ATOM 3201 C CA . VAL A 1 396 ? -43.923 29.804 17.335 1.00 89.50 396 VAL A CA 1
ATOM 3202 C C . VAL A 1 396 ? -45.345 29.654 16.823 1.00 89.50 396 VAL A C 1
ATOM 3204 O O . VAL A 1 396 ? -45.745 28.575 16.398 1.00 89.50 396 VAL A O 1
ATOM 3207 N N . LEU A 1 397 ? -46.091 30.752 16.811 1.00 88.81 397 LEU A N 1
ATOM 3208 C CA . LEU A 1 397 ? -47.446 30.813 16.278 1.00 88.81 397 LEU A CA 1
ATOM 3209 C C . LEU A 1 397 ? -47.479 31.701 15.042 1.00 88.81 397 LEU A C 1
ATOM 3211 O O . LEU A 1 397 ? -47.008 32.836 15.083 1.00 88.81 397 LEU A O 1
ATOM 3215 N N . VAL A 1 398 ? -48.081 31.207 13.965 1.00 88.06 398 VAL A N 1
ATOM 3216 C CA . VAL A 1 398 ? -48.406 32.002 12.778 1.00 88.06 398 VAL A CA 1
ATOM 3217 C C . VAL A 1 398 ? -49.918 32.149 12.676 1.00 88.06 398 VAL A C 1
ATOM 3219 O O . VAL A 1 398 ? -50.627 31.160 12.505 1.00 88.06 398 VAL A O 1
ATOM 3222 N N . GLN A 1 399 ? -50.412 33.377 12.758 1.00 85.69 399 GLN A N 1
ATOM 3223 C CA . GLN A 1 399 ? -51.840 33.669 12.785 1.00 85.69 399 GLN A CA 1
ATOM 3224 C C . GLN A 1 399 ? -52.231 34.598 11.634 1.00 85.69 399 GLN A C 1
ATOM 3226 O O . GLN A 1 399 ? -51.606 35.646 11.455 1.00 85.69 399 GLN A O 1
ATOM 3231 N N . ALA A 1 400 ? -53.268 34.246 10.867 1.00 79.56 400 ALA A N 1
ATOM 3232 C CA . ALA A 1 400 ? -53.895 35.171 9.929 1.00 79.56 400 ALA A CA 1
ATOM 3233 C C . ALA A 1 400 ? -55.105 35.863 10.580 1.00 79.56 400 ALA A C 1
ATOM 3235 O O . ALA A 1 400 ? -54.963 36.494 11.629 1.00 79.56 400 ALA A O 1
ATOM 3236 N N . TRP A 1 401 ? -56.274 35.822 9.943 1.00 73.94 401 TRP A N 1
ATOM 3237 C CA . TRP A 1 401 ? -57.462 36.557 10.394 1.00 73.94 401 TRP A CA 1
ATOM 3238 C C . TRP A 1 401 ? -58.370 35.744 11.315 1.00 73.94 401 TRP A C 1
ATOM 3240 O O . TRP A 1 401 ? -59.422 36.240 11.710 1.00 73.94 401 TRP A O 1
ATOM 3250 N N . TRP A 1 402 ? -57.985 34.515 11.657 1.00 72.62 402 TRP A N 1
ATOM 3251 C CA . TRP A 1 402 ? -58.757 33.643 12.529 1.00 72.62 402 TRP A CA 1
ATOM 3252 C C . TRP A 1 402 ? -57.961 33.258 13.780 1.00 72.62 402 TRP A C 1
ATOM 3254 O O . TRP A 1 402 ? -56.746 33.055 13.732 1.00 72.62 402 TRP A O 1
ATOM 3264 N N . TRP A 1 403 ? -58.651 33.177 14.916 1.00 73.06 403 TRP A N 1
ATOM 3265 C CA . TRP A 1 403 ? -58.140 32.589 16.153 1.00 73.06 403 TRP A CA 1
ATOM 3266 C C . TRP A 1 403 ? -58.961 31.333 16.460 1.00 73.06 403 TRP A C 1
ATOM 3268 O O . TRP A 1 403 ? -60.189 31.392 16.471 1.00 73.06 403 TRP A O 1
ATOM 3278 N N . ASP A 1 404 ? -58.283 30.203 16.659 1.00 68.19 404 ASP A N 1
ATOM 3279 C CA . ASP A 1 404 ? -58.909 28.916 16.981 1.00 68.19 404 ASP A CA 1
ATOM 3280 C C . ASP A 1 404 ? -59.054 28.789 18.500 1.00 68.19 404 ASP A C 1
ATOM 3282 O O . ASP A 1 404 ? -58.031 28.746 19.163 1.00 68.19 404 ASP A O 1
ATOM 3286 N N . GLU A 1 405 ? -60.265 28.667 19.056 1.00 68.75 405 GLU A N 1
ATOM 3287 C CA . GLU A 1 405 ? -60.477 28.313 20.481 1.00 68.75 405 GLU A CA 1
ATOM 3288 C C . GLU A 1 405 ? -60.296 26.800 20.761 1.00 68.75 405 GLU A C 1
ATOM 3290 O O . GLU A 1 405 ? -60.479 26.329 21.883 1.00 68.75 405 GLU A O 1
ATOM 3295 N N . GLY A 1 406 ? -59.961 26.012 19.735 1.00 74.00 406 GLY A N 1
ATOM 3296 C CA . GLY A 1 406 ? -59.757 24.571 19.791 1.00 74.00 406 GLY A CA 1
ATOM 3297 C C . GLY A 1 406 ? -58.316 24.143 20.090 1.00 74.00 406 GLY A C 1
ATOM 3298 O O . GLY A 1 406 ? -57.626 24.667 20.966 1.00 74.00 406 GLY A O 1
ATOM 3299 N N . ASN A 1 407 ? -57.852 23.113 19.377 1.00 78.88 407 ASN A N 1
ATOM 3300 C CA . ASN A 1 407 ? -56.597 22.428 19.702 1.00 78.88 407 ASN A CA 1
ATOM 3301 C C . ASN A 1 407 ? -55.360 23.330 19.542 1.00 78.88 407 ASN A C 1
ATOM 3303 O O . ASN A 1 407 ? -54.369 23.115 20.240 1.00 78.88 407 ASN A O 1
ATOM 3307 N N . CYS A 1 408 ? -55.384 24.317 18.636 1.00 82.12 408 CYS A N 1
ATOM 3308 C CA . CYS A 1 408 ? -54.247 25.215 18.434 1.00 82.12 408 CYS A CA 1
ATOM 3309 C C . CYS A 1 408 ? -54.099 26.222 19.583 1.00 82.12 408 CYS A C 1
ATOM 3311 O O . CYS A 1 408 ? -52.983 26.376 20.083 1.00 82.12 408 CYS A O 1
ATOM 3313 N N . ALA A 1 409 ? -55.187 26.857 20.046 1.00 79.38 409 ALA A N 1
ATOM 3314 C CA . ALA A 1 409 ? -55.132 27.700 21.247 1.00 79.38 409 ALA A CA 1
ATOM 3315 C C . ALA A 1 409 ? -54.727 26.887 22.466 1.00 79.38 409 ALA A C 1
ATOM 3317 O O . ALA A 1 409 ? -53.815 27.294 23.180 1.00 79.38 409 ALA A O 1
ATOM 3318 N N . HIS A 1 410 ? -55.316 25.703 22.661 1.00 82.81 410 HIS A N 1
ATOM 3319 C CA . HIS A 1 410 ? -54.967 24.878 23.812 1.00 82.81 410 HIS A CA 1
ATOM 3320 C C . HIS A 1 410 ? -53.480 24.489 23.816 1.00 82.81 410 HIS A C 1
ATOM 3322 O O . HIS A 1 410 ? -52.831 24.568 24.860 1.00 82.81 410 HIS A O 1
ATOM 3328 N N . ALA A 1 411 ? -52.908 24.134 22.658 1.00 84.62 411 ALA A N 1
ATOM 3329 C CA . ALA A 1 411 ? -51.479 23.848 22.530 1.00 84.62 411 ALA A CA 1
ATOM 3330 C C . ALA A 1 411 ? -50.606 25.095 22.750 1.00 84.62 411 ALA A C 1
ATOM 3332 O O . ALA A 1 411 ? -49.559 25.008 23.389 1.00 84.62 411 ALA A O 1
ATOM 3333 N N . TRP A 1 412 ? -51.024 26.257 22.244 1.00 86.88 412 TRP A N 1
ATOM 3334 C CA . TRP A 1 412 ? -50.307 27.516 22.440 1.00 86.88 412 TRP A CA 1
ATOM 3335 C C . TRP A 1 412 ? -50.310 27.957 23.903 1.00 86.88 412 TRP A C 1
ATOM 3337 O O . TRP A 1 412 ? -49.267 28.335 24.430 1.00 86.88 412 TRP A O 1
ATOM 3347 N N . GLU A 1 413 ? -51.455 27.900 24.576 1.00 84.38 413 GLU A N 1
ATOM 3348 C CA . GLU A 1 413 ? -51.623 28.298 25.975 1.00 84.38 413 GLU A CA 1
ATOM 3349 C C . GLU A 1 413 ? -50.889 27.346 26.919 1.00 84.38 413 GLU A C 1
ATOM 3351 O O . GLU A 1 413 ? -50.116 27.810 27.757 1.00 84.38 413 GLU A O 1
ATOM 3356 N N . SER A 1 414 ? -51.051 26.035 26.717 1.00 84.00 414 SER A N 1
ATOM 3357 C CA . SER A 1 414 ? -50.495 24.993 27.593 1.00 84.00 414 SER A CA 1
ATOM 3358 C C . SER A 1 414 ? -48.995 24.743 27.399 1.00 84.00 414 SER A C 1
ATOM 3360 O O . SER A 1 414 ? -48.388 24.035 28.20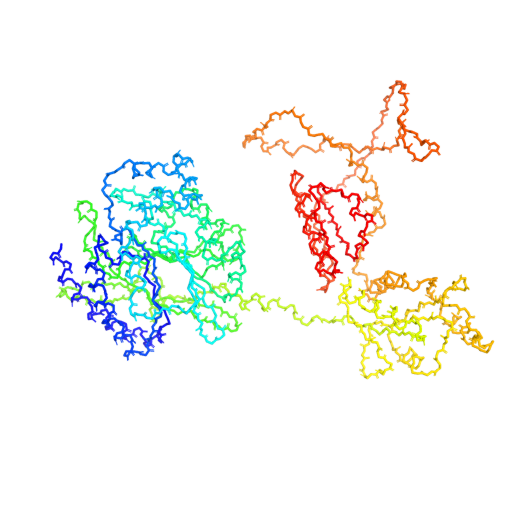0 1.00 84.00 414 SER A O 1
ATOM 3362 N N . CYS A 1 415 ? -48.377 25.283 26.343 1.00 83.81 415 CYS A N 1
ATOM 3363 C CA . CYS A 1 415 ? -46.934 25.178 26.149 1.00 83.81 415 CYS A CA 1
ATOM 3364 C C . CYS A 1 415 ? -46.188 26.125 27.106 1.00 83.81 415 CYS A C 1
ATOM 3366 O O . CYS A 1 415 ? -46.390 27.339 27.063 1.00 83.81 415 CYS A O 1
ATOM 3368 N N . ASP A 1 416 ? -45.300 25.561 27.928 1.00 82.69 416 ASP A N 1
ATOM 3369 C CA . ASP A 1 416 ? -44.484 26.277 28.928 1.00 82.69 416 ASP A CA 1
ATOM 3370 C C . ASP A 1 416 ? -43.185 26.882 28.341 1.00 82.69 416 ASP A C 1
ATOM 3372 O O . ASP A 1 416 ? -42.345 27.433 29.048 1.00 82.69 416 ASP A O 1
ATOM 3376 N N . ALA A 1 417 ? -42.988 26.772 27.022 1.00 82.62 417 ALA A N 1
ATOM 3377 C CA . ALA A 1 417 ? -41.840 27.351 26.327 1.00 82.62 417 ALA A CA 1
ATOM 3378 C C . ALA A 1 417 ? -42.015 28.868 26.101 1.00 82.62 417 ALA A C 1
ATOM 3380 O O . ALA A 1 417 ? -43.149 29.352 26.022 1.00 82.62 417 ALA A O 1
ATOM 3381 N N . PRO A 1 418 ? -40.921 29.633 25.903 1.00 82.88 418 PRO A N 1
ATOM 3382 C CA . PRO A 1 418 ? -40.992 30.992 25.371 1.00 82.88 418 PRO A CA 1
ATOM 3383 C C . PRO A 1 418 ? -41.828 31.056 24.082 1.00 82.88 418 PRO A C 1
ATOM 3385 O O . PRO A 1 418 ? -41.805 30.131 23.269 1.00 82.88 418 PRO A O 1
ATOM 3388 N N . LYS A 1 419 ? -42.564 32.154 23.885 1.00 85.62 419 LYS A N 1
ATOM 3389 C CA . LYS A 1 419 ? -43.581 32.281 22.829 1.00 85.62 419 LYS A CA 1
ATOM 3390 C C . LYS A 1 419 ? -43.243 33.405 21.854 1.00 85.62 419 LYS A C 1
ATOM 3392 O O . LYS A 1 419 ? -42.894 34.506 22.268 1.00 85.62 419 LYS A O 1
ATOM 3397 N N . ALA A 1 420 ? -43.381 33.144 20.555 1.00 86.06 420 ALA A N 1
ATOM 3398 C CA . ALA A 1 420 ? -43.247 34.145 19.498 1.00 86.06 420 ALA A CA 1
ATOM 3399 C C . ALA A 1 420 ? -44.410 34.058 18.505 1.00 86.06 420 ALA A C 1
ATOM 3401 O O . ALA A 1 420 ? -44.546 33.063 17.792 1.00 86.06 420 ALA A O 1
ATOM 3402 N N . ALA A 1 421 ? -45.234 35.104 18.438 1.00 86.75 421 ALA A N 1
ATOM 3403 C CA . ALA A 1 421 ? -46.358 35.163 17.509 1.00 86.75 421 ALA A CA 1
ATOM 3404 C C . ALA A 1 421 ? -46.049 36.047 16.295 1.00 86.75 421 ALA A C 1
ATOM 3406 O O . ALA A 1 421 ? -45.506 37.150 16.419 1.00 86.75 421 ALA A O 1
ATOM 3407 N N . PHE A 1 422 ? -46.428 35.549 15.124 1.00 88.50 422 PHE A N 1
ATOM 3408 C CA . PHE A 1 422 ? -46.358 36.227 13.840 1.00 88.50 422 PHE A CA 1
ATOM 3409 C C . PHE A 1 422 ? -47.776 36.358 13.321 1.00 88.50 422 PHE A C 1
ATOM 3411 O O . PHE A 1 422 ? -48.406 35.360 12.982 1.00 88.50 422 PHE A O 1
ATOM 3418 N N . ILE A 1 423 ? -48.282 37.581 13.308 1.00 86.19 423 ILE A N 1
ATOM 3419 C CA . ILE A 1 423 ? -49.685 37.876 13.055 1.00 86.19 423 ILE A CA 1
ATOM 3420 C C . ILE A 1 423 ? -49.798 38.637 11.741 1.00 86.19 423 ILE A C 1
ATOM 3422 O O . ILE A 1 423 ? -48.929 39.431 11.387 1.00 86.19 423 ILE A O 1
ATOM 3426 N N . ILE A 1 424 ? -50.855 38.389 10.985 1.00 83.62 424 ILE A N 1
ATOM 3427 C CA . ILE A 1 424 ? -51.089 39.123 9.752 1.00 83.62 424 ILE A CA 1
ATOM 3428 C C . ILE A 1 424 ? -51.288 40.620 10.011 1.00 83.62 424 ILE A C 1
ATOM 3430 O O . ILE A 1 424 ? -51.985 41.031 10.940 1.00 83.62 424 ILE A O 1
ATOM 3434 N N . ASP A 1 425 ? -50.659 41.436 9.179 1.00 81.69 425 ASP A N 1
ATOM 3435 C CA . ASP A 1 425 ? -50.792 42.889 9.201 1.00 81.69 425 ASP A CA 1
ATOM 3436 C C . ASP A 1 425 ? -52.205 43.314 8.758 1.00 81.69 425 ASP A C 1
ATOM 3438 O O . ASP A 1 425 ? -52.802 42.682 7.884 1.00 81.69 425 ASP A O 1
ATOM 3442 N N . GLU A 1 426 ? -52.757 44.376 9.352 1.00 75.44 426 GLU A N 1
ATOM 3443 C CA . GLU A 1 426 ? -54.130 44.807 9.056 1.00 75.44 426 GLU A CA 1
ATOM 3444 C C . GLU A 1 426 ? -54.334 45.264 7.604 1.00 75.44 426 GLU A C 1
ATOM 3446 O O . GLU A 1 426 ? -55.432 45.117 7.045 1.00 75.44 426 GLU A O 1
ATOM 3451 N N . ASP A 1 427 ? -53.252 45.745 6.988 1.00 75.38 427 ASP A N 1
ATOM 3452 C CA . ASP A 1 427 ? -53.194 46.206 5.604 1.00 75.38 427 ASP A CA 1
ATOM 3453 C C . ASP A 1 427 ? -52.864 45.072 4.614 1.00 75.38 427 ASP A C 1
ATOM 3455 O O . ASP A 1 427 ? -52.595 45.332 3.438 1.00 75.38 427 ASP A O 1
ATOM 3459 N N . ALA A 1 428 ? -52.804 43.813 5.059 1.00 75.38 428 ALA A N 1
ATOM 3460 C CA . ALA A 1 428 ? -52.496 42.692 4.180 1.00 75.38 428 ALA A CA 1
ATOM 3461 C C . ALA A 1 428 ? -53.640 42.422 3.184 1.00 75.38 428 ALA A C 1
ATOM 3463 O O . ALA A 1 428 ? -54.797 42.232 3.563 1.00 75.38 428 ALA A O 1
ATOM 3464 N N . GLU A 1 429 ? -53.300 42.333 1.896 1.00 70.00 429 GLU A N 1
ATOM 3465 C CA . GLU A 1 429 ? -54.242 41.974 0.820 1.00 70.00 429 GLU A CA 1
ATOM 3466 C C . GLU A 1 429 ? -54.539 40.460 0.761 1.00 70.00 429 GLU A C 1
ATOM 3468 O O . GLU A 1 429 ? -55.450 40.015 0.060 1.00 70.00 429 GLU A O 1
ATOM 3473 N N . TRP A 1 430 ? -53.771 39.659 1.504 1.00 67.56 430 TRP A N 1
ATOM 3474 C CA . TRP A 1 430 ? -53.864 38.203 1.582 1.00 67.56 430 TRP A CA 1
ATOM 3475 C C . TRP A 1 430 ? -54.014 37.767 3.047 1.00 67.56 430 TRP A C 1
ATOM 3477 O O . TRP A 1 430 ? -53.310 38.348 3.860 1.00 67.56 430 TRP A O 1
ATOM 3487 N N . PRO A 1 431 ? -54.812 36.730 3.383 1.00 62.69 431 PRO A N 1
ATOM 3488 C CA . PRO A 1 431 ? -55.761 36.083 2.489 1.00 62.69 431 PRO A CA 1
ATOM 3489 C C . PRO A 1 431 ? -56.896 37.073 2.170 1.00 62.69 431 PRO A C 1
ATOM 3491 O O . PRO A 1 431 ? -57.141 37.992 2.957 1.00 62.69 431 PRO A O 1
ATOM 3494 N N . PRO A 1 432 ? -57.575 36.937 1.015 1.00 62.75 432 PRO A N 1
ATOM 3495 C CA . PRO A 1 432 ? -58.691 37.816 0.684 1.00 62.75 432 PRO A CA 1
ATOM 3496 C C . PRO A 1 432 ? -59.678 37.795 1.850 1.00 62.75 432 PRO A C 1
ATOM 3498 O O . PRO A 1 432 ? -60.010 36.699 2.304 1.00 62.75 432 PRO A O 1
ATOM 3501 N N . ARG A 1 433 ? -60.134 38.965 2.329 1.00 61.12 433 ARG A N 1
ATOM 3502 C CA . ARG A 1 433 ? -61.126 39.090 3.416 1.00 61.12 433 ARG A CA 1
ATOM 3503 C C . ARG A 1 433 ? -62.445 38.415 3.003 1.00 61.12 433 ARG A C 1
ATOM 3505 O O . ARG A 1 433 ? -63.402 39.068 2.598 1.00 61.12 433 ARG A O 1
ATOM 3512 N N . LYS A 1 434 ? -62.496 37.086 3.036 1.00 54.31 434 LYS A N 1
ATOM 3513 C CA . LYS A 1 434 ? -63.696 36.284 2.827 1.00 54.31 434 LYS A CA 1
ATOM 3514 C C . LYS A 1 434 ? -64.492 36.377 4.110 1.00 54.31 434 LYS A C 1
ATOM 3516 O O . LYS A 1 434 ? -64.094 35.713 5.049 1.00 54.31 434 LYS A O 1
ATOM 3521 N N . LEU A 1 435 ? -65.553 37.194 4.127 1.00 48.19 435 LEU A N 1
ATOM 3522 C CA . LEU A 1 435 ? -66.691 37.137 5.065 1.00 48.19 435 LEU A CA 1
ATOM 3523 C C . LEU A 1 435 ? -66.372 36.429 6.397 1.00 48.19 435 LEU A C 1
ATOM 3525 O O . LEU A 1 435 ? -66.999 35.434 6.747 1.00 48.19 435 LEU A O 1
ATOM 3529 N N . VAL A 1 436 ? -65.360 36.918 7.116 1.00 50.97 436 VAL A N 1
ATOM 3530 C CA . VAL A 1 436 ? -65.088 36.474 8.476 1.00 50.97 436 VAL A CA 1
ATOM 3531 C C . VAL A 1 436 ? -66.110 37.240 9.295 1.00 50.97 436 VAL A C 1
ATOM 3533 O O . VAL A 1 436 ? -66.084 38.472 9.322 1.00 50.97 436 VAL A O 1
ATOM 3536 N N . GLU A 1 437 ? -67.101 36.517 9.813 1.00 52.94 437 GLU A N 1
ATOM 3537 C CA . GLU A 1 437 ? -68.199 37.064 10.604 1.00 52.94 437 GLU A CA 1
ATOM 3538 C C . GLU A 1 437 ? -67.632 38.049 11.634 1.00 52.94 437 GLU A C 1
ATOM 3540 O O . GLU A 1 437 ? -66.669 37.728 12.328 1.00 52.94 437 GLU A O 1
ATOM 3545 N N . PHE A 1 438 ? -68.215 39.251 11.725 1.00 49.69 438 PHE A N 1
ATOM 3546 C CA . PHE A 1 438 ? -67.782 40.363 12.593 1.00 49.69 438 PHE A CA 1
ATOM 3547 C C . PHE A 1 438 ? -67.493 39.960 14.059 1.00 49.69 438 PHE A C 1
ATOM 3549 O O . PHE A 1 438 ? -66.850 40.710 14.788 1.00 49.69 438 PHE A O 1
ATOM 3556 N N . HIS A 1 439 ? -67.939 38.777 14.492 1.00 49.69 439 HIS A N 1
ATOM 3557 C CA . HIS A 1 439 ? -67.652 38.188 15.795 1.00 49.69 439 HIS A CA 1
ATOM 3558 C C . HIS A 1 439 ? -66.204 37.694 15.980 1.00 49.69 439 HIS A C 1
ATOM 3560 O O . HIS A 1 439 ? -65.717 37.727 17.107 1.00 49.69 439 HIS A O 1
ATOM 3566 N N . ALA A 1 440 ? -65.481 37.313 14.921 1.00 54.34 440 ALA A N 1
ATOM 3567 C CA . ALA A 1 440 ? -64.081 36.876 15.028 1.00 54.34 440 ALA A CA 1
ATOM 3568 C C . ALA A 1 440 ? -63.071 38.042 15.079 1.00 54.34 440 ALA A C 1
ATOM 3570 O O . ALA A 1 440 ? -61.938 37.847 15.509 1.00 54.34 440 ALA A O 1
ATOM 3571 N N . ASP A 1 441 ? -63.476 39.266 14.717 1.00 61.56 441 ASP A N 1
ATOM 3572 C CA . ASP A 1 441 ? -62.595 40.445 14.763 1.00 61.56 441 ASP A CA 1
ATOM 3573 C C . ASP A 1 441 ? -62.286 40.855 16.218 1.00 61.56 441 ASP A C 1
ATOM 3575 O O . ASP A 1 441 ? -61.157 41.210 16.543 1.00 61.56 441 ASP A O 1
ATOM 3579 N N . ASN A 1 442 ? -63.251 40.713 17.138 1.00 64.62 442 ASN A N 1
ATOM 3580 C CA . ASN A 1 442 ? -63.025 41.013 18.556 1.00 64.62 442 ASN A CA 1
ATOM 3581 C C . ASN A 1 442 ? -62.062 40.019 19.218 1.00 64.62 442 ASN A C 1
ATOM 3583 O O . ASN A 1 442 ? -61.102 40.457 19.841 1.00 64.62 442 ASN A O 1
ATOM 3587 N N . ALA A 1 443 ? -62.251 38.707 19.030 1.00 64.81 443 ALA A N 1
ATOM 3588 C CA . ALA A 1 443 ? -61.364 37.689 19.603 1.00 64.81 443 ALA A CA 1
ATOM 3589 C C . ALA A 1 443 ? -59.931 37.791 19.049 1.00 64.81 443 ALA A C 1
ATOM 3591 O O . ALA A 1 443 ? -58.956 37.671 19.789 1.00 64.81 443 ALA A O 1
ATOM 3592 N N . VAL A 1 444 ? -59.784 38.092 17.754 1.00 66.94 444 VAL A N 1
ATOM 3593 C CA . VAL A 1 444 ? -58.472 38.322 17.131 1.00 66.94 444 VAL A CA 1
ATOM 3594 C C . VAL A 1 444 ? -57.822 39.597 17.664 1.00 66.94 444 VAL A C 1
ATOM 3596 O O . VAL A 1 444 ? -56.623 39.587 17.936 1.00 66.94 444 VAL A O 1
ATOM 3599 N N . ARG A 1 445 ? -58.576 40.687 17.857 1.00 69.88 445 ARG A N 1
ATOM 3600 C CA . ARG A 1 445 ? -58.059 41.933 18.451 1.00 69.88 445 ARG A CA 1
ATOM 3601 C C . ARG A 1 445 ? -57.697 41.775 19.927 1.00 69.88 445 ARG A C 1
ATOM 3603 O O . ARG A 1 445 ? -56.665 42.302 20.343 1.00 69.88 445 ARG A O 1
ATOM 3610 N N . GLU A 1 446 ? -58.491 41.043 20.702 1.00 71.06 446 GLU A N 1
ATOM 3611 C CA . GLU A 1 446 ? -58.202 40.718 22.105 1.00 71.06 446 GLU A CA 1
ATOM 3612 C C . GLU A 1 446 ? -56.942 39.859 22.212 1.00 71.06 446 GLU A C 1
ATOM 3614 O O . GLU A 1 446 ? -56.022 40.208 22.953 1.00 71.06 446 GLU A O 1
ATOM 3619 N N . PHE A 1 447 ? -56.833 38.811 21.391 1.00 73.62 447 PHE A N 1
ATOM 3620 C CA . PHE A 1 447 ? -55.635 37.981 21.332 1.00 73.62 447 PHE A CA 1
ATOM 3621 C C . PHE A 1 447 ? -54.401 38.781 20.889 1.00 73.62 447 PHE A C 1
ATOM 3623 O O . PHE A 1 447 ? -53.369 38.731 21.557 1.00 73.62 447 PHE A O 1
ATOM 3630 N N . ARG A 1 448 ? -54.503 39.600 19.832 1.00 73.56 448 ARG A N 1
ATOM 3631 C CA . ARG A 1 448 ? -53.436 40.532 19.415 1.00 73.56 448 ARG A CA 1
ATOM 3632 C C . ARG A 1 448 ? -52.998 41.455 20.548 1.00 73.56 448 ARG A C 1
ATOM 3634 O O . ARG A 1 448 ? -51.804 41.651 20.740 1.00 73.56 448 ARG A O 1
ATOM 3641 N N . SER A 1 449 ? -53.948 41.989 21.311 1.00 70.38 449 SER A N 1
ATOM 3642 C CA . SER A 1 449 ? -53.661 42.876 22.445 1.00 70.38 449 SER A CA 1
ATOM 3643 C C . SER A 1 449 ? -53.021 42.132 23.622 1.00 70.38 449 SER A C 1
ATOM 3645 O O . SER A 1 449 ? -52.295 42.737 24.407 1.00 70.38 449 SER A O 1
ATOM 3647 N N . SER A 1 450 ? -53.259 40.821 23.731 1.00 70.06 450 SER A N 1
ATOM 3648 C CA . SER A 1 450 ? -52.680 39.957 24.765 1.00 70.06 450 SER A CA 1
ATOM 3649 C C . SER A 1 450 ? -51.217 39.569 24.515 1.00 70.06 450 SER A C 1
ATOM 3651 O O . SER A 1 450 ? -50.571 39.063 25.431 1.00 70.06 450 SER A O 1
ATOM 3653 N N . ILE A 1 451 ? -50.668 39.833 23.317 1.00 69.81 451 ILE A N 1
ATOM 3654 C CA . ILE A 1 451 ? -49.275 39.523 22.951 1.00 69.81 451 ILE A CA 1
ATOM 3655 C C . ILE A 1 451 ? -48.483 40.823 22.719 1.00 69.81 451 ILE A C 1
ATOM 3657 O O . ILE A 1 451 ? -48.482 41.354 21.607 1.00 69.81 451 ILE A O 1
ATOM 3661 N N . PRO A 1 452 ? -47.736 41.317 23.724 1.00 57.56 452 PRO A N 1
ATOM 3662 C CA . PRO A 1 452 ? -47.043 42.608 23.651 1.00 57.56 452 PRO A CA 1
ATOM 3663 C C . PRO A 1 452 ? -45.954 42.700 22.567 1.00 57.56 452 PRO A C 1
ATOM 3665 O O . PRO A 1 452 ? -45.602 43.797 22.145 1.00 57.56 452 PRO A O 1
ATOM 3668 N N . GLU A 1 453 ? -45.410 41.563 22.113 1.00 65.69 453 GLU A N 1
ATOM 3669 C CA . GLU A 1 453 ? -44.277 41.486 21.172 1.00 65.69 453 GLU A CA 1
ATOM 3670 C C . GLU A 1 453 ? -44.621 40.780 19.843 1.00 65.69 453 GLU A C 1
ATOM 3672 O O . GLU A 1 453 ? -43.751 40.184 19.195 1.00 65.69 453 GLU A O 1
ATOM 3677 N N . ALA A 1 454 ? -45.889 40.813 19.421 1.00 71.94 454 ALA A N 1
ATOM 3678 C CA . ALA A 1 454 ? -46.299 40.218 18.151 1.00 71.94 454 ALA A CA 1
ATOM 3679 C C . ALA A 1 454 ? -45.586 40.878 16.954 1.00 71.94 454 ALA A C 1
ATOM 3681 O O . ALA A 1 454 ? -45.453 42.101 16.872 1.00 71.94 454 ALA A O 1
ATOM 3682 N N . ARG A 1 455 ? -45.123 40.064 15.999 1.00 84.38 455 ARG A N 1
ATOM 3683 C CA . ARG A 1 455 ? -44.508 40.539 14.747 1.00 84.38 455 ARG A CA 1
ATOM 3684 C C . ARG A 1 455 ? -45.506 40.445 13.605 1.00 84.38 455 ARG A C 1
ATOM 3686 O O . ARG A 1 455 ? -46.186 39.435 13.484 1.00 84.38 455 ARG A O 1
ATOM 3693 N N . PHE A 1 456 ? -45.544 41.450 12.737 1.00 85.00 456 PHE A N 1
ATOM 3694 C CA . PHE A 1 456 ? -46.530 41.502 11.658 1.00 85.00 456 PHE A CA 1
ATOM 3695 C C . PHE A 1 456 ? -45.977 41.031 10.310 1.00 85.00 456 PHE A C 1
ATOM 3697 O O . PHE A 1 456 ? -44.810 41.278 9.991 1.00 85.00 456 PHE A O 1
ATOM 3704 N N . PHE A 1 457 ? -46.808 40.366 9.504 1.00 84.56 457 PHE A N 1
ATOM 3705 C CA . PHE A 1 457 ? -46.472 39.981 8.130 1.00 84.56 457 PHE A CA 1
ATOM 3706 C C . PHE A 1 457 ? -47.606 40.313 7.150 1.00 84.56 457 PHE A C 1
ATOM 3708 O O . PHE A 1 457 ? -48.777 40.102 7.442 1.00 84.56 457 PHE A O 1
ATOM 3715 N N . LYS A 1 458 ? -47.252 40.808 5.956 1.00 80.81 458 LYS A N 1
ATOM 3716 C CA . LYS A 1 458 ? -48.212 41.135 4.878 1.00 80.81 458 LYS A CA 1
ATOM 3717 C C . LYS A 1 458 ? -48.390 40.015 3.853 1.00 80.81 458 LYS A C 1
ATOM 3719 O O . LYS A 1 458 ? -49.416 39.936 3.191 1.00 80.81 458 LYS A O 1
ATOM 3724 N N . ASN A 1 459 ? -47.376 39.163 3.699 1.00 81.25 459 ASN A N 1
ATOM 3725 C CA . ASN A 1 459 ? -47.365 38.066 2.736 1.00 81.25 459 ASN A CA 1
ATOM 3726 C C . ASN A 1 459 ? -46.712 36.824 3.371 1.00 81.25 459 ASN A C 1
ATOM 3728 O O . ASN A 1 459 ? -45.590 36.934 3.876 1.00 81.25 459 ASN A O 1
ATOM 3732 N N . PRO A 1 460 ? -47.355 35.643 3.326 1.00 80.75 460 PRO A N 1
ATOM 3733 C CA . PRO A 1 460 ? -46.795 34.400 3.853 1.00 80.75 460 PRO A CA 1
ATOM 3734 C C . PRO A 1 460 ? -45.448 34.002 3.267 1.00 80.75 460 PRO A C 1
ATOM 3736 O O . PRO A 1 460 ? -44.675 33.324 3.936 1.00 80.75 460 PRO A O 1
ATOM 3739 N N . ALA A 1 461 ? -45.139 34.425 2.039 1.00 73.50 461 ALA A N 1
ATOM 3740 C CA . ALA A 1 461 ? -43.852 34.152 1.408 1.00 73.50 461 ALA A CA 1
ATOM 3741 C C . ALA A 1 461 ? -42.667 34.736 2.199 1.00 73.50 461 ALA A C 1
ATOM 3743 O O . ALA A 1 461 ? -41.551 34.243 2.070 1.00 73.50 461 ALA A O 1
ATOM 3744 N N . HIS A 1 462 ? -42.900 35.753 3.037 1.00 75.69 462 HIS A N 1
ATOM 3745 C CA . HIS A 1 462 ? -41.869 36.378 3.870 1.00 75.69 462 HIS A CA 1
ATOM 3746 C C . HIS A 1 462 ? -41.710 35.702 5.240 1.00 75.69 462 HIS A C 1
ATOM 3748 O O . HIS A 1 462 ? -40.745 35.977 5.953 1.00 75.69 462 HIS A O 1
ATOM 3754 N N . LEU A 1 463 ? -42.637 34.816 5.626 1.00 76.31 463 LEU A N 1
ATOM 3755 C CA . LEU A 1 463 ? -42.612 34.147 6.926 1.00 76.31 463 LEU A CA 1
ATOM 3756 C C . LEU A 1 463 ? -41.328 33.347 7.185 1.00 76.31 463 LEU A C 1
ATOM 3758 O O . LEU A 1 463 ? -40.839 33.440 8.306 1.00 76.31 463 LEU A O 1
ATOM 3762 N N . PRO A 1 464 ? -40.739 32.606 6.223 1.00 69.25 464 PRO A N 1
ATOM 3763 C CA . PRO A 1 464 ? -39.510 31.855 6.483 1.00 69.25 464 PRO A CA 1
ATOM 3764 C C . PRO A 1 464 ? -38.371 32.746 6.987 1.00 69.25 464 PRO A C 1
ATOM 3766 O O . PRO A 1 464 ? -37.776 32.457 8.021 1.00 69.25 464 PRO A O 1
ATOM 3769 N N . GLU A 1 465 ? -38.132 33.875 6.317 1.00 59.28 465 GLU A N 1
ATOM 3770 C CA . GLU A 1 465 ? -37.079 34.824 6.688 1.00 59.28 465 GLU A CA 1
ATOM 3771 C C . GLU A 1 465 ? -37.414 35.571 7.988 1.00 59.28 465 GLU A C 1
ATOM 3773 O O . GLU A 1 465 ? -36.574 35.690 8.885 1.00 59.28 465 GLU A O 1
ATOM 3778 N N . LEU A 1 466 ? -38.661 36.037 8.121 1.00 68.75 466 LEU A N 1
ATOM 3779 C CA . LEU A 1 466 ? -39.130 36.782 9.289 1.00 68.75 466 LEU A CA 1
ATOM 3780 C C . LEU A 1 466 ? -39.060 35.930 10.566 1.00 68.75 466 LEU A C 1
ATOM 3782 O O . LEU A 1 466 ? -38.549 36.386 11.594 1.00 68.75 466 LEU A O 1
ATOM 3786 N N . ILE A 1 467 ? -39.547 34.689 10.489 1.00 73.06 467 ILE A N 1
ATOM 3787 C CA . ILE A 1 467 ? -39.527 33.721 11.589 1.00 73.06 467 ILE A CA 1
ATOM 3788 C C . ILE A 1 467 ? -38.098 33.261 11.847 1.00 73.06 467 ILE A C 1
ATOM 3790 O O . ILE A 1 467 ? -37.674 33.273 12.998 1.00 73.06 467 ILE A O 1
ATOM 3794 N N . GLY A 1 468 ? -37.318 32.948 10.810 1.00 56.66 468 GLY A N 1
ATOM 3795 C CA . GLY A 1 468 ? -35.916 32.550 10.951 1.00 56.66 468 GLY A CA 1
ATOM 3796 C C . GLY A 1 468 ? -35.092 33.583 11.724 1.00 56.66 468 GLY A C 1
ATOM 3797 O O . GLY A 1 468 ? -34.424 33.241 12.702 1.00 56.66 468 GLY A O 1
ATOM 3798 N N . LYS A 1 469 ? -35.209 34.871 11.373 1.00 57.38 469 LYS A N 1
ATOM 3799 C CA . LYS A 1 469 ? -34.511 35.978 12.056 1.00 57.38 469 LYS A CA 1
ATOM 3800 C C . LYS A 1 469 ? -34.910 36.106 13.527 1.00 57.38 469 LYS A C 1
ATOM 3802 O O . LYS A 1 469 ? -34.079 36.366 14.396 1.00 57.38 469 LYS A O 1
ATOM 3807 N N . ALA A 1 470 ? -36.193 35.944 13.803 1.00 64.38 470 ALA A N 1
ATOM 3808 C CA . ALA A 1 470 ? -36.761 36.052 15.134 1.00 64.38 470 ALA A CA 1
ATOM 3809 C C . ALA A 1 470 ? -36.405 34.871 16.044 1.00 64.38 470 ALA A C 1
ATOM 3811 O O . ALA A 1 470 ? -35.995 35.094 17.181 1.00 64.38 470 ALA A O 1
ATOM 3812 N N . VAL A 1 471 ? -36.528 33.642 15.536 1.00 61.91 471 VAL A N 1
ATOM 3813 C CA . VAL A 1 471 ? -36.108 32.411 16.216 1.00 61.91 471 VAL A CA 1
ATOM 3814 C C . VAL A 1 471 ? -34.624 32.499 16.542 1.00 61.91 471 VAL A C 1
ATOM 3816 O O . VAL A 1 471 ? -34.247 32.290 17.686 1.00 61.91 471 VAL A O 1
ATOM 3819 N N . THR A 1 472 ? -33.803 32.942 15.587 1.00 54.88 472 THR A N 1
ATOM 3820 C CA . THR A 1 472 ? -32.370 33.183 15.809 1.00 54.88 472 THR A CA 1
ATOM 3821 C C . THR A 1 472 ? -32.148 34.149 16.976 1.00 54.88 472 THR A C 1
ATOM 3823 O O . THR A 1 472 ? -31.409 33.835 17.905 1.00 54.88 472 THR A O 1
ATOM 3826 N N . LYS A 1 473 ? -32.838 35.300 16.997 1.00 58.91 473 LYS A N 1
ATOM 3827 C CA . LYS A 1 473 ? -32.734 36.280 18.096 1.00 58.91 473 LYS A CA 1
ATOM 3828 C C . LYS A 1 473 ? -33.164 35.703 19.455 1.00 58.91 473 LYS A C 1
ATOM 3830 O O . LYS A 1 473 ? -32.559 36.039 20.469 1.00 58.91 473 LYS A O 1
ATOM 3835 N N . LEU A 1 474 ? -34.192 34.859 19.488 1.00 63.50 474 LEU A N 1
ATOM 3836 C CA . LEU A 1 474 ? -34.684 34.234 20.721 1.00 63.50 474 LEU A CA 1
ATOM 3837 C C . LEU A 1 474 ? -33.751 33.127 21.217 1.00 63.50 474 LEU A C 1
ATOM 3839 O O . LEU A 1 474 ? -33.451 33.094 22.405 1.00 63.50 474 LEU A O 1
ATOM 3843 N N . MET A 1 475 ? -33.211 32.305 20.315 1.00 53.97 475 MET A N 1
ATOM 3844 C CA . MET A 1 475 ? -32.143 31.350 20.625 1.00 53.97 475 MET A CA 1
ATOM 3845 C C . MET A 1 475 ? -30.919 32.066 21.215 1.00 53.97 475 MET A C 1
ATOM 3847 O O . MET A 1 475 ? -30.341 31.587 22.189 1.00 53.97 475 MET A O 1
ATOM 3851 N N . HIS A 1 476 ? -30.566 33.246 20.688 1.00 52.38 476 HIS A N 1
ATOM 3852 C CA . HIS A 1 476 ? -29.507 34.092 21.249 1.00 52.38 476 HIS A CA 1
ATOM 3853 C C . HIS A 1 476 ? -29.823 34.573 22.671 1.00 52.38 476 HIS A C 1
ATOM 3855 O O . HIS A 1 476 ? -28.965 34.473 23.541 1.00 52.38 476 HIS A O 1
ATOM 3861 N N . ALA A 1 477 ? -31.043 35.053 22.929 1.00 54.97 477 ALA A N 1
ATOM 3862 C CA . ALA A 1 477 ? -31.443 35.530 24.255 1.00 54.97 477 ALA A CA 1
ATOM 3863 C C . ALA A 1 477 ? -31.540 34.398 25.297 1.00 54.97 477 ALA A C 1
ATOM 3865 O O . ALA A 1 477 ? -31.184 34.595 26.456 1.00 54.97 477 ALA A O 1
ATOM 3866 N N . HIS A 1 478 ? -31.989 33.207 24.887 1.00 51.00 478 HIS A N 1
ATOM 3867 C CA . HIS A 1 478 ? -32.135 32.034 25.757 1.00 51.00 478 HIS A CA 1
ATOM 3868 C C . HIS A 1 478 ? -30.786 31.412 26.159 1.00 51.00 478 HIS A C 1
ATOM 3870 O O . HIS A 1 478 ? -30.693 30.744 27.184 1.00 51.00 478 HIS A O 1
ATOM 3876 N N . SER A 1 479 ? -29.730 31.654 25.376 1.00 45.56 479 SER A N 1
ATOM 3877 C CA . SER A 1 479 ? -28.392 31.090 25.604 1.00 45.56 479 SER A CA 1
ATOM 3878 C C . SER A 1 479 ? -27.546 31.867 26.634 1.00 45.56 479 SER A C 1
ATOM 3880 O O . SER A 1 479 ? -26.448 31.420 26.963 1.00 45.56 479 SER A O 1
ATOM 3882 N N . GLY A 1 480 ? -28.042 32.997 27.167 1.00 38.47 480 GLY A N 1
ATOM 3883 C CA . GLY A 1 480 ? -27.316 33.866 28.109 1.00 38.47 480 GLY A CA 1
ATOM 3884 C C . GLY A 1 480 ? -26.094 34.564 27.489 1.00 38.47 480 GLY A C 1
ATOM 3885 O O . GLY A 1 480 ? -25.744 34.284 26.347 1.00 38.47 480 GLY A O 1
ATOM 3886 N N . ASP A 1 481 ? -25.453 35.482 28.232 1.00 35.38 481 ASP A N 1
ATOM 3887 C CA . ASP A 1 481 ? -24.258 36.273 27.846 1.00 35.38 481 ASP A CA 1
ATOM 3888 C C . ASP A 1 481 ? -22.997 35.409 27.602 1.00 35.38 481 ASP A C 1
ATOM 3890 O O . ASP A 1 481 ? -21.949 35.545 28.235 1.00 35.38 481 ASP A O 1
ATOM 3894 N N . LEU A 1 482 ? -23.082 34.507 26.635 1.00 31.67 482 LEU A N 1
ATOM 3895 C CA . LEU A 1 482 ? -21.968 33.867 25.957 1.00 31.67 482 LEU A CA 1
ATOM 3896 C C . LEU A 1 482 ? -21.840 34.486 24.561 1.00 31.67 482 LEU A C 1
ATOM 3898 O O . LEU A 1 482 ? -21.925 33.782 23.570 1.00 31.67 482 LEU A O 1
ATOM 3902 N N . ASP A 1 483 ? -21.671 35.813 24.509 1.00 32.72 483 ASP A N 1
ATOM 3903 C CA . ASP A 1 483 ? -21.107 36.632 23.413 1.00 32.72 483 ASP A CA 1
ATOM 3904 C C . ASP A 1 483 ? -21.267 36.043 21.987 1.00 32.72 483 ASP A C 1
ATOM 3906 O O . ASP A 1 483 ? -20.306 35.708 21.288 1.00 32.72 483 ASP A O 1
ATOM 3910 N N . ILE A 1 484 ? -22.520 35.870 21.551 1.00 31.73 484 ILE A N 1
ATOM 3911 C CA . ILE A 1 484 ? -22.862 35.288 20.247 1.00 31.73 484 ILE A CA 1
ATOM 3912 C C . ILE A 1 484 ? -23.224 36.408 19.255 1.00 31.73 484 ILE A C 1
ATOM 3914 O O . ILE A 1 484 ? -24.393 36.640 18.951 1.00 31.73 484 ILE A O 1
ATOM 3918 N N . GLY A 1 485 ? -22.226 37.117 18.724 1.00 32.88 485 GLY A N 1
ATOM 3919 C CA . GLY A 1 485 ? -22.417 38.090 17.640 1.00 32.88 485 GLY A CA 1
ATOM 3920 C C . GLY A 1 485 ? -21.320 39.150 17.559 1.00 32.88 485 GLY A C 1
ATOM 3921 O O . GLY A 1 485 ? -20.625 39.402 18.533 1.00 32.88 485 GLY A O 1
ATOM 3922 N N . LEU A 1 486 ? -21.172 39.779 16.386 1.00 31.70 486 LEU A N 1
ATOM 3923 C CA . LEU A 1 486 ? -20.323 40.967 16.244 1.00 31.70 486 LEU A CA 1
ATOM 3924 C C . LEU A 1 486 ? -21.003 42.154 16.931 1.00 31.70 486 LEU A C 1
ATOM 3926 O O . LEU A 1 486 ? -22.174 42.438 16.659 1.00 31.70 486 LEU A O 1
ATOM 3930 N N . ARG A 1 487 ? -20.261 42.864 17.777 1.00 33.06 487 ARG A N 1
ATOM 3931 C CA . ARG A 1 487 ? -20.691 44.114 18.413 1.00 33.06 487 ARG A CA 1
ATOM 3932 C C . ARG A 1 487 ? -20.867 45.205 17.356 1.00 33.06 487 ARG A C 1
ATOM 3934 O O . ARG A 1 487 ? -20.242 45.175 16.297 1.00 33.06 487 ARG A O 1
ATOM 3941 N N . ASP A 1 488 ? -21.676 46.219 17.646 1.00 34.31 488 ASP A N 1
ATOM 3942 C CA . ASP A 1 488 ? -22.034 47.261 16.667 1.00 34.31 488 ASP A CA 1
ATOM 3943 C C . ASP A 1 488 ? -20.825 48.014 16.076 1.00 34.31 488 ASP A C 1
ATOM 3945 O O . ASP A 1 488 ? -20.847 48.438 14.917 1.00 34.31 488 ASP A O 1
ATOM 3949 N N . TRP A 1 489 ? -19.726 48.121 16.830 1.00 36.09 489 TRP A N 1
ATOM 3950 C CA . TRP A 1 489 ? -18.479 48.712 16.340 1.00 36.09 489 TRP A CA 1
ATOM 3951 C C . TRP A 1 489 ? -17.702 47.775 15.396 1.00 36.09 489 TRP A C 1
ATOM 3953 O O . TRP A 1 489 ? -17.040 48.256 14.481 1.00 36.09 489 TRP A O 1
ATOM 3963 N N . GLU A 1 490 ? -17.820 46.453 15.559 1.00 34.16 490 GLU A N 1
ATOM 3964 C CA . GLU A 1 490 ? -17.227 45.430 14.682 1.00 34.16 490 GLU A CA 1
ATOM 3965 C C . GLU A 1 490 ? -18.004 45.354 13.354 1.00 34.16 490 GLU A C 1
ATOM 3967 O O . GLU A 1 490 ? -17.408 45.228 12.283 1.00 34.16 490 GLU A O 1
ATOM 3972 N N . ARG A 1 491 ? -19.330 45.559 13.399 1.00 36.34 491 ARG A N 1
ATOM 3973 C CA . ARG A 1 491 ? -20.165 45.800 12.207 1.00 36.34 491 ARG A CA 1
ATOM 3974 C C . ARG A 1 491 ? -19.795 47.099 11.492 1.00 36.34 491 ARG A C 1
ATOM 3976 O O . ARG A 1 491 ? -19.539 47.074 10.291 1.00 36.34 491 ARG A O 1
ATOM 3983 N N . SER A 1 492 ? -19.675 48.202 12.233 1.00 32.97 492 SER A N 1
ATOM 3984 C CA . SER A 1 492 ? -19.254 49.501 11.680 1.00 32.97 492 SER A CA 1
ATOM 3985 C C . SER A 1 492 ? -17.843 49.452 11.078 1.00 32.97 492 SER A C 1
ATOM 3987 O O . SER A 1 492 ? -17.572 50.101 10.070 1.00 32.97 492 SER A O 1
ATOM 3989 N N . TYR A 1 493 ? -16.940 48.649 11.651 1.00 33.47 493 TYR A N 1
ATOM 3990 C CA . TYR A 1 493 ? -15.592 48.428 11.125 1.00 33.47 493 TYR A CA 1
ATOM 3991 C C . TYR A 1 493 ? -15.611 47.702 9.769 1.00 33.47 493 TYR A C 1
ATOM 3993 O O . TYR A 1 493 ? -14.940 48.144 8.832 1.00 33.47 493 TYR A O 1
ATOM 4001 N N . LEU A 1 494 ? -16.421 46.647 9.624 1.00 31.20 494 LEU A N 1
ATOM 4002 C CA . LEU A 1 494 ? -16.586 45.905 8.366 1.00 31.20 494 LEU A CA 1
ATOM 4003 C C . LEU A 1 494 ? -17.266 46.743 7.272 1.00 31.20 494 LEU A C 1
ATOM 4005 O O . LEU A 1 494 ? -16.820 46.739 6.123 1.00 31.20 494 LEU A O 1
ATOM 4009 N N . GLU A 1 495 ? -18.282 47.528 7.632 1.00 34.56 495 GLU A N 1
ATOM 4010 C CA . GLU A 1 495 ? -18.947 48.464 6.715 1.00 34.56 495 GLU A CA 1
ATOM 4011 C C . GLU A 1 495 ? -18.003 49.592 6.254 1.00 34.56 495 GLU A C 1
ATOM 4013 O O . GLU A 1 495 ? -18.086 50.042 5.110 1.00 34.56 495 GLU A O 1
ATOM 4018 N N . SER A 1 496 ? -17.033 49.990 7.088 1.00 29.73 496 SER A N 1
ATOM 4019 C CA . SER A 1 496 ? -16.059 51.043 6.758 1.00 29.73 496 SER A CA 1
ATOM 4020 C C . SER A 1 496 ? -14.962 50.628 5.760 1.00 29.73 496 SER A C 1
ATOM 4022 O O . SER A 1 496 ? -14.391 51.494 5.091 1.00 29.73 496 SER A O 1
ATOM 4024 N N . ARG A 1 497 ? -14.649 49.326 5.626 1.00 27.88 497 ARG A N 1
ATOM 4025 C CA . ARG A 1 497 ? -13.489 48.813 4.851 1.00 27.88 497 ARG A CA 1
ATOM 4026 C C . ARG A 1 497 ? -13.833 48.104 3.534 1.00 27.88 497 ARG A C 1
ATOM 4028 O O . ARG A 1 497 ? -12.935 47.862 2.726 1.00 27.88 497 ARG A O 1
ATOM 4035 N N . LEU A 1 498 ? -15.113 47.870 3.252 1.00 29.47 498 LEU A N 1
ATOM 4036 C CA . LEU A 1 498 ? -15.598 47.357 1.964 1.00 29.47 498 LEU A CA 1
ATOM 4037 C C . LEU A 1 498 ? -15.415 48.265 0.710 1.00 29.47 498 LEU A C 1
ATOM 4039 O O . LEU A 1 498 ? -15.627 47.750 -0.390 1.00 29.47 498 LEU A O 1
ATOM 4043 N N . PRO A 1 499 ? -14.958 49.543 0.750 1.00 27.84 499 PRO A N 1
ATOM 4044 C CA . PRO A 1 499 ? -14.721 50.302 -0.489 1.00 27.84 499 PRO A CA 1
ATOM 4045 C C . PRO A 1 499 ? -13.416 49.985 -1.249 1.00 27.84 499 PRO A C 1
ATOM 4047 O O . PRO A 1 499 ? -13.202 50.552 -2.320 1.00 27.84 499 PRO A O 1
ATOM 4050 N N . ALA A 1 500 ? -12.525 49.112 -0.761 1.00 27.36 500 ALA A N 1
ATOM 4051 C CA . ALA A 1 500 ? -11.221 48.867 -1.407 1.00 27.36 500 ALA A CA 1
ATOM 4052 C C . ALA A 1 500 ? -11.252 47.876 -2.595 1.00 27.36 500 ALA A C 1
ATOM 4054 O O . ALA A 1 500 ? -10.214 47.546 -3.166 1.00 27.36 500 ALA A O 1
ATOM 4055 N N . TRP A 1 501 ? -12.432 47.426 -3.022 1.00 32.22 501 TRP A N 1
ATOM 4056 C CA . TRP A 1 501 ? -12.597 46.436 -4.091 1.00 32.22 501 TRP A CA 1
ATOM 4057 C C . TRP A 1 501 ? -12.893 47.068 -5.457 1.00 32.22 501 TRP A C 1
ATOM 4059 O O . TRP A 1 501 ? -13.892 46.763 -6.099 1.00 32.22 501 TRP A O 1
ATOM 4069 N N . ARG A 1 502 ? -12.023 47.968 -5.936 1.00 27.81 502 ARG A N 1
ATOM 4070 C CA . ARG A 1 502 ? -12.013 48.399 -7.350 1.00 27.81 502 ARG A CA 1
ATOM 4071 C C . ARG A 1 502 ? -10.613 48.775 -7.832 1.00 27.81 502 ARG A C 1
ATOM 4073 O O . ARG A 1 502 ? -10.304 49.947 -7.999 1.00 27.81 502 ARG A O 1
ATOM 4080 N N . SER A 1 503 ? -9.799 47.782 -8.177 1.00 27.22 503 SER A N 1
ATOM 4081 C CA . SER A 1 503 ? -9.026 47.862 -9.425 1.00 27.22 503 SER A CA 1
ATOM 4082 C C . SER A 1 503 ? -8.581 46.472 -9.874 1.00 27.22 503 SER A C 1
ATOM 4084 O O . SER A 1 503 ? -7.499 45.993 -9.559 1.00 27.22 503 SER A O 1
ATOM 4086 N N . GLY A 1 504 ? -9.431 45.818 -10.664 1.00 32.41 504 GLY A N 1
ATOM 4087 C CA . GLY A 1 504 ? -8.946 44.796 -11.576 1.00 32.41 504 GLY A CA 1
ATOM 4088 C C . GLY A 1 504 ? -7.995 45.446 -12.580 1.00 32.41 504 GLY A C 1
ATOM 4089 O O . GLY A 1 504 ? -8.415 46.298 -13.365 1.00 32.41 504 GLY A O 1
ATOM 4090 N N . ARG A 1 505 ? -6.720 45.055 -12.558 1.00 26.03 505 ARG A N 1
ATOM 4091 C CA . ARG A 1 505 ? -5.839 45.109 -13.729 1.00 26.03 505 ARG A CA 1
ATOM 4092 C C . ARG A 1 505 ? -4.920 43.898 -13.751 1.00 26.03 505 ARG A C 1
ATOM 4094 O O . ARG A 1 505 ? -3.963 43.798 -12.996 1.00 26.03 505 ARG A O 1
ATOM 4101 N N . THR A 1 506 ? -5.214 43.012 -14.689 1.00 38.31 506 THR A N 1
ATOM 4102 C CA . THR A 1 506 ? -4.260 42.106 -15.318 1.00 38.31 506 THR A CA 1
ATOM 4103 C C . THR A 1 506 ? -3.416 42.855 -16.359 1.00 38.31 506 THR A C 1
ATOM 4105 O O . THR A 1 506 ? -3.877 43.831 -16.950 1.00 38.31 506 THR A O 1
ATOM 4108 N N . ALA A 1 507 ? -2.239 42.287 -16.646 1.00 36.44 507 ALA A N 1
ATOM 4109 C CA . ALA A 1 507 ? -1.386 42.456 -17.831 1.00 36.44 507 ALA A CA 1
ATOM 4110 C C . ALA A 1 507 ? -0.161 43.399 -17.731 1.00 36.44 507 ALA A C 1
ATOM 4112 O O . ALA A 1 507 ? -0.278 44.622 -17.753 1.00 36.44 507 ALA A O 1
ATOM 4113 N N . LYS A 1 508 ? 1.011 42.742 -17.835 1.00 29.70 508 LYS A N 1
ATOM 4114 C CA . LYS A 1 508 ? 2.367 43.219 -18.193 1.00 29.70 508 LYS A CA 1
ATOM 4115 C C . LYS A 1 508 ? 3.327 43.626 -17.060 1.00 29.70 508 LYS A C 1
ATOM 4117 O O . LYS A 1 508 ? 3.689 44.790 -16.959 1.00 29.70 508 LYS A O 1
ATOM 4122 N N . SER A 1 509 ? 3.892 42.640 -16.360 1.00 26.97 509 SER A N 1
ATOM 4123 C CA . SER A 1 509 ? 5.294 42.664 -15.889 1.00 26.97 509 SER A CA 1
ATOM 4124 C C . SER A 1 509 ? 5.712 41.283 -15.353 1.00 26.97 509 SER A C 1
ATOM 4126 O O . SER A 1 509 ? 4.865 40.462 -15.016 1.00 26.97 509 SER A O 1
ATOM 4128 N N . ARG A 1 510 ? 7.019 40.996 -15.412 1.00 25.22 510 ARG A N 1
ATOM 4129 C CA . ARG A 1 510 ? 7.676 39.690 -15.191 1.00 25.22 510 ARG A CA 1
ATOM 4130 C C . ARG A 1 510 ? 7.453 39.119 -13.776 1.00 25.22 510 ARG A C 1
ATOM 4132 O O . ARG A 1 510 ? 7.246 39.904 -12.855 1.00 25.22 510 ARG A O 1
ATOM 4139 N N . PRO A 1 511 ? 7.556 37.787 -13.583 1.00 27.53 511 PRO A N 1
ATOM 4140 C CA . PRO A 1 511 ? 7.537 37.205 -12.245 1.00 27.53 511 PRO A CA 1
ATOM 4141 C C . PRO A 1 511 ? 8.792 37.652 -11.486 1.00 27.53 511 PRO A C 1
ATOM 4143 O O . PRO A 1 511 ? 9.907 37.458 -11.972 1.00 27.53 511 PRO A O 1
ATOM 4146 N N . HIS A 1 512 ? 8.616 38.261 -10.315 1.00 27.38 512 HIS A N 1
ATOM 4147 C CA . HIS A 1 512 ? 9.712 38.432 -9.369 1.00 27.38 512 HIS A CA 1
ATOM 4148 C C . HIS A 1 512 ? 9.904 37.107 -8.627 1.00 27.38 512 HIS A C 1
ATOM 4150 O O . HIS A 1 512 ? 8.999 36.625 -7.947 1.00 27.38 512 HIS A O 1
ATOM 4156 N N . LEU A 1 513 ? 11.071 36.500 -8.843 1.00 29.44 513 LEU A N 1
ATOM 4157 C CA . LEU A 1 513 ? 11.636 35.461 -7.990 1.00 29.44 513 LEU A CA 1
ATOM 4158 C C . LEU A 1 513 ? 11.928 36.103 -6.631 1.00 29.44 513 LEU A C 1
ATOM 4160 O O . LEU A 1 513 ? 12.572 37.149 -6.589 1.00 29.44 513 LEU A O 1
ATOM 4164 N N . PHE A 1 514 ? 11.431 35.505 -5.552 1.00 28.03 514 PHE A N 1
ATOM 4165 C CA . PHE A 1 514 ? 11.843 35.861 -4.199 1.00 28.03 514 PHE A CA 1
ATOM 4166 C C . PHE A 1 514 ? 12.982 34.929 -3.791 1.00 28.03 514 PHE A C 1
ATOM 4168 O O . PHE A 1 514 ? 12.784 33.715 -3.718 1.00 28.03 514 PHE A O 1
ATOM 4175 N N . ASP A 1 515 ? 14.161 35.509 -3.566 1.00 28.78 515 ASP A N 1
ATOM 4176 C CA . ASP A 1 515 ? 15.303 34.835 -2.955 1.00 28.78 515 ASP A CA 1
ATOM 4177 C C . ASP A 1 515 ? 15.116 34.755 -1.435 1.00 28.78 515 ASP A C 1
ATOM 4179 O O . ASP A 1 515 ? 14.610 35.676 -0.791 1.00 28.78 515 ASP A O 1
ATOM 4183 N N . ALA A 1 516 ? 15.544 33.632 -0.858 1.00 28.95 516 ALA A N 1
ATOM 4184 C CA . ALA A 1 516 ? 15.355 33.266 0.546 1.00 28.95 516 ALA A CA 1
ATOM 4185 C C . ALA A 1 516 ? 16.154 34.121 1.557 1.00 28.95 516 ALA A C 1
ATOM 4187 O O . ALA A 1 516 ? 16.099 33.853 2.754 1.00 28.95 516 ALA A O 1
ATOM 4188 N N . GLU A 1 517 ? 16.866 35.154 1.102 1.00 31.30 517 GLU A N 1
ATOM 4189 C CA . GLU A 1 517 ? 17.676 36.046 1.943 1.00 31.30 517 GLU A CA 1
ATOM 4190 C C . GLU A 1 517 ? 16.984 37.386 2.276 1.00 31.30 517 GLU A C 1
ATOM 4192 O O . GLU A 1 517 ? 17.554 38.201 2.993 1.00 31.30 517 GLU A O 1
ATOM 4197 N N . GLN A 1 518 ? 15.738 37.614 1.836 1.00 34.00 518 GLN A N 1
ATOM 4198 C CA . GLN A 1 518 ? 14.944 38.817 2.170 1.00 34.00 518 GLN A CA 1
ATOM 4199 C C . GLN A 1 518 ? 13.782 38.543 3.146 1.00 34.00 518 GLN A C 1
ATOM 4201 O O . GLN A 1 518 ? 12.727 39.173 3.072 1.00 34.00 518 GLN A O 1
ATOM 4206 N N . LEU A 1 519 ? 13.942 37.587 4.066 1.00 30.36 519 LEU A N 1
ATOM 4207 C CA . LEU A 1 519 ? 12.889 37.238 5.031 1.00 30.36 519 LEU A CA 1
ATOM 4208 C C . LEU A 1 519 ? 12.688 38.293 6.140 1.00 30.36 519 LEU A C 1
ATOM 4210 O O . LEU A 1 519 ? 11.620 38.330 6.748 1.00 30.36 519 LEU A O 1
ATOM 4214 N N . ASP A 1 520 ? 13.666 39.176 6.357 1.00 30.50 520 ASP A N 1
ATOM 4215 C CA . ASP A 1 520 ? 13.642 40.165 7.445 1.00 30.50 520 ASP A CA 1
ATOM 4216 C C . ASP A 1 520 ? 13.075 41.545 7.036 1.00 30.50 520 ASP A C 1
ATOM 4218 O O . ASP A 1 520 ? 12.843 42.390 7.896 1.00 30.50 520 ASP A O 1
ATOM 4222 N N . GLU A 1 521 ? 12.741 41.766 5.755 1.00 30.67 521 GLU A N 1
ATOM 4223 C CA . GLU A 1 521 ? 12.066 42.993 5.267 1.00 30.67 521 GLU A CA 1
ATOM 4224 C C . GLU A 1 521 ? 10.523 42.876 5.221 1.00 30.67 521 GLU A C 1
ATOM 4226 O O . GLU A 1 521 ? 9.822 43.822 4.863 1.00 30.67 521 GLU A O 1
ATOM 4231 N N . LEU A 1 522 ? 9.955 41.732 5.623 1.00 29.39 522 LEU A N 1
ATOM 4232 C CA . LEU A 1 522 ? 8.500 41.507 5.697 1.00 29.39 522 LEU A CA 1
ATOM 4233 C C . LEU A 1 522 ? 7.865 41.965 7.025 1.00 29.39 522 LEU A C 1
ATOM 4235 O O . LEU A 1 522 ? 6.661 41.792 7.225 1.00 29.39 522 LEU A O 1
ATOM 4239 N N . TYR A 1 523 ? 8.656 42.582 7.908 1.00 34.59 523 TYR A N 1
ATOM 4240 C CA . TYR A 1 523 ? 8.235 43.071 9.222 1.00 34.59 523 TYR A CA 1
ATOM 4241 C C . TYR A 1 523 ? 8.624 44.536 9.468 1.00 34.59 523 TYR A C 1
ATOM 4243 O O . TYR A 1 523 ? 9.113 44.880 10.541 1.00 34.59 523 TYR A O 1
ATOM 4251 N N . GLU A 1 524 ? 8.324 45.422 8.514 1.00 27.70 524 GLU A N 1
ATOM 4252 C CA . GLU A 1 524 ? 8.232 46.858 8.804 1.00 27.70 524 GLU A CA 1
ATOM 4253 C C . GLU A 1 524 ? 6.775 47.358 8.718 1.00 27.70 524 GLU A C 1
ATOM 4255 O O . GLU A 1 524 ? 6.109 47.154 7.699 1.00 27.70 524 GLU A O 1
ATOM 4260 N N . PRO A 1 525 ? 6.217 47.985 9.774 1.00 29.03 525 PRO A N 1
ATOM 4261 C CA . PRO A 1 525 ? 4.764 48.079 9.959 1.00 29.03 525 PRO A CA 1
ATOM 4262 C C . PRO A 1 525 ? 4.099 49.304 9.297 1.00 29.03 525 PRO A C 1
ATOM 4264 O O . PRO A 1 525 ? 2.901 49.512 9.489 1.00 29.03 525 PRO A O 1
ATOM 4267 N N . ASP A 1 526 ? 4.830 50.104 8.515 1.00 28.36 526 ASP A N 1
ATOM 4268 C CA . ASP A 1 526 ? 4.439 51.486 8.172 1.00 28.36 526 ASP A CA 1
ATOM 4269 C C . ASP A 1 526 ? 3.920 51.717 6.737 1.00 28.36 526 ASP A C 1
ATOM 4271 O O . ASP A 1 526 ? 3.807 52.859 6.289 1.00 28.36 526 ASP A O 1
ATOM 4275 N N . LEU A 1 527 ? 3.540 50.677 5.986 1.00 25.27 527 LEU A N 1
ATOM 4276 C CA . LEU A 1 527 ? 3.216 50.846 4.558 1.00 25.27 527 LEU A CA 1
ATOM 4277 C C . LEU A 1 527 ? 1.738 51.024 4.170 1.00 25.27 527 LEU A C 1
ATOM 4279 O O . LEU A 1 527 ? 1.479 51.216 2.983 1.00 25.27 527 LEU A O 1
ATOM 4283 N N . TYR A 1 528 ? 0.756 51.046 5.086 1.00 26.41 528 TYR A N 1
ATOM 4284 C CA . TYR A 1 528 ? -0.652 51.198 4.659 1.00 26.41 528 TYR A CA 1
ATOM 4285 C C . TYR A 1 528 ? -1.519 52.118 5.539 1.00 26.41 528 TYR A C 1
ATOM 4287 O O . TYR A 1 528 ? -1.826 51.824 6.691 1.00 26.41 528 TYR A O 1
ATOM 4295 N N . VAL A 1 529 ? -1.978 53.218 4.923 1.00 26.19 529 VAL A N 1
ATOM 4296 C CA . VAL A 1 529 ? -2.873 54.265 5.464 1.00 26.19 529 VAL A CA 1
ATOM 4297 C C . VAL A 1 529 ? -4.323 54.045 4.972 1.00 26.19 529 VAL A C 1
ATOM 4299 O O . VAL A 1 529 ? -4.513 53.670 3.813 1.00 26.19 529 VAL A O 1
ATOM 4302 N N . PRO A 1 530 ? -5.368 54.299 5.790 1.00 26.92 530 PRO A N 1
ATOM 4303 C CA . PRO A 1 530 ? -6.777 54.218 5.378 1.00 26.92 530 PRO A CA 1
ATOM 4304 C C . PRO A 1 530 ? -7.208 55.359 4.429 1.00 26.92 530 PRO A C 1
ATOM 4306 O O . PRO A 1 530 ? -6.899 56.526 4.657 1.00 26.92 530 PRO A O 1
ATOM 4309 N N . MET A 1 531 ? -7.978 55.040 3.379 1.00 23.78 531 MET A N 1
ATOM 4310 C CA . MET A 1 531 ? -8.613 56.020 2.480 1.00 23.78 531 MET A CA 1
ATOM 4311 C C . MET A 1 531 ? -10.068 56.306 2.893 1.00 23.78 531 MET A C 1
ATOM 4313 O O . MET A 1 531 ? -10.911 55.414 2.835 1.00 23.78 531 MET A O 1
ATOM 4317 N N . HIS A 1 532 ? -10.394 57.568 3.190 1.00 28.69 532 HIS A N 1
ATOM 4318 C CA . HIS A 1 532 ? -11.773 58.076 3.184 1.00 28.69 532 HIS A CA 1
ATOM 4319 C C . HIS A 1 532 ? -12.204 58.379 1.739 1.00 28.69 532 HIS A C 1
ATOM 4321 O O . HIS A 1 532 ? -11.733 59.338 1.128 1.00 28.69 532 HIS A O 1
ATOM 4327 N N . GLY A 1 533 ? -13.082 57.555 1.164 1.00 29.75 533 GLY A N 1
ATOM 4328 C CA . GLY A 1 533 ? -13.576 57.720 -0.205 1.00 29.75 533 GLY A CA 1
ATOM 4329 C C . GLY A 1 533 ? -14.968 58.348 -0.273 1.00 29.75 533 GLY A C 1
ATOM 4330 O O . GLY A 1 533 ? -15.953 57.629 -0.377 1.00 29.75 533 GLY A O 1
ATOM 4331 N N . VAL A 1 534 ? -15.058 59.680 -0.306 1.00 29.42 534 VAL A N 1
ATOM 4332 C CA . VAL A 1 534 ? -16.191 60.360 -0.959 1.00 29.42 534 VAL A CA 1
ATOM 4333 C C . VAL A 1 534 ? -15.885 60.375 -2.461 1.00 29.42 534 VAL A C 1
ATOM 4335 O O . VAL A 1 534 ? -14.814 60.823 -2.871 1.00 29.42 534 VAL A O 1
ATOM 4338 N N . SER A 1 535 ? -16.784 59.835 -3.290 1.00 34.31 535 SER A N 1
ATOM 4339 C CA . SER A 1 535 ? -16.619 59.750 -4.752 1.00 34.31 535 SER A CA 1
ATOM 4340 C C . SER 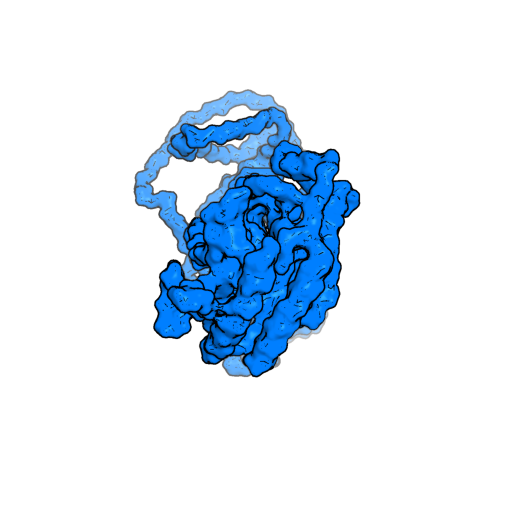A 1 535 ? -16.638 61.148 -5.382 1.00 34.31 535 SER A C 1
ATOM 4342 O O . SER A 1 535 ? -17.690 61.692 -5.708 1.00 34.31 535 SER A O 1
ATOM 4344 N N . LEU A 1 536 ? -15.466 61.769 -5.521 1.00 36.19 536 LEU A N 1
ATOM 4345 C CA . LEU A 1 536 ? -15.345 63.157 -5.987 1.00 36.19 536 LEU A CA 1
ATOM 4346 C C . LEU A 1 536 ? -15.421 63.316 -7.518 1.00 36.19 536 LEU A C 1
ATOM 4348 O O . LEU A 1 536 ? -15.627 64.426 -8.002 1.00 36.19 536 LEU A O 1
ATOM 4352 N N . ASP A 1 537 ? -15.332 62.224 -8.282 1.00 41.28 537 ASP A N 1
ATOM 4353 C CA . ASP A 1 537 ? -15.160 62.269 -9.742 1.00 41.28 537 ASP A CA 1
ATOM 4354 C C . ASP A 1 537 ? -16.346 61.688 -10.540 1.00 41.28 537 ASP A C 1
ATOM 4356 O O . ASP A 1 537 ? -16.190 61.454 -11.734 1.00 41.28 537 ASP A O 1
ATOM 4360 N N . TRP A 1 538 ? -17.521 61.441 -9.945 1.00 38.47 538 TRP A N 1
ATOM 4361 C CA . TRP A 1 538 ? -18.690 60.881 -10.655 1.00 38.47 538 TRP A CA 1
ATOM 4362 C C . TRP A 1 538 ? -20.020 61.526 -10.219 1.00 38.47 538 TRP A C 1
ATOM 4364 O O . TRP A 1 538 ? -20.134 62.026 -9.102 1.00 38.47 538 TRP A O 1
ATOM 4374 N N . GLU A 1 539 ? -21.019 61.544 -11.103 1.00 43.78 539 GLU A N 1
ATOM 4375 C CA . GLU A 1 539 ? -22.393 62.011 -10.852 1.00 43.78 539 GLU A CA 1
ATOM 4376 C C . GLU A 1 539 ? -23.432 61.043 -11.439 1.00 43.78 539 GLU A C 1
ATOM 4378 O O . GLU A 1 539 ? -23.121 60.292 -12.362 1.00 43.78 539 GLU A O 1
ATOM 4383 N N . GLY A 1 540 ? -24.655 61.039 -10.901 1.00 41.69 540 GLY A N 1
ATOM 4384 C CA . GLY A 1 540 ? -25.758 60.225 -11.421 1.00 41.69 540 GLY A CA 1
ATOM 4385 C C . GLY A 1 540 ? -26.399 60.864 -12.653 1.00 41.69 540 GLY A C 1
ATOM 4386 O O . GLY A 1 540 ? -26.780 62.033 -12.609 1.00 41.69 540 GLY A O 1
ATOM 4387 N N . GLY A 1 541 ? -26.518 60.113 -13.749 1.00 44.84 541 GLY A N 1
ATOM 4388 C CA . GLY A 1 541 ? -27.343 60.501 -14.891 1.00 44.84 541 GLY A CA 1
ATOM 4389 C C . GLY A 1 541 ? -28.830 60.428 -14.543 1.00 44.84 541 GLY A C 1
ATOM 4390 O O . GLY A 1 541 ? -29.235 59.656 -13.678 1.00 44.84 541 GLY A O 1
ATOM 4391 N N . ALA A 1 542 ? -29.660 61.220 -15.223 1.00 42.22 542 ALA A N 1
ATOM 4392 C CA . ALA A 1 542 ? -31.113 61.225 -15.008 1.00 42.22 542 ALA A CA 1
ATOM 4393 C C . ALA A 1 542 ? -31.804 59.892 -15.386 1.00 42.22 542 ALA A C 1
ATOM 4395 O O . ALA A 1 542 ? -32.968 59.689 -15.064 1.00 42.22 542 ALA A O 1
ATOM 4396 N N . ASP A 1 543 ? -31.081 58.985 -16.045 1.00 36.59 543 ASP A N 1
ATOM 4397 C CA . ASP A 1 543 ? -31.457 57.602 -16.355 1.00 36.59 543 ASP A CA 1
ATOM 4398 C C . ASP A 1 543 ? -31.002 56.588 -15.283 1.00 36.59 543 ASP A C 1
ATOM 4400 O O . ASP A 1 543 ? -31.250 55.393 -15.419 1.00 36.59 543 ASP A O 1
ATOM 4404 N N . GLY A 1 544 ? -30.329 57.044 -14.222 1.00 36.50 544 GLY A N 1
ATOM 4405 C CA . GLY A 1 544 ? -29.833 56.205 -13.131 1.00 36.50 544 GLY A CA 1
ATOM 4406 C C . GLY A 1 544 ? -28.433 55.612 -13.341 1.00 36.50 544 GLY A C 1
ATOM 4407 O O . GLY A 1 544 ? -27.941 54.925 -12.446 1.00 36.50 544 GLY A O 1
ATOM 4408 N N . TYR A 1 545 ? -27.742 55.895 -14.454 1.00 32.50 545 TYR A N 1
ATOM 4409 C CA . TYR A 1 545 ? -26.366 55.422 -14.687 1.00 32.50 545 TYR A CA 1
ATOM 4410 C C . TYR A 1 545 ? -25.301 56.475 -14.295 1.00 32.50 545 TYR A C 1
ATOM 4412 O O . TYR A 1 545 ? -25.409 57.636 -14.697 1.00 32.50 545 TYR A O 1
ATOM 4420 N N . PRO A 1 546 ? -24.229 56.121 -13.550 1.00 33.72 546 PRO A N 1
ATOM 4421 C CA . PRO A 1 546 ? -23.207 57.083 -13.125 1.00 33.72 546 PRO A CA 1
ATOM 4422 C C . PRO A 1 546 ? -22.226 57.478 -14.249 1.00 33.72 546 PRO A C 1
ATOM 4424 O O . PRO A 1 546 ? -21.741 56.630 -15.000 1.00 33.72 546 PRO A O 1
ATOM 4427 N N . ARG A 1 547 ? -21.864 58.769 -14.333 1.00 41.59 547 ARG A N 1
ATOM 4428 C CA . ARG A 1 547 ? -20.915 59.349 -15.312 1.00 41.59 547 ARG A CA 1
ATOM 4429 C C . ARG A 1 547 ? -19.795 60.151 -14.638 1.00 41.59 547 ARG A C 1
ATOM 4431 O O . ARG A 1 547 ? -19.981 60.693 -13.557 1.00 41.59 547 ARG A O 1
ATOM 4438 N N . LYS A 1 548 ? -18.612 60.224 -15.263 1.00 39.34 548 LYS A N 1
ATOM 4439 C CA . LYS A 1 548 ? -17.391 60.806 -14.668 1.00 39.34 548 LYS A CA 1
ATOM 4440 C C . LYS A 1 548 ? -17.351 62.342 -14.780 1.00 39.34 548 LYS A C 1
ATOM 4442 O O . LYS A 1 548 ? -17.386 62.871 -15.891 1.00 39.34 548 LYS A O 1
ATOM 4447 N N . LYS A 1 549 ? -17.187 63.056 -13.660 1.00 46.69 549 LYS A N 1
ATOM 4448 C CA . LYS A 1 549 ? -16.920 64.504 -13.599 1.00 46.69 549 LYS A CA 1
ATOM 4449 C C . LYS A 1 549 ? -15.561 64.817 -14.235 1.00 46.69 549 LYS A C 1
ATOM 4451 O O . LYS A 1 549 ? -14.564 64.127 -14.012 1.00 46.69 549 LYS A O 1
ATOM 4456 N N . LYS A 1 550 ? -15.491 65.874 -15.046 1.00 45.25 550 LYS A N 1
ATOM 4457 C CA . LYS A 1 550 ? -14.225 66.332 -15.646 1.00 45.25 550 LYS A CA 1
ATOM 4458 C C . LYS A 1 550 ? -13.384 67.069 -14.589 1.00 45.25 550 LYS A C 1
ATOM 4460 O O . LYS A 1 550 ? -13.844 68.048 -14.011 1.00 45.25 550 LYS A O 1
ATOM 4465 N N . LYS A 1 551 ? -12.157 66.587 -14.341 1.00 41.72 551 LYS A N 1
ATOM 4466 C CA . LYS A 1 551 ? -11.237 67.040 -13.274 1.00 41.72 551 LYS A CA 1
ATOM 4467 C C . LYS A 1 551 ? -10.942 68.550 -13.278 1.00 41.72 551 LYS A C 1
ATOM 4469 O O . LYS A 1 551 ? -10.617 69.110 -14.323 1.00 41.72 551 LYS A O 1
ATOM 4474 N N . LYS A 1 552 ? -10.871 69.146 -12.079 1.00 37.03 552 LYS A N 1
ATOM 4475 C CA . LYS A 1 552 ? -10.055 70.340 -11.767 1.00 37.03 552 LYS A CA 1
ATOM 4476 C C . LYS A 1 552 ? -9.046 70.007 -10.646 1.00 37.03 552 LYS A C 1
ATOM 4478 O O . LYS A 1 552 ? -9.232 69.051 -9.905 1.00 37.03 552 LYS A O 1
ATOM 4483 N N . SER A 1 553 ? -7.914 70.705 -10.618 1.00 37.56 553 SER A N 1
ATOM 4484 C CA . SER A 1 553 ? -6.622 70.293 -10.035 1.00 37.56 553 SER A CA 1
ATOM 4485 C C . SER A 1 553 ? -6.461 70.348 -8.497 1.00 37.56 553 SER A C 1
ATOM 4487 O O . SER A 1 553 ? -6.845 71.333 -7.885 1.00 37.56 553 SER A O 1
ATOM 4489 N N . ARG A 1 554 ? -5.770 69.316 -7.958 1.00 38.97 554 ARG A N 1
ATOM 4490 C CA . ARG A 1 554 ? -4.894 69.166 -6.753 1.00 38.97 554 ARG A CA 1
ATOM 4491 C C . ARG A 1 554 ? -4.993 70.151 -5.562 1.00 38.97 554 ARG A C 1
ATOM 4493 O O . ARG A 1 554 ? -4.625 71.308 -5.715 1.00 38.97 554 ARG A O 1
ATOM 4500 N N . GLN A 1 555 ? -5.164 69.603 -4.346 1.00 32.25 555 GLN A N 1
ATOM 4501 C CA . GLN A 1 555 ? -4.577 70.112 -3.084 1.00 32.25 555 GLN A CA 1
ATOM 4502 C C . GLN A 1 555 ? -4.347 68.971 -2.057 1.00 32.25 555 GLN A C 1
ATOM 4504 O O . GLN A 1 555 ? -5.072 67.980 -2.071 1.00 32.25 555 GLN A O 1
ATOM 4509 N N . ARG A 1 556 ? -3.291 69.087 -1.229 1.00 37.34 556 ARG A N 1
ATOM 4510 C CA . ARG A 1 556 ? -2.837 68.147 -0.171 1.00 37.34 556 ARG A CA 1
ATOM 4511 C C . ARG A 1 556 ? -3.206 68.715 1.209 1.00 37.34 556 ARG A C 1
ATOM 4513 O O . ARG A 1 556 ? -3.035 69.915 1.379 1.00 37.34 556 ARG A O 1
ATOM 4520 N N . ASN A 1 557 ? -3.586 67.873 2.176 1.00 33.06 557 ASN A N 1
ATOM 4521 C CA . ASN A 1 557 ? -3.718 68.258 3.590 1.00 33.06 557 ASN A CA 1
ATOM 4522 C C . ASN A 1 557 ? -2.811 67.417 4.502 1.00 33.06 557 ASN A C 1
ATOM 4524 O O . ASN A 1 557 ? -2.592 66.232 4.257 1.00 33.06 557 ASN A O 1
ATOM 4528 N N . THR A 1 558 ? -2.293 68.091 5.526 1.00 36.78 558 THR A N 1
ATOM 4529 C CA . THR A 1 558 ? -1.293 67.692 6.523 1.00 36.78 558 THR A CA 1
ATOM 4530 C C . THR A 1 558 ? -1.917 67.786 7.915 1.00 36.78 558 THR A C 1
ATOM 4532 O O . THR A 1 558 ? -2.176 68.902 8.344 1.00 36.78 558 THR A O 1
ATOM 4535 N N . GLU A 1 559 ? -2.141 66.674 8.616 1.00 29.56 559 GLU A N 1
ATOM 4536 C CA . GLU A 1 559 ? -2.345 66.646 10.078 1.00 29.56 559 GLU A CA 1
ATOM 4537 C C . GLU A 1 559 ? -2.220 65.200 10.602 1.00 29.56 559 GLU A C 1
ATOM 4539 O O . GLU A 1 559 ? -2.691 64.258 9.964 1.00 29.56 559 GLU A O 1
ATOM 4544 N N . SER A 1 560 ? -1.513 65.020 11.722 1.00 33.12 560 SER A N 1
ATOM 4545 C CA . SER A 1 560 ? -1.128 63.735 12.333 1.00 33.12 560 SER A CA 1
ATOM 4546 C C . SER A 1 560 ? -2.054 63.325 13.488 1.00 33.12 560 SER A C 1
ATOM 4548 O O . SER A 1 560 ? -2.454 64.178 14.275 1.00 33.12 560 SER A O 1
ATOM 4550 N N . LEU A 1 561 ? -2.326 62.020 13.636 1.00 29.14 561 LEU A N 1
ATOM 4551 C CA . LEU A 1 561 ? -3.192 61.429 14.674 1.00 29.14 561 LEU A CA 1
ATOM 4552 C C . LEU A 1 561 ? -2.396 60.761 15.827 1.00 29.14 561 LEU A C 1
ATOM 4554 O O . LEU A 1 561 ? -1.249 60.366 15.612 1.00 29.14 561 LEU A O 1
ATOM 4558 N N . PRO A 1 562 ? -2.990 60.624 17.034 1.00 29.33 562 PRO A N 1
ATOM 4559 C CA . PRO A 1 562 ? -2.296 60.251 18.273 1.00 29.33 562 PRO A CA 1
ATOM 4560 C C . PRO A 1 562 ? -2.159 58.734 18.521 1.00 29.33 562 PRO A C 1
ATOM 4562 O O . PRO A 1 562 ? -2.938 57.919 18.028 1.00 29.33 562 PRO A O 1
ATOM 4565 N N . THR A 1 563 ? -1.165 58.383 19.342 1.00 30.72 563 THR A N 1
ATOM 4566 C CA . THR A 1 563 ? -0.719 57.036 19.748 1.00 30.72 563 THR A CA 1
ATOM 4567 C C . THR A 1 563 ? -1.491 56.461 20.947 1.00 30.72 563 THR A C 1
ATOM 4569 O O . THR A 1 563 ? -1.834 57.189 21.874 1.00 30.72 563 THR A O 1
ATOM 4572 N N . VAL A 1 564 ? -1.690 55.133 20.977 1.00 31.12 564 VAL A N 1
ATOM 4573 C CA . VAL A 1 564 ? -2.145 54.370 22.161 1.00 31.12 564 VAL A CA 1
ATOM 4574 C C . VAL A 1 564 ? -1.165 53.223 22.445 1.00 31.12 564 VAL A C 1
ATOM 4576 O O . VAL A 1 564 ? -0.837 52.438 21.554 1.00 31.12 564 VAL A O 1
ATOM 4579 N N . GLU A 1 565 ? -0.699 53.153 23.693 1.00 29.64 565 GLU A N 1
ATOM 4580 C CA . GLU A 1 565 ? 0.250 52.179 24.251 1.00 29.64 565 GLU A CA 1
ATOM 4581 C C . GLU A 1 565 ? -0.431 50.874 24.713 1.00 29.64 565 GLU A C 1
ATOM 4583 O O . GLU A 1 565 ? -1.561 50.897 25.199 1.00 29.64 565 GLU A O 1
ATOM 4588 N N . GLY A 1 566 ? 0.280 49.736 24.648 1.00 33.56 566 GLY A N 1
ATOM 4589 C CA . GLY A 1 566 ? -0.086 48.521 25.400 1.00 33.56 566 GLY A CA 1
ATOM 4590 C C . GLY A 1 566 ? 0.159 47.175 24.700 1.00 33.56 566 GLY A C 1
ATOM 4591 O O . GLY A 1 566 ? -0.268 46.941 23.571 1.00 33.56 566 GLY A O 1
ATOM 4592 N N . ALA A 1 567 ? 0.826 46.258 25.412 1.00 32.75 567 ALA A N 1
ATOM 4593 C CA . ALA A 1 567 ? 1.420 45.004 24.930 1.00 32.75 567 ALA A CA 1
ATOM 4594 C C . ALA A 1 567 ? 0.495 43.762 24.972 1.00 32.75 567 ALA A C 1
ATOM 4596 O O . ALA A 1 567 ? 0.795 42.775 25.644 1.00 32.75 567 ALA A O 1
ATOM 4597 N N . LYS A 1 568 ? -0.614 43.764 24.225 1.00 28.41 568 LYS A N 1
ATOM 4598 C CA . LYS A 1 568 ? -1.366 42.532 23.894 1.00 28.41 568 LYS A CA 1
ATOM 4599 C C . LYS A 1 568 ? -1.873 42.615 22.453 1.00 28.41 568 LYS A C 1
ATOM 4601 O O . LYS A 1 568 ? -2.892 43.245 22.202 1.00 28.41 568 LYS A O 1
ATOM 4606 N N . ARG A 1 569 ? -1.139 42.025 21.499 1.00 36.84 569 ARG A N 1
ATOM 4607 C CA . ARG A 1 569 ? -1.412 42.161 20.050 1.00 36.84 569 ARG A CA 1
ATOM 4608 C C . ARG A 1 569 ? -1.736 40.874 19.288 1.00 36.84 569 ARG A C 1
ATOM 4610 O O . ARG A 1 569 ? -1.824 40.926 18.072 1.00 36.84 569 ARG A O 1
ATOM 4617 N N . VAL A 1 570 ? -2.025 39.769 19.976 1.00 26.48 570 VAL A N 1
ATOM 4618 C CA . VAL A 1 570 ? -2.855 38.681 19.430 1.00 26.48 570 VAL A CA 1
ATOM 4619 C C . VAL A 1 570 ? -3.632 38.059 20.590 1.00 26.48 570 VAL A C 1
ATOM 4621 O O . VAL A 1 570 ? -3.043 37.450 21.478 1.00 26.48 570 VAL A O 1
ATOM 4624 N N . SER A 1 571 ? -4.953 38.208 20.592 1.00 26.89 571 SER A N 1
ATOM 4625 C CA . SER A 1 571 ? -5.826 37.196 21.183 1.00 26.89 571 SER A CA 1
ATOM 4626 C C . SER A 1 571 ? -6.477 36.507 19.999 1.00 26.89 571 SER A C 1
ATOM 4628 O O . SER A 1 571 ? -7.164 37.169 19.224 1.00 26.89 571 SER A O 1
ATOM 4630 N N . LEU A 1 572 ? -6.274 35.195 19.851 1.00 26.78 572 LEU A N 1
ATOM 4631 C CA . LEU A 1 572 ? -7.254 34.374 19.145 1.00 26.78 572 LEU A CA 1
ATOM 4632 C C . LEU A 1 572 ? -8.617 34.766 19.722 1.00 26.78 572 LEU A C 1
ATOM 4634 O O . LEU A 1 572 ? -8.790 34.756 20.948 1.00 26.78 572 LEU A O 1
ATOM 4638 N N . ALA A 1 573 ? -9.547 35.201 18.872 1.00 27.05 573 ALA A N 1
ATOM 4639 C CA . ALA A 1 573 ? -10.925 35.347 19.304 1.00 27.05 573 ALA A CA 1
ATOM 4640 C C . ALA A 1 573 ? -11.325 33.991 19.894 1.00 27.05 573 ALA A C 1
ATOM 4642 O O . ALA A 1 573 ? -11.136 32.958 19.252 1.00 27.05 573 ALA A O 1
ATOM 4643 N N . LYS A 1 574 ? -11.787 33.965 21.146 1.00 28.52 574 LYS A N 1
ATOM 4644 C CA . LYS A 1 574 ? -12.424 32.769 21.694 1.00 28.52 574 LYS A CA 1
ATOM 4645 C C . LYS A 1 574 ? -13.655 32.526 20.828 1.00 28.52 574 LYS A C 1
ATOM 4647 O O . LYS A 1 574 ? -14.632 33.259 20.925 1.00 28.52 574 LYS A O 1
ATOM 4652 N N . TRP A 1 575 ? -13.564 31.549 19.934 1.00 30.09 575 TRP A N 1
ATOM 4653 C CA . TRP A 1 575 ? -14.666 31.138 19.081 1.00 30.09 575 TRP A CA 1
ATOM 4654 C C . TRP A 1 575 ? -15.752 30.545 19.977 1.00 30.09 575 TRP A C 1
ATOM 4656 O O . TRP A 1 575 ? -15.578 29.467 20.543 1.00 30.09 575 TRP A O 1
ATOM 4666 N N . LEU A 1 576 ? -16.853 31.272 20.153 1.00 30.34 576 LEU A N 1
ATOM 4667 C CA . LEU A 1 576 ? -18.022 30.781 20.870 1.00 30.34 576 LEU A CA 1
ATOM 4668 C C . LEU A 1 576 ? -18.838 29.893 19.927 1.00 30.34 576 LEU A C 1
ATOM 4670 O O . LEU A 1 576 ? -19.405 30.339 18.927 1.00 30.34 576 LEU A O 1
ATOM 4674 N N . ALA A 1 577 ? -18.795 28.596 20.220 1.00 30.83 577 ALA A N 1
ATOM 4675 C CA . ALA A 1 577 ? -19.443 27.533 19.475 1.00 30.83 577 ALA A CA 1
ATOM 4676 C C . ALA A 1 577 ? -20.965 27.558 19.682 1.00 30.83 577 ALA A C 1
ATOM 4678 O O . ALA A 1 577 ? -21.439 27.601 20.812 1.00 30.83 577 ALA A O 1
ATOM 4679 N N . VAL A 1 578 ? -21.729 27.431 18.594 1.00 32.50 578 VAL A N 1
ATOM 4680 C CA . VAL A 1 578 ? -23.057 26.803 18.651 1.00 32.50 578 VAL A CA 1
ATOM 4681 C C . VAL A 1 578 ? -22.828 25.373 18.162 1.00 32.50 578 VAL A C 1
ATOM 4683 O O . VAL A 1 578 ? -22.570 25.208 16.969 1.00 32.50 578 VAL A O 1
ATOM 4686 N N . PRO A 1 579 ? -22.849 24.344 19.030 1.00 33.78 579 PRO A N 1
ATOM 4687 C CA . PRO A 1 579 ? -22.350 23.002 18.694 1.00 33.78 579 PRO A CA 1
ATOM 4688 C C . PRO A 1 579 ? -23.052 22.295 17.520 1.00 33.78 579 PRO A C 1
ATOM 4690 O O . PRO A 1 579 ? -22.606 21.236 17.090 1.00 33.78 579 PRO A O 1
ATOM 4693 N N . GLN A 1 580 ? -24.168 22.837 17.023 1.00 32.84 580 GLN A N 1
ATOM 4694 C CA . GLN A 1 580 ? -25.105 22.127 16.145 1.00 32.84 580 GLN A CA 1
ATOM 4695 C C . GLN A 1 580 ? -25.306 22.782 14.771 1.00 32.84 580 GLN A C 1
ATOM 4697 O O . GLN A 1 580 ? -26.046 22.247 13.952 1.00 32.84 580 GLN A O 1
ATOM 4702 N N . ILE A 1 581 ? -24.633 23.902 14.480 1.00 33.47 581 ILE A N 1
ATOM 4703 C CA . ILE A 1 581 ? -24.686 24.542 13.155 1.00 33.47 581 ILE A CA 1
ATOM 4704 C C . ILE A 1 581 ? -23.310 24.412 12.491 1.00 33.47 581 ILE A C 1
ATOM 4706 O O . ILE A 1 581 ? -22.359 25.040 12.967 1.00 33.47 581 ILE A O 1
ATOM 4710 N N . PRO A 1 582 ? -23.173 23.655 11.384 1.00 32.84 582 PRO A N 1
ATOM 4711 C CA . PRO A 1 582 ? -21.931 23.622 10.625 1.00 32.84 582 PRO A CA 1
ATOM 4712 C C . PRO A 1 582 ? -21.647 25.015 10.056 1.00 32.84 582 PRO A C 1
ATOM 4714 O O . PRO A 1 582 ? -22.458 25.577 9.320 1.00 32.84 582 PRO A O 1
ATOM 4717 N N . ARG A 1 583 ? -20.488 25.586 10.388 1.00 39.16 583 ARG A N 1
ATOM 4718 C CA . ARG A 1 583 ? -19.984 26.817 9.768 1.00 39.16 583 ARG A CA 1
ATOM 4719 C C . ARG A 1 583 ? -18.685 26.502 9.046 1.00 39.16 583 ARG A C 1
ATOM 4721 O O . ARG A 1 583 ? -17.828 25.815 9.592 1.00 39.16 583 ARG A O 1
ATOM 4728 N N . LEU A 1 584 ? -18.541 27.030 7.834 1.00 35.44 584 LEU A N 1
ATOM 4729 C CA . LEU A 1 584 ? -17.344 26.867 7.018 1.00 35.44 584 LEU A CA 1
ATOM 4730 C C . LEU A 1 584 ? -16.686 28.240 6.839 1.00 35.44 584 LEU A C 1
ATOM 4732 O O . LEU A 1 584 ? -17.230 29.099 6.148 1.00 35.44 584 LEU A O 1
ATOM 4736 N N . ALA A 1 585 ? -15.538 28.449 7.481 1.00 36.75 585 ALA A N 1
ATOM 4737 C CA . ALA A 1 585 ? -14.679 29.605 7.242 1.00 36.75 585 ALA A CA 1
ATOM 4738 C C . ALA A 1 585 ? -13.575 29.188 6.268 1.00 36.75 585 ALA A C 1
ATOM 4740 O O . ALA A 1 585 ? -12.857 28.220 6.516 1.00 36.75 585 ALA A O 1
ATOM 4741 N N . LEU A 1 586 ? -13.458 29.894 5.147 1.00 37.53 586 LEU A N 1
ATOM 4742 C CA . LEU A 1 586 ? -12.464 29.602 4.121 1.00 37.53 586 LEU A CA 1
ATOM 4743 C C . LEU A 1 586 ? -11.505 30.787 4.032 1.00 37.53 586 LEU A C 1
ATOM 4745 O O . LEU A 1 586 ? -11.879 31.839 3.524 1.00 37.53 586 LEU A O 1
ATOM 4749 N N . VAL A 1 587 ? -10.288 30.606 4.547 1.00 36.72 587 VAL A N 1
ATOM 4750 C CA . VAL A 1 587 ? -9.260 31.652 4.656 1.00 36.72 587 VAL A CA 1
ATOM 4751 C C . VAL A 1 587 ? -8.072 31.286 3.768 1.00 36.72 587 VAL A C 1
ATOM 4753 O O . VAL A 1 587 ? -7.597 30.150 3.796 1.00 36.72 587 VAL A O 1
ATOM 4756 N N . GLY A 1 588 ? -7.562 32.230 2.978 1.00 36.94 588 GLY A N 1
ATOM 4757 C CA . GLY A 1 588 ? -6.355 32.020 2.177 1.00 36.94 588 GLY A CA 1
ATOM 4758 C C . GLY A 1 588 ? -5.787 33.322 1.622 1.00 36.94 588 GLY A C 1
ATOM 4759 O O . GLY A 1 588 ? -6.521 34.277 1.423 1.00 36.94 588 GLY A O 1
ATOM 4760 N N . ALA A 1 589 ? -4.479 33.356 1.350 1.00 35.09 589 ALA A N 1
ATOM 4761 C CA . ALA A 1 589 ? -3.806 34.554 0.838 1.00 35.09 589 ALA A CA 1
ATOM 4762 C C . ALA A 1 589 ? -4.322 34.988 -0.562 1.00 35.09 589 ALA A C 1
ATOM 4764 O O . ALA A 1 589 ? -4.681 34.115 -1.368 1.00 35.09 589 ALA A O 1
ATOM 4765 N N . PRO A 1 590 ? -4.288 36.291 -0.917 1.00 36.69 590 PRO A N 1
ATOM 4766 C CA . PRO A 1 590 ? -4.842 36.790 -2.179 1.00 36.69 590 PRO A CA 1
ATOM 4767 C C . PRO A 1 590 ? -4.160 36.185 -3.422 1.00 36.69 590 PRO A C 1
ATOM 4769 O O . PRO A 1 590 ? -2.934 36.152 -3.517 1.00 36.69 590 PRO A O 1
ATOM 4772 N N . GLY A 1 591 ? -4.937 35.734 -4.422 1.00 38.28 591 GLY A N 1
ATOM 4773 C CA . GLY A 1 591 ? -4.396 35.296 -5.723 1.00 38.28 591 GLY A CA 1
ATOM 4774 C C . GLY A 1 591 ? -5.346 34.464 -6.605 1.00 38.28 591 GLY A C 1
ATOM 4775 O O . GLY A 1 591 ? -6.116 33.640 -6.106 1.00 38.28 591 GLY A O 1
ATOM 4776 N N . GLY A 1 592 ? -5.258 34.682 -7.928 1.00 34.47 592 GLY A N 1
ATOM 4777 C CA . GLY A 1 592 ? -6.219 34.379 -9.014 1.00 34.47 592 GLY A CA 1
ATOM 4778 C C . GLY A 1 592 ? -6.640 32.927 -9.293 1.00 34.47 592 GLY A C 1
ATOM 4779 O O . GLY A 1 592 ? -6.611 32.475 -10.430 1.00 34.47 592 GLY A O 1
ATOM 4780 N N . GLY A 1 593 ? -7.107 32.217 -8.276 1.00 38.88 593 GLY A N 1
ATOM 4781 C CA . GLY A 1 593 ? -7.765 30.912 -8.414 1.00 38.88 593 GLY A CA 1
ATOM 4782 C C . GLY A 1 593 ? -8.558 30.520 -7.171 1.00 38.88 593 GLY A C 1
ATOM 4783 O O . GLY A 1 593 ? -9.552 29.805 -7.268 1.00 38.88 593 GLY A O 1
ATOM 4784 N N . LYS A 1 594 ? -8.185 31.070 -6.010 1.00 48.16 594 LYS A N 1
ATOM 4785 C CA . LYS A 1 594 ? -8.833 30.795 -4.726 1.00 48.16 594 LYS A CA 1
ATOM 4786 C C . LYS A 1 594 ? -10.253 31.354 -4.677 1.00 48.16 594 LYS A C 1
ATOM 4788 O O . LYS A 1 594 ? -11.168 30.606 -4.384 1.00 48.16 594 LYS A O 1
ATOM 4793 N N . THR A 1 595 ? -10.487 32.596 -5.100 1.00 45.88 595 THR A N 1
ATOM 4794 C CA . THR A 1 595 ? -11.845 33.175 -5.140 1.00 45.88 595 THR A CA 1
ATOM 4795 C C . THR A 1 595 ? -12.804 32.367 -6.022 1.00 45.88 595 THR A C 1
ATOM 4797 O O . THR A 1 595 ? -13.941 32.128 -5.629 1.00 45.88 595 THR A O 1
ATOM 4800 N N . ILE A 1 596 ? -12.342 31.879 -7.179 1.00 45.12 596 ILE A N 1
ATOM 4801 C CA . ILE A 1 596 ? -13.141 31.038 -8.088 1.00 45.12 596 ILE A CA 1
ATOM 4802 C C . ILE A 1 596 ? -13.435 29.678 -7.444 1.00 45.12 596 ILE A C 1
ATOM 4804 O O . ILE A 1 596 ? -14.569 29.209 -7.489 1.00 45.12 596 ILE A O 1
ATOM 4808 N N . PHE A 1 597 ? -12.435 29.062 -6.816 1.00 44.00 597 PHE A N 1
ATOM 4809 C CA . PHE A 1 597 ? -12.571 27.776 -6.134 1.00 44.00 597 PHE A CA 1
ATOM 4810 C C . PHE A 1 597 ? -13.515 27.853 -4.921 1.00 44.00 597 PHE A C 1
ATOM 4812 O O . PHE A 1 597 ? -14.439 27.052 -4.811 1.00 44.00 597 PHE A O 1
ATOM 4819 N N . LEU A 1 598 ? -13.357 28.873 -4.074 1.00 48.38 598 LEU A N 1
ATOM 4820 C CA . LEU A 1 598 ? -14.213 29.137 -2.913 1.00 48.38 598 LEU A CA 1
ATOM 4821 C C . LEU A 1 598 ? -15.659 29.443 -3.325 1.00 48.38 598 LEU A C 1
ATOM 4823 O O . LEU A 1 598 ? -16.595 28.935 -2.714 1.00 48.38 598 LEU A O 1
ATOM 4827 N N . THR A 1 599 ? -15.848 30.199 -4.410 1.00 48.06 599 THR A N 1
ATOM 4828 C CA . THR A 1 599 ? -17.183 30.487 -4.961 1.00 48.06 599 THR A CA 1
ATOM 4829 C C . THR A 1 599 ? -17.837 29.228 -5.533 1.00 48.06 599 THR A C 1
ATOM 4831 O O . THR A 1 599 ? -19.032 29.023 -5.342 1.00 48.06 599 THR A O 1
ATOM 4834 N N . ARG A 1 600 ? -17.068 28.344 -6.184 1.00 46.44 600 ARG A N 1
ATOM 4835 C CA . ARG A 1 600 ? -17.569 27.050 -6.681 1.00 46.44 600 ARG A CA 1
ATOM 4836 C C . ARG A 1 600 ? -17.976 26.110 -5.546 1.00 46.44 600 ARG A C 1
ATOM 4838 O O . ARG A 1 600 ? -19.023 25.483 -5.655 1.00 46.44 600 ARG A O 1
ATOM 4845 N N . ILE A 1 601 ? -17.207 26.053 -4.456 1.00 47.41 601 ILE A N 1
ATOM 4846 C CA . ILE A 1 601 ? -17.557 25.267 -3.259 1.00 47.41 601 ILE A CA 1
ATOM 4847 C C . ILE A 1 601 ? -18.822 25.824 -2.600 1.00 47.41 601 ILE A C 1
ATOM 4849 O O . ILE A 1 601 ? -19.752 25.067 -2.334 1.00 47.41 601 ILE A O 1
ATOM 4853 N N . ALA A 1 602 ? -18.902 27.142 -2.398 1.00 48.72 602 ALA A N 1
ATOM 4854 C CA . ALA A 1 602 ? -20.088 27.789 -1.841 1.00 48.72 602 ALA A CA 1
ATOM 4855 C C . ALA A 1 602 ? -21.343 27.548 -2.704 1.00 48.72 602 ALA A C 1
ATOM 4857 O O . ALA A 1 602 ? -22.408 27.245 -2.169 1.00 48.72 602 ALA A O 1
ATOM 4858 N N . ALA A 1 603 ? -21.216 27.615 -4.034 1.00 43.81 603 ALA A N 1
ATOM 4859 C CA . ALA A 1 603 ? -22.311 27.348 -4.967 1.00 43.81 603 ALA A CA 1
ATOM 4860 C C . ALA 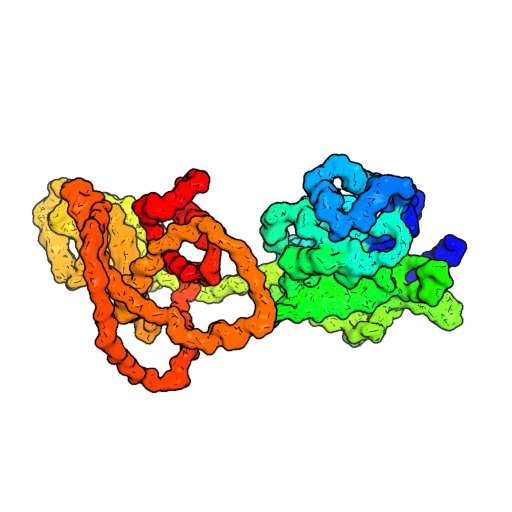A 1 603 ? -22.729 25.866 -4.995 1.00 43.81 603 ALA A C 1
ATOM 4862 O O . ALA A 1 603 ? -23.922 25.574 -5.043 1.00 43.81 603 ALA A O 1
ATOM 4863 N N . ALA A 1 604 ? -21.776 24.930 -4.921 1.00 40.91 604 ALA A N 1
ATOM 4864 C CA . ALA A 1 604 ? -22.057 23.494 -4.856 1.00 40.91 604 ALA A CA 1
ATOM 4865 C C . ALA A 1 604 ? -22.737 23.098 -3.534 1.00 40.91 604 ALA A C 1
ATOM 4867 O O . ALA A 1 604 ? -23.695 22.327 -3.535 1.00 40.91 604 ALA A O 1
ATOM 4868 N N . LEU A 1 605 ? -22.304 23.676 -2.410 1.00 42.25 605 LEU A N 1
ATOM 4869 C CA . LEU A 1 605 ? -22.958 23.494 -1.111 1.00 42.25 605 LEU A CA 1
ATOM 4870 C C . LEU A 1 605 ? -24.373 24.086 -1.116 1.00 42.25 605 LEU A C 1
ATOM 4872 O O . LEU A 1 605 ? -25.315 23.435 -0.669 1.00 42.25 605 LEU A O 1
ATOM 4876 N N . ALA A 1 606 ? -24.556 25.275 -1.699 1.00 41.81 606 ALA A N 1
ATOM 4877 C CA . ALA A 1 606 ? -25.877 25.872 -1.872 1.00 41.81 606 ALA A CA 1
ATOM 4878 C C . ALA A 1 606 ? -26.796 25.012 -2.761 1.00 41.81 606 ALA A C 1
ATOM 4880 O O . ALA A 1 606 ? -27.966 24.836 -2.426 1.00 41.81 606 ALA A O 1
ATOM 4881 N N . HIS A 1 607 ? -26.276 24.435 -3.850 1.00 39.72 607 HIS A N 1
ATOM 4882 C CA . HIS A 1 607 ? -27.005 23.508 -4.723 1.00 39.72 607 HIS A CA 1
ATOM 4883 C C . HIS A 1 607 ? -27.525 22.290 -3.944 1.00 39.72 607 HIS A C 1
ATOM 4885 O O . HIS A 1 607 ? -28.723 21.999 -3.989 1.00 39.72 607 HIS A O 1
ATOM 4891 N N . SER A 1 608 ? -26.657 21.643 -3.163 1.00 35.62 608 SER A N 1
ATOM 4892 C CA . SER A 1 608 ? -27.005 20.468 -2.356 1.00 35.62 608 SER A CA 1
ATOM 4893 C C . SER A 1 608 ? -27.978 20.782 -1.213 1.00 35.62 608 SER A C 1
ATOM 4895 O O . SER A 1 608 ? -28.864 19.981 -0.927 1.00 35.62 608 SER A O 1
ATOM 4897 N N . CYS A 1 609 ? -27.872 21.954 -0.577 1.00 35.53 609 CYS A N 1
ATOM 4898 C CA . CYS A 1 609 ? -28.760 22.346 0.525 1.00 35.53 609 CYS A CA 1
ATOM 4899 C C . CYS A 1 609 ? -30.133 22.875 0.056 1.00 35.53 609 CYS A C 1
ATOM 4901 O O . CYS A 1 609 ? -31.133 22.743 0.772 1.00 35.53 609 CYS A O 1
ATOM 4903 N N . LEU A 1 610 ? -30.205 23.487 -1.132 1.00 36.75 610 LEU A N 1
ATOM 4904 C CA . LEU A 1 610 ? -31.394 24.208 -1.617 1.00 36.75 610 LEU A CA 1
ATOM 4905 C C . LEU A 1 610 ? -32.131 23.502 -2.768 1.00 36.75 610 LEU A C 1
ATOM 4907 O O . LEU A 1 610 ? -33.253 23.895 -3.085 1.00 36.75 610 LEU A O 1
ATOM 4911 N N . GLY A 1 611 ? -31.552 22.459 -3.373 1.00 30.12 611 GLY A N 1
ATOM 4912 C CA . GLY A 1 611 ? -32.228 21.588 -4.343 1.00 30.12 611 GLY A CA 1
ATOM 4913 C C . GLY A 1 611 ? -32.579 22.240 -5.688 1.00 30.12 611 GLY A C 1
ATOM 4914 O O . GLY A 1 611 ? -33.550 21.831 -6.322 1.00 30.12 611 GLY A O 1
ATOM 4915 N N . ARG A 1 612 ? -31.832 23.259 -6.138 1.00 37.19 612 ARG A N 1
ATOM 4916 C CA . ARG A 1 612 ? -32.044 23.926 -7.442 1.00 37.19 612 ARG A CA 1
ATOM 4917 C C . ARG A 1 612 ? -30.851 23.728 -8.372 1.00 37.19 612 ARG A C 1
ATOM 4919 O O . ARG A 1 612 ? -29.729 24.006 -7.963 1.00 37.19 612 ARG A O 1
ATOM 4926 N N . HIS A 1 613 ? -31.089 23.319 -9.622 1.00 35.06 613 HIS A N 1
ATOM 4927 C CA . HIS A 1 613 ? -30.054 23.205 -10.661 1.00 35.06 613 HIS A CA 1
ATOM 4928 C C . HIS A 1 613 ? -29.452 24.584 -10.977 1.00 35.06 613 HIS A C 1
ATOM 4930 O O . HIS A 1 613 ? -30.191 25.526 -11.262 1.00 35.06 613 HIS A O 1
ATOM 4936 N N . LEU A 1 614 ? -28.125 24.709 -10.895 1.00 41.06 614 LEU A N 1
ATOM 4937 C CA . LEU A 1 614 ? -27.382 25.895 -11.326 1.00 41.06 614 LEU A CA 1
ATOM 4938 C C . LEU A 1 614 ? -26.536 25.485 -12.532 1.00 41.06 614 LEU A C 1
ATOM 4940 O O . LEU A 1 614 ? -25.556 24.760 -12.375 1.00 41.06 614 LEU A O 1
ATOM 4944 N N . ASP A 1 615 ? -26.926 25.926 -13.728 1.00 36.66 615 ASP A N 1
ATOM 4945 C CA . ASP A 1 615 ? -26.124 25.721 -14.934 1.00 36.66 615 ASP A CA 1
ATOM 4946 C C . ASP A 1 615 ? -24.949 26.705 -14.933 1.00 36.66 615 ASP A C 1
ATOM 4948 O O . ASP A 1 615 ? -25.123 27.921 -14.829 1.00 36.66 615 ASP A O 1
ATOM 4952 N N . PHE A 1 616 ? -23.729 26.174 -15.010 1.00 39.31 616 PHE A N 1
ATOM 4953 C CA . PHE A 1 616 ? -22.511 26.978 -15.051 1.00 39.31 616 PHE A CA 1
ATOM 4954 C C . PHE A 1 616 ? -22.245 27.449 -16.486 1.00 39.31 616 PHE A C 1
ATOM 4956 O O . PHE A 1 616 ? -21.762 26.673 -17.309 1.00 39.31 616 PHE A O 1
ATOM 4963 N N . GLU A 1 617 ? -22.502 28.724 -16.788 1.00 34.97 617 GLU A N 1
ATOM 4964 C CA . GLU A 1 617 ? -21.933 29.345 -17.990 1.00 34.97 617 GLU A CA 1
ATOM 4965 C C . GLU A 1 617 ? -20.434 29.682 -17.791 1.00 34.97 617 GLU A C 1
ATOM 4967 O O . GLU A 1 617 ? -19.997 29.917 -16.659 1.00 34.97 617 GLU A O 1
ATOM 4972 N N . PRO A 1 618 ? -19.615 29.702 -18.867 1.00 33.72 618 PRO A N 1
ATOM 4973 C CA . PRO A 1 618 ? -18.151 29.803 -18.779 1.00 33.72 618 PRO A CA 1
ATOM 4974 C C . PRO A 1 618 ? -17.627 31.150 -18.257 1.00 33.72 618 PRO A C 1
ATOM 4976 O O . PRO A 1 618 ? -16.470 31.237 -17.844 1.00 33.72 618 PRO A O 1
ATOM 4979 N N . GLU A 1 619 ? -18.460 32.189 -18.247 1.00 36.97 619 GLU A N 1
ATOM 4980 C CA . GLU A 1 619 ? -18.132 33.517 -17.733 1.00 36.97 619 GLU A CA 1
ATOM 4981 C C . GLU A 1 619 ? -19.040 33.824 -16.540 1.00 36.97 619 GLU A C 1
ATOM 4983 O O . GLU A 1 619 ? -20.186 34.247 -16.671 1.00 36.97 619 GLU A O 1
ATOM 4988 N N . LEU A 1 620 ? -18.532 33.534 -15.342 1.00 39.53 620 LEU A N 1
ATOM 4989 C CA . LEU A 1 620 ? -19.280 33.670 -14.098 1.00 39.53 620 LEU A CA 1
ATOM 4990 C C . LEU A 1 620 ? -19.495 35.159 -13.759 1.00 39.53 620 LEU A C 1
ATOM 4992 O O . LEU A 1 620 ? -18.595 35.815 -13.232 1.00 39.53 620 LEU A O 1
ATOM 4996 N N . ASP A 1 621 ? -20.693 35.686 -14.020 1.00 40.00 621 ASP A N 1
ATOM 4997 C CA . ASP A 1 621 ? -21.121 37.000 -13.524 1.00 40.00 621 ASP A CA 1
ATOM 4998 C C . ASP A 1 621 ? -21.540 36.892 -12.044 1.00 40.00 621 ASP A C 1
ATOM 5000 O O . ASP A 1 621 ? -22.664 36.518 -11.693 1.00 40.00 621 ASP A O 1
ATOM 5004 N N . VAL A 1 622 ? -20.582 37.186 -11.162 1.00 33.97 622 VAL A N 1
ATOM 5005 C CA . VAL A 1 622 ? -20.704 37.094 -9.697 1.00 33.97 622 VAL A CA 1
ATOM 5006 C C . VAL A 1 622 ? -21.804 38.011 -9.143 1.00 33.97 622 VAL A C 1
ATOM 5008 O O . VAL A 1 622 ? -22.441 37.666 -8.146 1.00 33.97 622 VAL A O 1
ATOM 5011 N N . GLU A 1 623 ? -22.071 39.150 -9.787 1.00 35.66 623 GLU A N 1
ATOM 5012 C CA . GLU A 1 623 ? -23.125 40.083 -9.363 1.00 35.66 623 GLU A CA 1
ATOM 5013 C C . GLU A 1 623 ? -24.516 39.527 -9.702 1.00 35.66 623 GLU A C 1
ATOM 5015 O O . GLU A 1 623 ? -25.444 39.612 -8.893 1.00 35.66 623 GLU A O 1
ATOM 5020 N N . ARG A 1 624 ? -24.645 38.838 -10.842 1.00 36.59 624 ARG A N 1
ATOM 5021 C CA . ARG A 1 624 ? -25.885 38.153 -11.245 1.00 36.59 624 ARG A CA 1
ATOM 5022 C C . ARG A 1 624 ? -26.222 36.962 -10.338 1.00 36.59 624 ARG A C 1
ATOM 5024 O O . ARG A 1 624 ? -27.395 36.710 -10.067 1.00 36.59 624 ARG A O 1
ATOM 5031 N N . LEU A 1 625 ? -25.201 36.267 -9.830 1.00 36.56 625 LEU A N 1
ATOM 5032 C CA . LEU A 1 625 ? -25.334 35.196 -8.833 1.00 36.56 625 LEU A CA 1
ATOM 5033 C C . LEU A 1 625 ? -25.827 35.737 -7.484 1.00 36.56 625 LEU A C 1
ATOM 5035 O O . LEU A 1 625 ? -26.784 35.204 -6.931 1.00 36.56 625 LEU A O 1
ATOM 5039 N N . ARG A 1 626 ? -25.254 36.843 -6.993 1.00 39.50 626 ARG A N 1
ATOM 5040 C CA . ARG A 1 626 ? -25.676 37.476 -5.729 1.00 39.50 626 ARG A CA 1
ATOM 5041 C C . ARG A 1 626 ? -27.115 37.992 -5.758 1.00 39.50 626 ARG A C 1
ATOM 5043 O O . ARG A 1 626 ? -27.803 37.883 -4.750 1.00 39.50 626 ARG A O 1
ATOM 5050 N N . TYR A 1 627 ? -27.572 38.523 -6.893 1.00 36.69 627 TYR A N 1
ATOM 5051 C CA . TYR A 1 627 ? -28.937 39.042 -7.034 1.00 36.69 627 TYR A CA 1
ATOM 5052 C C . TYR A 1 627 ? -30.003 37.930 -7.082 1.00 36.69 627 TYR A C 1
ATOM 5054 O O . TYR A 1 627 ? -31.106 38.115 -6.575 1.00 36.69 627 TYR A O 1
ATOM 5062 N N . ASN A 1 628 ? -29.675 36.762 -7.652 1.00 33.28 628 ASN A N 1
ATOM 5063 C CA . ASN A 1 628 ? -30.643 35.682 -7.883 1.00 33.28 628 ASN A CA 1
ATOM 5064 C C . ASN A 1 628 ? -30.668 34.591 -6.798 1.00 33.28 628 ASN A C 1
ATOM 5066 O O . ASN A 1 628 ? -31.664 33.872 -6.691 1.00 33.28 628 ASN A O 1
ATOM 5070 N N . SER A 1 629 ? -29.605 34.429 -6.003 1.00 35.94 629 SER A N 1
ATOM 5071 C CA . SER A 1 629 ? -29.568 33.453 -4.908 1.00 35.94 629 SER A CA 1
ATOM 5072 C C . SER A 1 629 ? -29.648 34.149 -3.550 1.00 35.94 629 SER A C 1
ATOM 5074 O O . SER A 1 629 ? -28.631 34.531 -2.974 1.00 35.94 629 SER A O 1
ATOM 5076 N N . SER A 1 630 ? -30.863 34.280 -3.021 1.00 34.62 630 SER A N 1
ATOM 5077 C CA . SER A 1 630 ? -31.135 34.606 -1.616 1.00 34.62 630 SER A CA 1
ATOM 5078 C C . SER A 1 630 ? -30.613 33.473 -0.712 1.00 34.62 630 SER A C 1
ATOM 5080 O O . SER A 1 630 ? -31.352 32.561 -0.346 1.00 34.62 630 SER A O 1
ATOM 5082 N N . LEU A 1 631 ? -29.305 33.467 -0.436 1.00 35.28 631 LEU A N 1
ATOM 5083 C CA . LEU A 1 631 ? -28.610 32.433 0.340 1.00 35.28 631 LEU A CA 1
ATOM 5084 C C . LEU A 1 631 ? -28.972 32.526 1.840 1.00 35.28 631 LEU A C 1
ATOM 5086 O O . LEU A 1 631 ? -28.791 33.592 2.424 1.00 35.28 631 LEU A O 1
ATOM 5090 N N . PRO A 1 632 ? -29.412 31.430 2.492 1.00 31.78 632 PRO A N 1
ATOM 5091 C CA . PRO A 1 632 ? -29.781 31.427 3.911 1.00 31.78 632 PRO A CA 1
ATOM 5092 C C . PRO A 1 632 ? -28.656 30.959 4.861 1.00 31.78 632 PRO A C 1
ATOM 5094 O O . PRO A 1 632 ? -28.909 30.744 6.042 1.00 31.78 632 PRO A O 1
ATOM 5097 N N . ILE A 1 633 ? -27.413 30.820 4.382 1.00 33.34 633 ILE A N 1
ATOM 5098 C CA . ILE A 1 633 ? -26.229 30.554 5.219 1.00 33.34 633 ILE A CA 1
ATOM 5099 C C . ILE A 1 633 ? -25.331 31.797 5.167 1.00 33.34 633 ILE A C 1
ATOM 5101 O O . ILE A 1 633 ? -24.983 32.223 4.062 1.00 33.34 633 ILE A O 1
ATOM 5105 N N . PRO A 1 634 ? -24.911 32.385 6.303 1.00 32.16 634 PRO A N 1
ATOM 5106 C CA . PRO A 1 634 ? -23.902 33.433 6.286 1.00 32.16 634 PRO A CA 1
ATOM 5107 C C . PRO A 1 634 ? -22.551 32.820 5.897 1.00 32.16 634 PRO A C 1
ATOM 5109 O O . PRO A 1 634 ? -21.815 32.306 6.737 1.00 32.16 634 PRO A O 1
ATOM 5112 N N . ILE A 1 635 ? -22.231 32.850 4.605 1.00 34.53 635 ILE A N 1
ATOM 5113 C CA . ILE A 1 635 ? -20.897 32.526 4.099 1.00 34.53 635 ILE A CA 1
ATOM 5114 C C . ILE A 1 635 ? -20.082 33.818 4.143 1.00 34.53 635 ILE A C 1
ATOM 5116 O O . ILE A 1 635 ? -20.291 34.724 3.336 1.00 34.53 635 ILE A O 1
ATOM 5120 N N . VAL A 1 636 ? -19.161 33.911 5.101 1.00 33.78 636 VAL A N 1
ATOM 5121 C CA . VAL A 1 636 ? -18.172 34.991 5.144 1.00 33.78 636 VAL A CA 1
ATOM 5122 C C . VAL A 1 636 ? -17.000 34.569 4.266 1.00 33.78 636 VAL A C 1
ATOM 5124 O O . VAL A 1 636 ? -16.303 33.602 4.567 1.00 33.78 636 VAL A O 1
ATOM 5127 N N . LEU A 1 637 ? -16.823 35.265 3.145 1.00 34.75 637 LEU A N 1
ATOM 5128 C CA . LEU A 1 637 ? -15.673 35.093 2.263 1.00 34.75 637 LEU A CA 1
ATOM 5129 C C . LEU A 1 637 ? -14.626 36.137 2.648 1.00 34.75 637 LEU A C 1
ATOM 5131 O O . LEU A 1 637 ? -14.843 37.329 2.437 1.00 34.75 637 LEU A O 1
ATOM 5135 N N . GLU A 1 638 ? -13.510 35.683 3.207 1.00 33.41 638 GLU A N 1
ATOM 5136 C CA . GLU A 1 638 ? -12.352 36.513 3.532 1.00 33.41 638 GLU A CA 1
ATOM 5137 C C . GLU A 1 638 ? -11.229 36.185 2.536 1.00 33.41 638 GLU A C 1
ATOM 5139 O O . GLU A 1 638 ? -10.935 35.012 2.292 1.00 33.41 638 GLU A O 1
ATOM 5144 N N . ALA A 1 639 ? -10.660 37.208 1.893 1.00 34.19 639 ALA A N 1
ATOM 5145 C CA . ALA A 1 639 ? -9.583 37.090 0.909 1.00 34.19 639 ALA A CA 1
ATOM 5146 C C . ALA A 1 639 ? -8.465 38.083 1.211 1.00 34.19 639 ALA A C 1
ATOM 5148 O O . ALA A 1 639 ? -8.803 39.232 1.582 1.00 34.19 639 ALA A O 1
#

pLDDT: mean 71.76, std 25.7, range [23.78, 98.81]

=== Feature glossary ===
A reading guide for the features in this record.

Start from the sequence.

  · Sequence gives the chain of amino acids in standard one-letter code (A=alanine, C=cysteine, …, Y=tyrosine), read N→C. It is the only feature that is directly encoded by the gene; all structural features are derived from the folded form of this sequence.

Fold it, and you get atomic coordinates and the backbone conformation that goes with them.

  · The mmCIF table is the protein's shape written out atom by atom. For each backbone N, Cα, C, and carbonyl O, it records an (x, y, z) coordinate triple in Å plus the residue type, chain letter, and residue number.

  · Backbone dihedral angles. Every residue except chain termini has a φ (preceding-C → N → Cα → C) and a ψ (N → Cα → C → next-N). They are reported in degrees following the IUPAC sign convention. Secondary structure is essentially a statement about which (φ, ψ) basin each residue occupies.

  · DSSP 8-state secondary structure assigns each residue one of H (α-helix), G (3₁₀-helix), I (π-helix), E (extended β-strand), B (isolated β-bridge), T (hydrogen-bonded turn), S (bend), or '-' (coil). The assignment is computed from backbone hydrogen-bond geometry via the Kabsch–Sander algorithm.

  · P-SEA three-state annotation labels each residue as helix, strand, or coil based purely on the geometry of the Cα trace. It serves as a fallback when the full backbone (and thus DSSP) is unavailable.

Summarize the fold with a handful of shape descriptors and a per-residue structural alphabet.

  · Radius of gyration (Rg) is the root-mean-square distance of Cα atoms from their centroid — a single number for overall size and compactness. A globular domain of N residues has Rg ≈ 2.2·N^0.38 Å; an extended or disordered chain has a much larger Rg. The Cα contact count is the number of residue pairs whose Cα atoms are within 8 Å and are more than four positions apart in sequence — a standard proxy for tertiary packing density. The bounding box is the smallest axis-aligned box enclosing all Cα atoms.

  · Foldseek's 3Di representation compresses backbone geometry into a per-residue letter drawn from a learned twenty-state alphabet. It captures the tertiary interaction pattern around each residue — which residues are packed against it in space, regardless of where they are in sequence.

  · Accessible surface area quantifies burial. A residue with SASA near zero is packed into the hydrophobic core; one with SASA >100 Å² sits on the surface. Computed here via the Shrake–Rupley numerical algorithm with a 1.4 Å probe.

Ask how reliable the model is.

  · For AlphaFold models, the B-factor field carries pLDDT — the model's own estimate of local accuracy on a 0–100 scale. Regions with pLDDT<50 should be treated as essentially unmodeled; they often correspond to intrinsically disordered segments.

  · For experimental (PDB) structures, the B-factor (temperature factor) quantifies the positional spread of each atom in the crystal — a combination of thermal vibration and static disorder — in units of Å². High B-factors mark flexible loops or poorly resolved regions; low B-factors mark the rigid, well-ordered core.

  · PAE(i, j) answers: if I align the predicted and true structures on residue i, how far off (in Å) do I expect residue j to be? A block-diagonal PAE matrix with low values on the blocks and high values off-diagonal is the signature of a multi-domain protein with confidently predicted domains but uncertain inter-domain orientation.

Place it in context: what it resembles, what it is annotated as, and how it looks.

  · Structural nearest neighbors (via Foldseek easy-search vs the PDB). Reported per hit: target PDB id, E-value, and alignment TM-score. A TM-score above ~0.5 is the conventional threshold for 'same fold'.

  · Functional annotations link the protein to curated databases. InterPro entries identify conserved domains and families by matching the sequence against member-database signatures (Pfam, PROSITE, CDD, …). Gene Ontology (GO) terms describe molecular function, biological process, and cellular component in a controlled vocabulary. CATH places the structure in a hierarchical fold classification (Class/Architecture/Topology/Homologous-superfamily). The organism is the source species.

  · Plot images: a contact map (which residues are close in 3D, as an N×N binary image), a Ramachandran scatter (backbone torsion angles, revealing secondary-structure composition at a glance), and — for AlphaFold structures — a PAE heatmap (pairwise prediction confidence).

  · Structure images are PyMOL renders from six orthogonal camera directions. Cartoon representation draws helices as coils and strands as arrows; sticks shows the backbone as bonds; surface shows the solvent-excluded envelope. Rainbow coloring maps sequence position to hue (blue→red, N→C); chain coloring assigns a distinct color per polypeptide.